Protein AF-0000000068851118 (afdb_homodimer)

Radius of gyration: 26.21 Å; Cα contacts (8 Å, |Δi|>4): 1175; chains: 2; bounding box: 64×77×48 Å

Nearest PDB structures (foldseek):
  7z6n-assembly1_A  TM=1.350E-01  e=6.878E+00  Bordetella bronchiseptica
  7wix-assembly1_B  TM=1.550E-01  e=9.146E+00  Mycobacterium tuberculosis H37Rv
  7z6n-assembly1_A  TM=1.357E-01  e=7.997E+00  Bordetella bronchiseptica

Structure (mmCIF, N/CA/C/O backbone):
data_AF-0000000068851118-model_v1
#
loop_
_entity.id
_entity.type
_entity.pdbx_description
1 polymer 'Uncharacterized protein'
#
loop_
_atom_site.group_PDB
_atom_site.id
_atom_site.type_symbol
_atom_site.label_atom_id
_atom_site.label_alt_id
_atom_site.label_comp_id
_atom_site.label_asym_id
_atom_site.label_entity_id
_atom_site.label_seq_id
_atom_site.pdbx_PDB_ins_code
_atom_site.Cartn_x
_atom_site.Cartn_y
_atom_site.Cartn_z
_atom_site.occupancy
_atom_site.B_iso_or_equiv
_atom_site.auth_seq_id
_atom_site.auth_comp_id
_atom_site.auth_asym_id
_atom_site.auth_atom_id
_atom_site.pdbx_PDB_model_num
ATOM 1 N N . MET A 1 1 ? -28 -28.594 -12.688 1 22.78 1 MET A N 1
ATOM 2 C CA . MET A 1 1 ? -26.953 -27.938 -13.445 1 22.78 1 MET A CA 1
ATOM 3 C C . MET A 1 1 ? -25.578 -28.484 -13.062 1 22.78 1 MET A C 1
ATOM 5 O O . MET A 1 1 ? -25.234 -28.516 -11.883 1 22.78 1 MET A O 1
ATOM 9 N N . THR A 1 2 ? -24.875 -29.359 -13.766 1 29.36 2 THR A N 1
ATOM 10 C CA . THR A 1 2 ? -23.688 -30.156 -13.5 1 29.36 2 THR A CA 1
ATOM 11 C C . THR A 1 2 ? -22.547 -29.266 -13.023 1 29.36 2 THR A C 1
ATOM 13 O O . THR A 1 2 ? -22.5 -28.062 -13.336 1 29.36 2 THR A O 1
ATOM 16 N N . VAL A 1 3 ? -21.891 -29.625 -12.016 1 35.22 3 VAL A N 1
ATOM 17 C CA . VAL A 1 3 ? -20.688 -29.031 -11.43 1 35.22 3 VAL A CA 1
ATOM 18 C C . VAL A 1 3 ? -19.844 -28.391 -12.523 1 35.22 3 VAL A C 1
ATOM 20 O O . VAL A 1 3 ? -18.844 -27.719 -12.234 1 35.22 3 VAL A O 1
ATOM 23 N N . ASP A 1 4 ? -19.781 -28.906 -13.766 1 39.5 4 ASP A N 1
ATOM 24 C CA . ASP A 1 4 ? -18.797 -28.781 -14.844 1 39.5 4 ASP A CA 1
ATOM 25 C C . ASP A 1 4 ? -18.734 -27.344 -15.367 1 39.5 4 ASP A C 1
ATOM 27 O O . ASP A 1 4 ? -17.859 -27.016 -16.172 1 39.5 4 ASP A O 1
ATOM 31 N N . GLU A 1 5 ? -19.797 -26.609 -15.562 1 45.12 5 GLU A N 1
ATOM 32 C CA . GLU A 1 5 ? -19.625 -25.594 -16.594 1 45.12 5 GLU A CA 1
ATOM 33 C C . GLU A 1 5 ? -18.75 -24.438 -16.094 1 45.12 5 GLU A C 1
ATOM 35 O O . GLU A 1 5 ? -19.219 -23.578 -15.352 1 45.12 5 GLU A O 1
ATOM 40 N N . PHE A 1 6 ? -17.562 -24.703 -15.625 1 50.25 6 PHE A N 1
ATOM 41 C CA . PHE A 1 6 ? -16.672 -23.547 -15.648 1 50.25 6 PHE A CA 1
ATOM 42 C C . PHE A 1 6 ? -16.875 -22.734 -16.922 1 50.25 6 PHE A C 1
ATOM 44 O O . PHE A 1 6 ? -16.719 -23.266 -18.031 1 50.25 6 PHE A O 1
ATOM 51 N N . PRO A 1 7 ? -17.797 -21.906 -16.875 1 49.78 7 PRO A N 1
ATOM 52 C CA . PRO A 1 7 ? -18.031 -21.297 -18.188 1 49.78 7 PRO A CA 1
ATOM 53 C C . PRO A 1 7 ? -16.75 -21.156 -19 1 49.78 7 PRO A C 1
ATOM 55 O O . PRO A 1 7 ? -16.734 -21.5 -20.188 1 49.78 7 PRO A O 1
ATOM 58 N N . GLY A 1 8 ? -15.836 -20.141 -18.781 1 49 8 GLY A N 1
ATOM 59 C CA . GLY A 1 8 ? -14.906 -19.453 -19.672 1 49 8 GLY A CA 1
ATOM 60 C C . GLY A 1 8 ? -13.594 -20.188 -19.844 1 49 8 GLY A C 1
ATOM 61 O O . GLY A 1 8 ? -13.367 -21.219 -19.203 1 49 8 GLY A O 1
ATOM 62 N N . SER A 1 9 ? -12.664 -19.938 -21 1 57.66 9 SER A N 1
ATOM 63 C CA . SER A 1 9 ? -11.539 -20.453 -21.781 1 57.66 9 SER A CA 1
ATOM 64 C C . SER A 1 9 ? -10.32 -20.688 -20.891 1 57.66 9 SER A C 1
ATOM 66 O O . SER A 1 9 ? -9.578 -19.75 -20.578 1 57.66 9 SER A O 1
ATOM 68 N N . VAL A 1 10 ? -10.211 -21.781 -20.078 1 77.81 10 VAL A N 1
ATOM 69 C CA . VAL A 1 10 ? -9.008 -22.266 -19.422 1 77.81 10 VAL A CA 1
ATOM 70 C C . VAL A 1 10 ? -7.926 -22.562 -20.453 1 77.81 10 VAL A C 1
ATOM 72 O O . VAL A 1 10 ? -6.738 -22.609 -20.125 1 77.81 10 VAL A O 1
ATOM 75 N N . HIS A 1 11 ? -8.367 -22.609 -21.672 1 81.88 11 HIS A N 1
ATOM 76 C CA . HIS A 1 11 ? -7.395 -22.969 -22.703 1 81.88 11 HIS A CA 1
ATOM 77 C C . HIS A 1 11 ? -6.41 -21.844 -22.953 1 81.88 11 HIS A C 1
ATOM 79 O O . HIS A 1 11 ? -5.227 -22.078 -23.188 1 81.88 11 HIS A O 1
ATOM 85 N N . SER A 1 12 ? -7.008 -20.688 -22.859 1 83.69 12 SER A N 1
ATOM 86 C CA . SER A 1 12 ? -6.105 -19.547 -23 1 83.69 12 SER A CA 1
ATOM 87 C C . SER A 1 12 ? -5.086 -19.516 -21.859 1 83.69 12 SER A C 1
ATOM 89 O O . SER A 1 12 ? -3.936 -19.125 -22.062 1 83.69 12 SER A O 1
ATOM 91 N N . LEU A 1 13 ? -5.516 -20 -20.719 1 90.19 13 LEU A N 1
ATOM 92 C CA . LEU A 1 13 ? -4.605 -20.078 -19.594 1 90.19 13 LEU A CA 1
ATOM 93 C C . LEU A 1 13 ? -3.539 -21.141 -19.812 1 90.19 13 LEU A C 1
ATOM 95 O O . LEU A 1 13 ? -2.375 -20.938 -19.453 1 90.19 13 LEU A O 1
ATOM 99 N N . ASP A 1 14 ? -3.938 -22.234 -20.438 1 93.38 14 ASP A N 1
ATOM 100 C CA . ASP A 1 14 ? -2.982 -23.297 -20.766 1 93.38 14 ASP A CA 1
ATOM 101 C C . ASP A 1 14 ? -1.894 -22.766 -21.703 1 93.38 14 ASP A C 1
ATOM 103 O O . ASP A 1 14 ? -0.704 -22.969 -21.453 1 93.38 14 ASP A O 1
ATOM 107 N N . VAL A 1 15 ? -2.338 -22.062 -22.688 1 92.94 15 VAL A N 1
ATOM 108 C CA . VAL A 1 15 ? -1.4 -21.547 -23.672 1 92.94 15 VAL A CA 1
ATOM 109 C C . VAL A 1 15 ? -0.455 -20.547 -23.016 1 92.94 15 VAL A C 1
ATOM 111 O O . VAL A 1 15 ? 0.753 -20.562 -23.25 1 92.94 15 VAL A O 1
ATOM 114 N N . LEU A 1 16 ? -1.002 -19.703 -22.172 1 94.19 16 LEU A N 1
ATOM 115 C CA . LEU A 1 16 ? -0.179 -18.719 -21.484 1 94.19 16 LEU A CA 1
ATOM 116 C C . LEU A 1 16 ? 0.871 -19.391 -20.609 1 94.19 16 LEU A C 1
ATOM 118 O O . LEU A 1 16 ? 2.061 -19.094 -20.719 1 94.19 16 LEU A O 1
ATOM 122 N N . VAL A 1 17 ? 0.435 -20.312 -19.812 1 96.12 17 VAL A N 1
ATOM 123 C CA . VAL A 1 17 ? 1.327 -20.953 -18.844 1 96.12 17 VAL A CA 1
ATOM 124 C C . VAL A 1 17 ? 2.416 -21.719 -19.578 1 96.12 17 VAL A C 1
ATOM 126 O O . VAL A 1 17 ? 3.596 -21.625 -19.234 1 96.12 17 VAL A O 1
ATOM 129 N N . PHE A 1 18 ? 2.057 -22.422 -20.625 1 96.75 18 PHE A N 1
ATOM 130 C CA . PHE A 1 18 ? 3.045 -23.188 -21.359 1 96.75 18 PHE A CA 1
ATOM 131 C C . PHE A 1 18 ? 4.027 -22.266 -22.078 1 96.75 18 PHE A C 1
ATOM 133 O O . PHE A 1 18 ? 5.223 -22.562 -22.141 1 96.75 18 PHE A O 1
ATOM 140 N N . THR A 1 19 ? 3.525 -21.156 -22.594 1 97.75 19 THR A N 1
ATOM 141 C CA . THR A 1 19 ? 4.41 -20.172 -23.203 1 97.75 19 THR A CA 1
ATOM 142 C C . THR A 1 19 ? 5.398 -19.625 -22.188 1 97.75 19 THR A C 1
ATOM 144 O O . THR A 1 19 ? 6.59 -19.484 -22.469 1 97.75 19 THR A O 1
ATOM 147 N N . LEU A 1 20 ? 4.941 -19.328 -20.984 1 98 20 LEU A N 1
ATOM 148 C CA . LEU A 1 20 ? 5.801 -18.812 -19.922 1 98 20 LEU A CA 1
ATOM 149 C C . LEU A 1 20 ? 6.84 -19.844 -19.516 1 98 20 LEU A C 1
ATOM 151 O O . LEU A 1 20 ? 7.992 -19.5 -19.234 1 98 20 LEU A O 1
ATOM 155 N N . VAL A 1 21 ? 6.422 -21.094 -19.469 1 98.25 21 VAL A N 1
ATOM 156 C CA . VAL A 1 21 ? 7.352 -22.172 -19.125 1 98.25 21 VAL A CA 1
ATOM 157 C C . VAL A 1 21 ? 8.461 -22.234 -20.188 1 98.25 21 VAL A C 1
ATOM 159 O O . VAL A 1 21 ? 9.633 -22.406 -19.844 1 98.25 21 VAL A O 1
ATOM 162 N N . LEU A 1 22 ? 8.102 -22.078 -21.406 1 98.31 22 LEU A N 1
ATOM 163 C CA . LEU A 1 22 ? 9.086 -22.094 -22.469 1 98.31 22 LEU A CA 1
ATOM 164 C C . LEU A 1 22 ? 10.062 -20.922 -22.328 1 98.31 22 LEU A C 1
ATOM 166 O O . LEU A 1 22 ? 11.258 -21.062 -22.578 1 98.31 22 LEU A O 1
ATOM 170 N N . LEU A 1 23 ? 9.562 -19.766 -21.938 1 98.31 23 LEU A N 1
ATOM 171 C CA . LEU A 1 23 ? 10.422 -18.609 -21.719 1 98.31 23 LEU A CA 1
ATOM 172 C C . LEU A 1 23 ? 11.391 -18.859 -20.578 1 98.31 23 LEU A C 1
ATOM 174 O O . LEU A 1 23 ? 12.562 -18.484 -20.656 1 98.31 23 LEU A O 1
ATOM 178 N N . VAL A 1 24 ? 10.898 -19.469 -19.531 1 98.19 24 VAL A N 1
ATOM 179 C CA . VAL A 1 24 ? 11.758 -19.812 -18.406 1 98.19 24 VAL A CA 1
ATOM 180 C C . VAL A 1 24 ? 12.859 -20.766 -18.875 1 98.19 24 VAL A C 1
ATOM 182 O O . VAL A 1 24 ? 14.039 -20.547 -18.609 1 98.19 24 VAL A O 1
ATOM 185 N N . LEU A 1 25 ? 12.531 -21.812 -19.625 1 97.88 25 LEU A N 1
ATOM 186 C CA . LEU A 1 25 ? 13.508 -22.781 -20.094 1 97.88 25 LEU A CA 1
ATOM 187 C C . LEU A 1 25 ? 14.547 -22.125 -20.984 1 97.88 25 LEU A C 1
ATOM 189 O O . LEU A 1 25 ? 15.734 -22.438 -20.906 1 97.88 25 LEU A O 1
ATOM 193 N N . ALA A 1 26 ? 14.086 -21.203 -21.75 1 97.88 26 ALA A N 1
ATOM 194 C CA . ALA A 1 26 ? 15.023 -20.469 -22.594 1 97.88 26 ALA A CA 1
ATOM 195 C C . ALA A 1 26 ? 16 -19.672 -21.734 1 97.88 26 ALA A C 1
ATOM 197 O O . ALA A 1 26 ? 17.188 -19.547 -22.062 1 97.88 26 ALA A O 1
ATOM 198 N N . HIS A 1 27 ? 15.531 -19.125 -20.625 1 96.38 27 HIS A N 1
ATOM 199 C CA . HIS A 1 27 ? 16.359 -18.281 -19.766 1 96.38 27 HIS A CA 1
ATOM 200 C C . HIS A 1 27 ? 17.312 -19.109 -18.938 1 96.38 27 HIS A C 1
ATOM 202 O O . HIS A 1 27 ? 18.312 -18.594 -18.438 1 96.38 27 HIS A O 1
ATOM 208 N N . THR A 1 28 ? 17.031 -20.359 -18.766 1 95.31 28 THR A N 1
ATOM 209 C CA . THR A 1 28 ? 17.875 -21.219 -17.953 1 95.31 28 THR A CA 1
ATOM 210 C C . THR A 1 28 ? 19.078 -21.703 -18.734 1 95.31 28 THR A C 1
ATOM 212 O O . THR A 1 28 ? 20.016 -22.281 -18.172 1 95.31 28 THR A O 1
ATOM 215 N N . ARG A 1 29 ? 19.109 -21.484 -20.016 1 93.94 29 ARG A N 1
ATOM 216 C CA . ARG A 1 29 ? 20.141 -22.047 -20.859 1 93.94 29 ARG A CA 1
ATOM 217 C C . ARG A 1 29 ? 21.531 -21.641 -20.391 1 93.94 29 ARG A C 1
ATOM 219 O O . ARG A 1 29 ? 21.781 -20.453 -20.156 1 93.94 29 ARG A O 1
ATOM 226 N N . GLY A 1 30 ? 22.359 -22.641 -20.234 1 91.12 30 GLY A N 1
ATOM 227 C CA . GLY A 1 30 ? 23.734 -22.406 -19.875 1 91.12 30 GLY A CA 1
ATOM 228 C C . GLY A 1 30 ? 23.938 -22.188 -18.375 1 91.12 30 GLY A C 1
ATOM 229 O O . GLY A 1 30 ? 25.047 -21.875 -17.938 1 91.12 30 GLY A O 1
ATOM 230 N N . SER A 1 31 ? 22.859 -22.312 -17.594 1 90.06 31 SER A N 1
ATOM 231 C CA . SER A 1 31 ? 22.969 -22.078 -16.156 1 90.06 31 SER A CA 1
ATOM 232 C C . SER A 1 31 ? 22.375 -23.234 -15.359 1 90.06 31 SER A C 1
ATOM 234 O O . SER A 1 31 ? 21.156 -23.266 -15.125 1 90.06 31 SER A O 1
ATOM 236 N N . PRO A 1 32 ? 23.203 -24.031 -14.789 1 88.19 32 PRO A N 1
ATOM 237 C CA . PRO A 1 32 ? 22.719 -25.188 -14.039 1 88.19 32 PRO A CA 1
ATOM 238 C C . PRO A 1 32 ? 21.859 -24.797 -12.836 1 88.19 32 PRO A C 1
ATOM 240 O O . PRO A 1 32 ? 20.906 -25.484 -12.5 1 88.19 32 PRO A O 1
ATOM 243 N N . TRP A 1 33 ? 22.156 -23.781 -12.203 1 86 33 TRP A N 1
ATOM 244 C CA . TRP A 1 33 ? 21.391 -23.422 -11.016 1 86 33 TRP A CA 1
ATOM 245 C C . TRP A 1 33 ? 20 -22.938 -11.414 1 86 33 TRP A C 1
ATOM 247 O O . TRP A 1 33 ? 19.016 -23.188 -10.703 1 86 33 TRP A O 1
ATOM 257 N N . LYS A 1 34 ? 19.938 -22.266 -12.547 1 90.12 34 LYS A N 1
ATOM 258 C CA . LYS A 1 34 ? 18.641 -21.812 -13.008 1 90.12 34 LYS A CA 1
ATOM 259 C C . LYS A 1 34 ? 17.766 -23 -13.406 1 90.12 34 LYS A C 1
ATOM 261 O O . LYS A 1 34 ? 16.547 -23 -13.156 1 90.12 34 LYS A O 1
ATOM 266 N N . LEU A 1 35 ? 18.438 -23.922 -14.008 1 92.62 35 LEU A N 1
ATOM 267 C CA . LEU A 1 35 ? 17.703 -25.125 -14.367 1 92.62 35 LEU A CA 1
ATOM 268 C C . LEU A 1 35 ? 17.234 -25.859 -13.117 1 92.62 35 LEU A C 1
ATOM 270 O O . LEU A 1 35 ? 16.109 -26.359 -13.078 1 92.62 35 LEU A O 1
ATOM 274 N N . ALA A 1 36 ? 18.062 -25.938 -12.156 1 90.44 36 ALA A N 1
ATOM 275 C CA . ALA A 1 36 ? 17.703 -26.562 -10.891 1 90.44 36 ALA A CA 1
ATOM 276 C C . ALA A 1 36 ? 16.547 -25.828 -10.219 1 90.44 36 ALA A C 1
ATOM 278 O O . ALA A 1 36 ? 15.664 -26.438 -9.617 1 90.44 36 ALA A O 1
ATOM 279 N N . LEU A 1 37 ? 16.562 -24.547 -10.32 1 91.88 37 LEU A N 1
ATOM 280 C CA . LEU A 1 37 ? 15.477 -23.734 -9.758 1 91.88 37 LEU A CA 1
ATOM 281 C C . LEU A 1 37 ? 14.156 -24.031 -10.461 1 91.88 37 LEU A C 1
ATOM 283 O O . LEU A 1 37 ? 13.125 -24.172 -9.812 1 91.88 37 LEU A O 1
ATOM 287 N N . ALA A 1 38 ? 14.219 -24.109 -11.742 1 95 38 ALA A N 1
ATOM 288 C CA . ALA A 1 38 ? 13.016 -24.438 -12.508 1 95 38 ALA A CA 1
ATOM 289 C C . ALA A 1 38 ? 12.477 -25.812 -12.133 1 95 38 ALA A C 1
ATOM 291 O O . ALA A 1 38 ? 11.273 -25.984 -11.953 1 95 38 ALA A O 1
ATOM 292 N N . ALA A 1 39 ? 13.391 -26.734 -11.953 1 94.81 39 ALA A N 1
ATOM 293 C CA . ALA A 1 39 ? 13 -28.094 -11.578 1 94.81 39 ALA A CA 1
ATOM 294 C C . ALA A 1 39 ? 12.406 -28.125 -10.172 1 94.81 39 ALA A C 1
ATOM 296 O O . ALA A 1 39 ? 11.406 -28.797 -9.93 1 94.81 39 ALA A O 1
ATOM 297 N N . ALA A 1 40 ? 13.016 -27.438 -9.328 1 93.19 40 ALA A N 1
ATOM 298 C CA . ALA A 1 40 ? 12.508 -27.359 -7.961 1 93.19 40 ALA A CA 1
ATOM 299 C C . ALA A 1 40 ? 11.125 -26.703 -7.93 1 93.19 40 ALA A C 1
ATOM 301 O O . ALA A 1 40 ? 10.273 -27.078 -7.117 1 93.19 40 ALA A O 1
ATOM 302 N N . SER A 1 41 ? 10.906 -25.719 -8.773 1 94.81 41 SER A N 1
ATOM 303 C CA . SER A 1 41 ? 9.609 -25.047 -8.859 1 94.81 41 SER A CA 1
ATOM 304 C C . SER A 1 41 ? 8.523 -26.016 -9.328 1 94.81 41 SER A C 1
ATOM 306 O O . SER A 1 41 ? 7.391 -25.969 -8.844 1 94.81 41 SER A O 1
ATOM 308 N N . LEU A 1 42 ? 8.898 -26.859 -10.258 1 96.19 42 LEU A N 1
ATOM 309 C CA . LEU A 1 42 ? 7.957 -27.875 -10.711 1 96.19 42 LEU A CA 1
ATOM 310 C C . LEU A 1 42 ? 7.613 -28.844 -9.586 1 96.19 42 LEU A C 1
ATOM 312 O O . LEU A 1 42 ? 6.441 -29.172 -9.375 1 96.19 42 LEU A O 1
ATOM 316 N N . ALA A 1 43 ? 8.609 -29.281 -8.898 1 94.94 43 ALA A N 1
ATOM 317 C CA . ALA A 1 43 ? 8.391 -30.188 -7.777 1 94.94 43 ALA A CA 1
ATOM 318 C C . ALA A 1 43 ? 7.5 -29.531 -6.715 1 94.94 43 ALA A C 1
ATOM 320 O O . ALA A 1 43 ? 6.605 -30.188 -6.172 1 94.94 43 ALA A O 1
ATOM 321 N N . LEU A 1 44 ? 7.754 -28.312 -6.496 1 93.75 44 LEU A N 1
ATOM 322 C CA . LEU A 1 44 ? 6.938 -27.578 -5.543 1 93.75 44 LEU A CA 1
ATOM 323 C C . LEU A 1 44 ? 5.484 -27.516 -6 1 93.75 44 LEU A C 1
ATOM 325 O O . LEU A 1 44 ? 4.57 -27.703 -5.195 1 93.75 44 LEU A O 1
ATOM 329 N N . GLY A 1 45 ? 5.27 -27.188 -7.254 1 94.12 45 GLY A N 1
ATOM 330 C CA . GLY A 1 45 ? 3.92 -27.141 -7.797 1 94.12 45 GLY A CA 1
ATOM 331 C C . GLY A 1 45 ? 3.18 -28.469 -7.656 1 94.12 45 GLY A C 1
ATOM 332 O O . GLY A 1 45 ? 2.02 -28.484 -7.234 1 94.12 45 GLY A O 1
ATOM 333 N N . LEU A 1 46 ? 3.887 -29.531 -7.945 1 93.88 46 LEU A N 1
ATOM 334 C CA . LEU A 1 46 ? 3.293 -30.859 -7.828 1 93.88 46 LEU A CA 1
ATOM 335 C C . LEU A 1 46 ? 2.938 -31.172 -6.379 1 93.88 46 LEU A C 1
ATOM 337 O O . LEU A 1 46 ? 1.825 -31.625 -6.09 1 93.88 46 LEU A O 1
ATOM 341 N N . LEU A 1 47 ? 3.803 -30.844 -5.539 1 90.06 47 LEU A N 1
ATOM 342 C CA . LEU A 1 47 ? 3.602 -31.141 -4.125 1 90.06 47 LEU A CA 1
ATOM 343 C C . LEU A 1 47 ? 2.49 -30.281 -3.539 1 90.06 47 LEU A C 1
ATOM 345 O O . LEU A 1 47 ? 1.58 -30.781 -2.881 1 90.06 47 LEU A O 1
ATOM 349 N N . THR A 1 48 ? 2.527 -29 -3.797 1 89.56 48 THR A N 1
ATOM 350 C CA . THR A 1 48 ? 1.567 -28.062 -3.223 1 89.56 48 THR A CA 1
ATOM 351 C C . THR A 1 48 ? 0.159 -28.359 -3.736 1 89.56 48 THR A C 1
ATOM 353 O O . THR A 1 48 ? -0.796 -28.391 -2.959 1 89.56 48 THR A O 1
ATOM 356 N N . GLU A 1 49 ? 0.021 -28.547 -4.965 1 89.44 49 GLU A N 1
ATOM 357 C CA . GLU A 1 49 ? -1.291 -28.781 -5.559 1 89.44 49 GLU A CA 1
ATOM 358 C C . GLU A 1 49 ? -1.886 -30.094 -5.074 1 89.44 49 GLU A C 1
ATOM 360 O O . GLU A 1 49 ? -3.057 -30.156 -4.688 1 89.44 49 GLU A O 1
ATOM 365 N N . GLN A 1 50 ? -1.079 -31.094 -5.02 1 87.94 50 GLN A N 1
ATOM 366 C CA . GLN A 1 50 ? -1.592 -32.406 -4.625 1 87.94 50 GLN A CA 1
ATOM 367 C C . GLN A 1 50 ? -1.865 -32.469 -3.125 1 87.94 50 GLN A C 1
ATOM 369 O O . GLN A 1 50 ? -2.875 -33.031 -2.691 1 87.94 50 GLN A O 1
ATOM 374 N N . LEU A 1 51 ? -1.071 -31.859 -2.383 1 83.69 51 LEU A N 1
ATOM 375 C CA . LEU A 1 51 ? -1.283 -31.859 -0.939 1 83.69 51 LEU A CA 1
ATOM 376 C C . LEU A 1 51 ? -2.488 -31 -0.566 1 83.69 51 LEU A C 1
ATOM 378 O O . LEU A 1 51 ? -3.242 -31.344 0.346 1 83.69 51 LEU A O 1
ATOM 382 N N . SER A 1 52 ? -2.666 -29.891 -1.242 1 85.69 52 SER A N 1
ATOM 383 C CA . SER A 1 52 ? -3.795 -29.016 -0.958 1 85.69 52 SER A CA 1
ATOM 384 C C . SER A 1 52 ? -5.121 -29.703 -1.259 1 85.69 52 SER A C 1
ATOM 386 O O . SER A 1 52 ? -6.117 -29.469 -0.571 1 85.69 52 SER A O 1
ATOM 388 N N . LEU A 1 53 ? -5.125 -30.453 -2.254 1 83 53 LEU A N 1
ATOM 389 C CA . LEU A 1 53 ? -6.328 -31.188 -2.635 1 83 53 LEU A CA 1
ATOM 390 C C . LEU A 1 53 ? -6.586 -32.344 -1.684 1 83 53 LEU A C 1
ATOM 392 O O . LEU A 1 53 ? -7.707 -32.531 -1.207 1 83 53 LEU A O 1
ATOM 396 N N . ARG A 1 54 ? -5.547 -32.969 -1.285 1 81 54 ARG A N 1
ATOM 397 C CA . ARG A 1 54 ? -5.691 -34.25 -0.559 1 81 54 ARG A CA 1
ATOM 398 C C . ARG A 1 54 ? -5.824 -34 0.94 1 81 54 ARG A C 1
ATOM 400 O O . ARG A 1 54 ? -6.457 -34.781 1.65 1 81 54 ARG A O 1
ATOM 407 N N . LEU A 1 55 ? -5.191 -32.906 1.388 1 76.94 55 LEU A N 1
ATOM 408 C CA . LEU A 1 55 ? -5.184 -32.719 2.83 1 76.94 55 LEU A CA 1
ATOM 409 C C . LEU A 1 55 ? -6.211 -31.656 3.23 1 76.94 55 LEU A C 1
ATOM 411 O O . LEU A 1 55 ? -6.684 -31.641 4.367 1 76.94 55 LEU A O 1
ATOM 415 N N . GLY A 1 56 ? -6.641 -30.812 2.344 1 78.88 56 GLY A N 1
ATOM 416 C CA . GLY A 1 56 ? -7.48 -29.719 2.809 1 78.88 56 GLY A CA 1
ATOM 417 C C . GLY A 1 56 ? -8.688 -29.484 1.925 1 78.88 56 GLY A C 1
ATOM 418 O O . GLY A 1 56 ? -9.695 -28.953 2.381 1 78.88 56 GLY A O 1
ATOM 419 N N . GLY A 1 57 ? -8.578 -29.875 0.692 1 80.25 57 GLY A N 1
ATOM 420 C CA . GLY A 1 57 ? -9.633 -29.5 -0.234 1 80.25 57 GLY A CA 1
ATOM 421 C C . GLY A 1 57 ? -9.797 -28 -0.379 1 80.25 57 GLY A C 1
ATOM 422 O O . GLY A 1 57 ? -10.898 -27.469 -0.207 1 80.25 57 GLY A O 1
ATOM 423 N N . THR A 1 58 ? -8.742 -27.391 -0.805 1 85.38 58 THR A N 1
ATOM 424 C CA . THR A 1 58 ? -8.711 -25.922 -0.761 1 85.38 58 THR A CA 1
ATOM 425 C C . THR A 1 58 ? -9.367 -25.328 -2.004 1 85.38 58 THR A C 1
ATOM 427 O O . THR A 1 58 ? -9.953 -24.25 -1.946 1 85.38 58 THR A O 1
ATOM 430 N N . HIS A 1 59 ? -9.273 -26.047 -3.086 1 88.94 59 HIS A N 1
ATOM 431 C CA . HIS A 1 59 ? -9.781 -25.531 -4.352 1 88.94 59 HIS A CA 1
ATOM 432 C C . HIS A 1 59 ? -9.891 -26.641 -5.395 1 88.94 59 HIS A C 1
ATOM 434 O O . HIS A 1 59 ? -9.398 -27.75 -5.18 1 88.94 59 HIS A O 1
ATOM 440 N N . CYS A 1 60 ? -10.57 -26.344 -6.395 1 88.88 60 CYS A N 1
ATOM 441 C CA . CYS A 1 60 ? -10.688 -27.25 -7.539 1 88.88 60 CYS A CA 1
ATOM 442 C C . CYS A 1 60 ? -10.484 -26.484 -8.844 1 88.88 60 CYS A C 1
ATOM 444 O O . CYS A 1 60 ? -11.289 -25.625 -9.203 1 88.88 60 CYS A O 1
ATOM 446 N N . HIS A 1 61 ? -9.422 -26.812 -9.516 1 90.56 61 HIS A N 1
ATOM 447 C CA . HIS A 1 61 ? -9.156 -26.188 -10.805 1 90.56 61 HIS A CA 1
ATOM 448 C C . HIS A 1 61 ? -10.031 -26.781 -11.906 1 90.56 61 HIS A C 1
ATOM 450 O O . HIS A 1 61 ? -10.328 -27.984 -11.875 1 90.56 61 HIS A O 1
ATOM 456 N N . ALA A 1 62 ? -10.32 -25.938 -12.844 1 88.25 62 ALA A N 1
ATOM 457 C CA . ALA A 1 62 ? -11.016 -26.406 -14.039 1 88.25 62 ALA A CA 1
ATOM 458 C C . ALA A 1 62 ? -10.109 -27.312 -14.875 1 88.25 62 ALA A C 1
ATOM 460 O O . ALA A 1 62 ? -8.883 -27.219 -14.789 1 88.25 62 ALA A O 1
ATOM 461 N N . SER A 1 63 ? -10.75 -28.109 -15.641 1 86.81 63 SER A N 1
ATOM 462 C CA . SER A 1 63 ? -10 -29.016 -16.5 1 86.81 63 SER A CA 1
ATOM 463 C C . SER A 1 63 ? -9.32 -28.266 -17.641 1 86.81 63 SER A C 1
ATOM 465 O O . SER A 1 63 ? -9.938 -27.406 -18.281 1 86.81 63 SER A O 1
ATOM 467 N N . GLY A 1 64 ? -8.039 -28.578 -17.781 1 88.38 64 GLY A N 1
ATOM 468 C CA . GLY A 1 64 ? -7.301 -28.031 -18.922 1 88.38 64 GLY A CA 1
ATOM 469 C C . GLY A 1 64 ? -7.137 -29.016 -20.062 1 88.38 64 GLY A C 1
ATOM 470 O O . GLY A 1 64 ? -7.871 -30 -20.141 1 88.38 64 GLY A O 1
ATOM 471 N N . ILE A 1 65 ? -6.277 -28.625 -21 1 88.44 65 ILE A N 1
ATOM 472 C CA . ILE A 1 65 ? -5.945 -29.516 -22.109 1 88.44 65 ILE A CA 1
ATOM 473 C C . ILE A 1 65 ? -5.371 -30.812 -21.578 1 88.44 65 ILE A C 1
ATOM 475 O O . ILE A 1 65 ? -5.672 -31.891 -22.094 1 88.44 65 ILE A O 1
ATOM 479 N N . VAL A 1 66 ? -4.516 -30.656 -20.562 1 90.06 66 VAL A N 1
ATOM 480 C CA . VAL A 1 66 ? -3.939 -31.797 -19.859 1 90.06 66 VAL A CA 1
ATOM 481 C C . VAL A 1 66 ? -4.227 -31.688 -18.375 1 90.06 66 VAL A C 1
ATOM 483 O O . VAL A 1 66 ? -4.129 -30.594 -17.797 1 90.06 66 VAL A O 1
ATOM 486 N N . ASN A 1 67 ? -4.645 -32.781 -17.75 1 90.12 67 ASN A N 1
ATOM 487 C CA . ASN A 1 67 ? -4.902 -32.812 -16.312 1 90.12 67 ASN A CA 1
ATOM 488 C C . ASN A 1 67 ? -3.926 -33.719 -15.578 1 90.12 67 ASN A C 1
ATOM 490 O O . ASN A 1 67 ? -3.58 -34.812 -16.078 1 90.12 67 ASN A O 1
ATOM 494 N N . VAL A 1 68 ? -3.496 -33.281 -14.461 1 90.81 68 VAL A N 1
ATOM 495 C CA . VAL A 1 68 ? -2.633 -34.062 -13.594 1 90.81 68 VAL A CA 1
ATOM 496 C C . VAL A 1 68 ? -3.482 -35 -12.742 1 90.81 68 VAL A C 1
ATOM 498 O O . VAL A 1 68 ? -3.145 -36.188 -12.578 1 90.81 68 VAL A O 1
ATOM 501 N N . SER A 1 69 ? -4.52 -34.5 -12.211 1 86.06 69 SER A N 1
ATOM 502 C CA . SER A 1 69 ? -5.527 -35.25 -11.453 1 86.06 69 SER A CA 1
ATOM 503 C C . SER A 1 69 ? -6.867 -34.531 -11.461 1 86.06 69 SER A C 1
ATOM 505 O O . SER A 1 69 ? -6.996 -33.469 -12.07 1 86.06 69 SER A O 1
ATOM 507 N N . THR A 1 70 ? -7.801 -35.188 -10.82 1 84.38 70 THR A N 1
ATOM 508 C CA . THR A 1 70 ? -9.07 -34.5 -10.633 1 84.38 70 THR A CA 1
ATOM 509 C C . THR A 1 70 ? -8.867 -33.219 -9.836 1 84.38 70 THR A C 1
ATOM 511 O O . THR A 1 70 ? -8.219 -33.219 -8.789 1 84.38 70 THR A O 1
ATOM 514 N N . CYS A 1 71 ? -9.266 -32.125 -10.375 1 87.12 71 CYS A N 1
ATOM 515 C CA . CYS A 1 71 ? -9.188 -30.812 -9.742 1 87.12 71 CYS A CA 1
ATOM 516 C C . CYS A 1 71 ? -7.781 -30.234 -9.828 1 87.12 71 CYS A C 1
ATOM 518 O O . CYS A 1 71 ? -7.434 -29.312 -9.086 1 87.12 71 CYS A O 1
ATOM 520 N N . SER A 1 72 ? -7.043 -30.828 -10.711 1 89.81 72 SER A N 1
ATOM 521 C CA . SER A 1 72 ? -5.691 -30.328 -10.922 1 89.81 72 SER A CA 1
ATOM 522 C C . SER A 1 72 ? -5.305 -30.391 -12.398 1 89.81 72 SER A C 1
ATOM 524 O O . SER A 1 72 ? -4.965 -31.469 -12.914 1 89.81 72 SER A O 1
ATOM 526 N N . SER A 1 73 ? -5.289 -29.266 -12.992 1 90.94 73 SER A N 1
ATOM 527 C CA . SER A 1 73 ? -4.879 -29.188 -14.391 1 90.94 73 SER A CA 1
ATOM 528 C C . SER A 1 73 ? -3.373 -28.984 -14.508 1 90.94 73 SER A C 1
ATOM 530 O O . SER A 1 73 ? -2.719 -28.562 -13.547 1 90.94 73 SER A O 1
ATOM 532 N N . ALA A 1 74 ? -2.82 -29.266 -15.664 1 94.06 74 ALA A N 1
ATOM 533 C CA . ALA A 1 74 ? -1.389 -29.078 -15.883 1 94.06 74 ALA A CA 1
ATOM 534 C C . ALA A 1 74 ? -0.987 -27.625 -15.711 1 94.06 74 ALA A C 1
ATOM 536 O O . ALA A 1 74 ? 0.106 -27.328 -15.219 1 94.06 74 ALA A O 1
ATOM 537 N N . ASN A 1 75 ? -1.867 -26.688 -16.141 1 93.56 75 ASN A N 1
ATOM 538 C CA . ASN A 1 75 ? -1.521 -25.281 -16.016 1 93.56 75 ASN A CA 1
ATOM 539 C C . ASN A 1 75 ? -1.402 -24.859 -14.547 1 93.56 75 ASN A C 1
ATOM 541 O O . ASN A 1 75 ? -0.603 -23.984 -14.211 1 93.56 75 ASN A O 1
ATOM 545 N N . SER A 1 76 ? -2.193 -25.453 -13.648 1 93.44 76 SER A N 1
ATOM 546 C CA . SER A 1 76 ? -2.113 -25.109 -12.234 1 93.44 76 SER A CA 1
ATOM 547 C C . SER A 1 76 ? -0.771 -25.531 -11.641 1 93.44 76 SER A C 1
ATOM 549 O O . SER A 1 76 ? -0.202 -24.812 -10.812 1 93.44 76 SER A O 1
ATOM 551 N N . VAL A 1 77 ? -0.249 -26.625 -12.086 1 95.81 77 VAL A N 1
ATOM 552 C CA . VAL A 1 77 ? 1.021 -27.141 -11.586 1 95.81 77 VAL A CA 1
ATOM 553 C C . VAL A 1 77 ? 2.178 -26.391 -12.242 1 95.81 77 VAL A C 1
ATOM 555 O O . VAL A 1 77 ? 3.104 -25.938 -11.555 1 95.81 77 VAL A O 1
ATOM 558 N N . PHE A 1 78 ? 2.076 -26.203 -13.508 1 97.5 78 PHE A N 1
ATOM 559 C CA . PHE A 1 78 ? 3.184 -25.625 -14.258 1 97.5 78 PHE A CA 1
ATOM 560 C C . PHE A 1 78 ? 3.291 -24.141 -14 1 97.5 78 PHE A C 1
ATOM 562 O O . PHE A 1 78 ? 4.344 -23.531 -14.219 1 97.5 78 PHE A O 1
ATOM 569 N N . TRP A 1 79 ? 2.264 -23.5 -13.5 1 96.38 79 TRP A N 1
ATOM 570 C CA . TRP A 1 79 ? 2.295 -22.078 -13.148 1 96.38 79 TRP A CA 1
ATOM 571 C C . TRP A 1 79 ? 3.396 -21.781 -12.141 1 96.38 79 TRP A C 1
ATOM 573 O O . TRP A 1 79 ? 4.004 -20.719 -12.156 1 96.38 79 TRP A O 1
ATOM 583 N N . TYR A 1 80 ? 3.74 -22.734 -11.336 1 96.06 80 TYR A N 1
ATOM 584 C CA . TYR A 1 80 ? 4.738 -22.547 -10.289 1 96.06 80 TYR A CA 1
ATOM 585 C C . TYR A 1 80 ? 6.113 -22.281 -10.883 1 96.06 80 TYR A C 1
ATOM 587 O O . TYR A 1 80 ? 6.961 -21.641 -10.25 1 96.06 80 TYR A O 1
ATOM 595 N N . ILE A 1 81 ? 6.316 -22.734 -12.055 1 97.19 81 ILE A N 1
ATOM 596 C CA . ILE A 1 81 ? 7.625 -22.594 -12.68 1 97.19 81 ILE A CA 1
ATOM 597 C C . ILE A 1 81 ? 7.891 -21.125 -12.984 1 97.19 81 ILE A C 1
ATOM 599 O O . ILE A 1 81 ? 8.789 -20.516 -12.398 1 97.19 81 ILE A O 1
ATOM 603 N N . PRO A 1 82 ? 7.051 -20.5 -13.836 1 97.5 82 PRO A N 1
ATOM 604 C CA . PRO A 1 82 ? 7.34 -19.078 -14.078 1 97.5 82 PRO A CA 1
ATOM 605 C C . PRO A 1 82 ? 7.148 -18.219 -12.836 1 97.5 82 PRO A C 1
ATOM 607 O O . PRO A 1 82 ? 7.832 -17.203 -12.672 1 97.5 82 PRO A O 1
ATOM 610 N N . TRP A 1 83 ? 6.277 -18.594 -11.938 1 96 83 TRP A N 1
ATOM 611 C CA . TRP A 1 83 ? 5.992 -17.828 -10.727 1 96 83 TRP A CA 1
ATOM 612 C C . TRP A 1 83 ? 7.199 -17.812 -9.797 1 96 83 TRP A C 1
ATOM 614 O O . TRP A 1 83 ? 7.762 -16.75 -9.523 1 96 83 TRP A O 1
ATOM 624 N N . VAL A 1 84 ? 7.68 -18.938 -9.469 1 94.62 84 VAL A N 1
ATOM 625 C CA . VAL A 1 84 ? 8.758 -19.062 -8.492 1 94.62 84 VAL A CA 1
ATOM 626 C C . VAL A 1 84 ? 10.094 -18.688 -9.148 1 94.62 84 VAL A C 1
ATOM 628 O O . VAL A 1 84 ? 10.898 -17.969 -8.562 1 94.62 84 VAL A O 1
ATOM 631 N N . TYR A 1 85 ? 10.297 -19.141 -10.312 1 94.5 85 TYR A N 1
ATOM 632 C CA . TYR A 1 85 ? 11.539 -18.859 -11.031 1 94.5 85 TYR A CA 1
ATOM 633 C C . TYR A 1 85 ? 11.758 -17.359 -11.172 1 94.5 85 TYR A C 1
ATOM 635 O O . TYR A 1 85 ? 12.828 -16.844 -10.836 1 94.5 85 TYR A O 1
ATOM 643 N N . THR A 1 86 ? 10.734 -16.672 -11.664 1 95.12 86 THR A N 1
ATOM 644 C CA . THR A 1 86 ? 10.844 -15.242 -11.898 1 95.12 86 THR A CA 1
ATOM 645 C C . THR A 1 86 ? 10.945 -14.484 -10.578 1 95.12 86 THR A C 1
ATOM 647 O O . THR A 1 86 ? 11.734 -13.555 -10.445 1 95.12 86 THR A O 1
ATOM 650 N N . GLY A 1 87 ? 10.133 -14.883 -9.641 1 92.88 87 GLY A N 1
ATOM 651 C CA . GLY A 1 87 ? 10.188 -14.25 -8.336 1 92.88 87 GLY A CA 1
ATOM 652 C C . GLY A 1 87 ? 11.57 -14.297 -7.703 1 92.88 87 GLY A C 1
ATOM 653 O O . GLY A 1 87 ? 12.102 -13.266 -7.285 1 92.88 87 GLY A O 1
ATOM 654 N N . VAL A 1 88 ? 12.18 -15.422 -7.738 1 89 88 VAL A N 1
ATOM 655 C CA . VAL A 1 88 ? 13.469 -15.633 -7.086 1 89 88 VAL A CA 1
ATOM 656 C C . VAL A 1 88 ? 14.562 -14.922 -7.875 1 89 88 VAL A C 1
ATOM 658 O O . VAL A 1 88 ? 15.398 -14.219 -7.297 1 89 88 VAL A O 1
ATOM 661 N N . THR A 1 89 ? 14.594 -15.078 -9.156 1 89.88 89 THR A N 1
ATOM 662 C CA . THR A 1 89 ? 15.648 -14.508 -9.984 1 89.88 89 THR A CA 1
ATOM 663 C C . THR A 1 89 ? 15.609 -12.984 -9.945 1 89.88 89 THR A C 1
ATOM 665 O O . THR A 1 89 ? 16.656 -12.336 -9.891 1 89.88 89 THR A O 1
ATOM 668 N N . CYS A 1 90 ? 14.445 -12.461 -9.914 1 90 90 CYS A N 1
ATOM 669 C CA . CYS A 1 90 ? 14.32 -11.008 -9.891 1 90 90 CYS A CA 1
ATOM 670 C C . CYS A 1 90 ? 14.602 -10.453 -8.5 1 90 90 CYS A C 1
ATOM 672 O O . CYS A 1 90 ? 15.18 -9.375 -8.359 1 90 90 CYS A O 1
ATOM 674 N N . ALA A 1 91 ? 14.172 -11.18 -7.531 1 85.5 91 ALA A N 1
ATOM 675 C CA . ALA A 1 91 ? 14.461 -10.742 -6.168 1 85.5 91 ALA A CA 1
ATOM 676 C C . ALA A 1 91 ? 15.969 -10.672 -5.922 1 85.5 91 ALA A C 1
ATOM 678 O O . ALA A 1 91 ? 16.453 -9.742 -5.27 1 85.5 91 ALA A O 1
ATOM 679 N N . ARG A 1 92 ? 16.625 -11.539 -6.406 1 81.12 92 ARG A N 1
ATOM 680 C CA . ARG A 1 92 ? 18.078 -11.602 -6.242 1 81.12 92 ARG A CA 1
ATOM 681 C C . ARG A 1 92 ? 18.75 -10.391 -6.871 1 81.12 92 ARG A C 1
ATOM 683 O O . ARG A 1 92 ? 19.812 -9.953 -6.414 1 81.12 92 ARG A O 1
ATOM 690 N N . ARG A 1 93 ? 18.109 -9.875 -7.852 1 81.44 93 ARG A N 1
ATOM 691 C CA . ARG A 1 93 ? 18.688 -8.789 -8.617 1 81.44 93 ARG A CA 1
ATOM 692 C C . ARG A 1 93 ? 18.266 -7.434 -8.055 1 81.44 93 ARG A C 1
ATOM 694 O O . ARG A 1 93 ? 18.828 -6.398 -8.43 1 81.44 93 ARG A O 1
ATOM 701 N N . LEU A 1 94 ? 17.281 -7.449 -7.254 1 76.88 94 LEU A N 1
ATOM 702 C CA . LEU A 1 94 ? 16.625 -6.203 -6.875 1 76.88 94 LEU A CA 1
ATOM 703 C C . LEU A 1 94 ? 17.375 -5.512 -5.746 1 76.88 94 LEU A C 1
ATOM 705 O O . LEU A 1 94 ? 17.469 -4.281 -5.711 1 76.88 94 LEU A O 1
ATOM 709 N N . THR A 1 95 ? 17.797 -6.246 -4.73 1 74.25 95 THR A N 1
ATOM 710 C CA . THR A 1 95 ? 18.422 -5.625 -3.574 1 74.25 95 THR A CA 1
ATOM 711 C C . THR A 1 95 ? 19.516 -6.527 -3.008 1 74.25 95 THR A C 1
ATOM 713 O O . THR A 1 95 ? 19.75 -7.625 -3.523 1 74.25 95 THR A O 1
ATOM 716 N N . ASP A 1 96 ? 20.219 -5.965 -2.168 1 76.44 96 ASP A N 1
ATOM 717 C CA . ASP A 1 96 ? 21.234 -6.734 -1.466 1 76.44 96 ASP A CA 1
ATOM 718 C C . ASP A 1 96 ? 20.625 -7.867 -0.656 1 76.44 96 ASP A C 1
ATOM 720 O O . ASP A 1 96 ? 19.719 -7.641 0.149 1 76.44 96 ASP A O 1
ATOM 724 N N . GLU A 1 97 ? 21.078 -9.047 -0.882 1 78.06 97 GLU A N 1
ATOM 725 C CA . GLU A 1 97 ? 20.5 -10.234 -0.269 1 78.06 97 GLU A CA 1
ATOM 726 C C . GLU A 1 97 ? 20.703 -10.234 1.242 1 78.06 97 GLU A C 1
ATOM 728 O O . GLU A 1 97 ? 20.047 -10.984 1.967 1 78.06 97 GLU A O 1
ATOM 733 N N . ARG A 1 98 ? 21.578 -9.414 1.693 1 81.25 98 ARG A N 1
ATOM 734 C CA . ARG A 1 98 ? 21.844 -9.359 3.127 1 81.25 98 ARG A CA 1
ATOM 735 C C . ARG A 1 98 ? 20.844 -8.43 3.828 1 81.25 98 ARG A C 1
ATOM 737 O O . ARG A 1 98 ? 20.703 -8.484 5.051 1 81.25 98 ARG A O 1
ATOM 744 N N . SER A 1 99 ? 20.172 -7.605 3.027 1 80.25 99 SER A N 1
ATOM 745 C CA . SER A 1 99 ? 19.203 -6.672 3.578 1 80.25 99 SER A CA 1
ATOM 746 C C . SER A 1 99 ? 17.875 -7.359 3.871 1 80.25 99 SER A C 1
ATOM 748 O O . SER A 1 99 ? 17.422 -8.211 3.1 1 80.25 99 SER A O 1
ATOM 750 N N . TRP A 1 100 ? 17.219 -6.875 4.891 1 84.62 100 TRP A N 1
ATOM 751 C CA . TRP A 1 100 ? 15.906 -7.426 5.199 1 84.62 100 TRP A CA 1
ATOM 752 C C . TRP A 1 100 ? 14.852 -6.906 4.223 1 84.62 100 TRP A C 1
ATOM 754 O O . TRP A 1 100 ? 13.719 -7.398 4.199 1 84.62 100 TRP A O 1
ATOM 764 N N . ALA A 1 101 ? 15.266 -5.996 3.412 1 84.69 101 ALA A N 1
ATOM 765 C CA . ALA A 1 101 ? 14.383 -5.598 2.314 1 84.69 101 ALA A CA 1
ATOM 766 C C . ALA A 1 101 ? 14.219 -6.73 1.306 1 84.69 101 ALA A C 1
ATOM 768 O O . ALA A 1 101 ? 13.203 -6.809 0.613 1 84.69 101 ALA A O 1
ATOM 769 N N . PHE A 1 102 ? 15.172 -7.625 1.344 1 87.31 102 PHE A N 1
ATOM 770 C CA . PHE A 1 102 ? 15.219 -8.672 0.333 1 87.31 102 PHE A CA 1
ATOM 771 C C . PHE A 1 102 ? 14.016 -9.602 0.465 1 87.31 102 PHE A C 1
ATOM 773 O O . PHE A 1 102 ? 13.25 -9.773 -0.488 1 87.31 102 PHE A O 1
ATOM 780 N N . PRO A 1 103 ? 13.789 -10.148 1.577 1 92.19 103 PRO A N 1
ATOM 781 C CA . PRO A 1 103 ? 12.609 -11.008 1.673 1 92.19 103 PRO A CA 1
ATOM 782 C C . PRO A 1 103 ? 11.297 -10.25 1.477 1 92.19 103 PRO A C 1
ATOM 784 O O . PRO A 1 103 ? 10.336 -10.797 0.929 1 92.19 103 PRO A O 1
ATOM 787 N N . LEU A 1 104 ? 11.219 -9.047 1.914 1 91.88 104 LEU A N 1
ATOM 788 C CA . LEU A 1 104 ? 10 -8.25 1.762 1 91.88 104 LEU A CA 1
ATOM 789 C C . LEU A 1 104 ? 9.727 -7.961 0.291 1 91.88 104 LEU A C 1
ATOM 791 O O . LEU A 1 104 ? 8.594 -8.133 -0.178 1 91.88 104 LEU A O 1
ATOM 795 N N . LEU A 1 105 ? 10.742 -7.574 -0.41 1 89.06 105 LEU A N 1
ATOM 796 C CA . LEU A 1 105 ? 10.594 -7.285 -1.832 1 89.06 105 LEU A CA 1
ATOM 797 C C . LEU A 1 105 ? 10.297 -8.555 -2.617 1 89.06 105 LEU A C 1
ATOM 799 O O . LEU A 1 105 ? 9.531 -8.531 -3.59 1 89.06 105 LEU A O 1
ATOM 803 N N . SER A 1 106 ? 10.938 -9.625 -2.158 1 92.25 106 SER A N 1
ATOM 804 C CA . SER A 1 106 ? 10.617 -10.906 -2.77 1 92.25 106 SER A CA 1
ATOM 805 C C . SER A 1 106 ? 9.133 -11.234 -2.625 1 92.25 106 SER A C 1
ATOM 807 O O . SER A 1 106 ? 8.484 -11.633 -3.596 1 92.25 106 SER A O 1
ATOM 809 N N . GLY A 1 107 ? 8.625 -11.078 -1.481 1 94.19 107 GLY A N 1
ATOM 810 C CA . GLY A 1 107 ? 7.203 -11.273 -1.269 1 94.19 107 GLY A CA 1
ATOM 811 C C . GLY A 1 107 ? 6.336 -10.422 -2.174 1 94.19 107 GLY A C 1
ATOM 812 O O . GLY A 1 107 ? 5.332 -10.891 -2.705 1 94.19 107 GLY A O 1
ATOM 813 N N . MET A 1 108 ? 6.719 -9.219 -2.381 1 91.88 108 MET A N 1
ATOM 814 C CA . MET A 1 108 ? 5.957 -8.305 -3.232 1 91.88 108 MET A CA 1
ATOM 815 C C . MET A 1 108 ? 5.996 -8.766 -4.688 1 91.88 108 MET A C 1
ATOM 817 O O . MET A 1 108 ? 5 -8.648 -5.406 1 91.88 108 MET A O 1
ATOM 821 N N . LEU A 1 109 ? 7.145 -9.234 -5.09 1 92.94 109 LEU A N 1
ATOM 822 C CA . LEU A 1 109 ? 7.262 -9.75 -6.449 1 92.94 109 LEU A CA 1
ATOM 823 C C . LEU A 1 109 ? 6.352 -10.953 -6.656 1 92.94 109 LEU A C 1
ATOM 825 O O . LEU A 1 109 ? 5.641 -11.031 -7.664 1 92.94 109 LEU A O 1
ATOM 829 N N . PHE A 1 110 ? 6.371 -11.797 -5.656 1 95.31 110 PHE A N 1
ATOM 830 C CA . PHE A 1 110 ? 5.539 -12.984 -5.742 1 95.31 110 PHE A CA 1
ATOM 831 C C . PHE A 1 110 ? 4.059 -12.609 -5.75 1 95.31 110 PHE A C 1
ATOM 833 O O . PHE A 1 110 ? 3.285 -13.141 -6.551 1 95.31 110 PHE A O 1
ATOM 840 N N . PHE A 1 111 ? 3.717 -11.719 -4.922 1 93.44 111 PHE A N 1
ATOM 841 C CA . PHE A 1 111 ? 2.34 -11.242 -4.875 1 93.44 111 PHE A CA 1
ATOM 842 C C . PHE A 1 111 ? 1.965 -10.555 -6.18 1 93.44 111 PHE A C 1
ATOM 844 O O . PHE A 1 111 ? 0.878 -10.781 -6.719 1 93.44 111 PHE A O 1
ATOM 851 N N . GLY A 1 112 ? 2.828 -9.734 -6.668 1 91.25 112 GLY A N 1
ATOM 852 C CA . GLY A 1 112 ? 2.559 -9.008 -7.898 1 91.25 112 GLY A CA 1
ATOM 853 C C . GLY A 1 112 ? 2.352 -9.914 -9.094 1 91.25 112 GLY A C 1
ATOM 854 O O . GLY A 1 112 ? 1.502 -9.648 -9.945 1 91.25 112 GLY A O 1
ATOM 855 N N . LEU A 1 113 ? 3.066 -10.953 -9.148 1 91.81 113 LEU A N 1
ATOM 856 C CA . LEU A 1 113 ? 3.018 -11.852 -10.297 1 91.81 113 LEU A CA 1
ATOM 857 C C . LEU A 1 113 ? 1.779 -12.734 -10.242 1 91.81 113 LEU A C 1
ATOM 859 O O . LEU A 1 113 ? 1.152 -13.008 -11.266 1 91.81 113 LEU A O 1
ATOM 863 N N . CYS A 1 114 ? 1.43 -13.109 -9.07 1 91.75 114 CYS A N 1
ATOM 864 C CA . CYS A 1 114 ? 0.38 -14.117 -8.961 1 91.75 114 CYS A CA 1
ATOM 865 C C . CYS A 1 114 ? -0.929 -13.492 -8.492 1 91.75 114 CYS A C 1
ATOM 867 O O . CYS A 1 114 ? -1.998 -14.078 -8.664 1 91.75 114 CYS A O 1
ATOM 869 N N . GLY A 1 115 ? -0.862 -12.344 -7.957 1 90.06 115 GLY A N 1
ATOM 870 C CA . GLY A 1 115 ? -2.057 -11.719 -7.414 1 90.06 115 GLY A CA 1
ATOM 871 C C . GLY A 1 115 ? -3.107 -11.422 -8.469 1 90.06 115 GLY A C 1
ATOM 872 O O . GLY A 1 115 ? -4.305 -11.547 -8.211 1 90.06 115 GLY A O 1
ATOM 873 N N . VAL A 1 116 ? -2.678 -11.062 -9.594 1 89.25 116 VAL A N 1
ATOM 874 C CA . VAL A 1 116 ? -3.586 -10.734 -10.688 1 89.25 116 VAL A CA 1
ATOM 875 C C . VAL A 1 116 ? -4.316 -11.992 -11.148 1 89.25 116 VAL A C 1
ATOM 877 O O . VAL A 1 116 ? -5.52 -11.953 -11.422 1 89.25 116 VAL A O 1
ATOM 880 N N . TYR A 1 117 ? -3.57 -13.047 -11.227 1 89.75 117 TYR A N 1
ATOM 881 C CA . TYR A 1 117 ? -4.105 -14.359 -11.57 1 89.75 117 TYR A CA 1
ATOM 882 C C . TYR A 1 117 ? -5.09 -14.844 -10.508 1 89.75 117 TYR A C 1
ATOM 884 O O . TYR A 1 117 ? -6.195 -15.273 -10.836 1 89.75 117 TYR A O 1
ATOM 892 N N . GLU A 1 118 ? -4.738 -14.641 -9.352 1 88.62 118 GLU A N 1
ATOM 893 C CA . GLU A 1 118 ? -5.527 -15.109 -8.211 1 88.62 118 GLU A CA 1
ATOM 894 C C . GLU A 1 118 ? -6.832 -14.328 -8.094 1 88.62 118 GLU A C 1
ATOM 896 O O . GLU A 1 118 ? -7.859 -14.883 -7.703 1 88.62 118 GLU A O 1
ATOM 901 N N . ALA A 1 119 ? -6.812 -13.141 -8.344 1 89.69 119 ALA A N 1
ATOM 902 C CA . ALA A 1 119 ? -7.973 -12.266 -8.172 1 89.69 119 ALA A CA 1
ATOM 903 C C . ALA A 1 119 ? -9.023 -12.539 -9.242 1 89.69 119 ALA A C 1
ATOM 905 O O . ALA A 1 119 ? -10.219 -12.352 -9 1 89.69 119 ALA A O 1
ATOM 906 N N . GLN A 1 120 ? -8.648 -13.07 -10.328 1 88.94 120 GLN A N 1
ATOM 907 C CA . GLN A 1 120 ? -9.562 -13.219 -11.453 1 88.94 120 GLN A CA 1
ATOM 908 C C . GLN A 1 120 ? -10.117 -14.641 -11.531 1 88.94 120 GLN A C 1
ATOM 910 O O . GLN A 1 120 ? -11.234 -14.844 -11.984 1 88.94 120 GLN A O 1
ATOM 915 N N . GLY A 1 121 ? -9.438 -15.602 -11.102 1 88.19 121 GLY A N 1
ATOM 916 C CA . GLY A 1 121 ? -9.656 -17.016 -11.367 1 88.19 121 GLY A CA 1
ATOM 917 C C . GLY A 1 121 ? -11.055 -17.484 -11 1 88.19 121 GLY A C 1
ATOM 918 O O . GLY A 1 121 ? -11.766 -18.047 -11.836 1 88.19 121 GLY A O 1
ATOM 919 N N . PRO A 1 122 ? -11.461 -17.172 -9.82 1 84.62 122 PRO A N 1
ATOM 920 C CA . PRO A 1 122 ? -12.781 -17.656 -9.414 1 84.62 122 PRO A CA 1
ATOM 921 C C . PRO A 1 122 ? -13.914 -17.016 -10.219 1 84.62 122 PRO A C 1
ATOM 923 O O . PRO A 1 122 ? -14.914 -17.688 -10.508 1 84.62 122 PRO A O 1
ATOM 926 N N . LEU A 1 123 ? -13.812 -15.859 -10.648 1 84.94 123 LEU A N 1
ATOM 927 C CA . LEU A 1 123 ? -14.883 -15.148 -11.336 1 84.94 123 LEU A CA 1
ATOM 928 C C . LEU A 1 123 ? -14.969 -15.578 -12.797 1 84.94 123 LEU A C 1
ATOM 930 O O . LEU A 1 123 ? -16.047 -15.492 -13.414 1 84.94 123 LEU A O 1
ATOM 934 N N . VAL A 1 124 ? -13.852 -16.047 -13.281 1 85.88 124 VAL A N 1
ATOM 935 C CA . VAL A 1 124 ? -13.859 -16.422 -14.688 1 85.88 124 VAL A CA 1
ATOM 936 C C . VAL A 1 124 ? -13.859 -17.953 -14.805 1 85.88 124 VAL A C 1
ATOM 938 O O . VAL A 1 124 ? -13.719 -18.5 -15.906 1 85.88 124 VAL A O 1
ATOM 941 N N . GLY A 1 125 ? -13.812 -18.656 -13.695 1 83.56 125 GLY A N 1
ATOM 942 C CA . GLY A 1 125 ? -14.008 -20.094 -13.695 1 83.56 125 GLY A CA 1
ATOM 943 C C . GLY A 1 125 ? -12.719 -20.875 -13.852 1 83.56 125 GLY A C 1
ATOM 944 O O . GLY A 1 125 ? -12.727 -22.016 -14.312 1 83.56 125 GLY A O 1
ATOM 945 N N . TRP A 1 126 ? -11.594 -20.297 -13.578 1 89.06 126 TRP A N 1
ATOM 946 C CA . TRP A 1 126 ? -10.336 -21.031 -13.648 1 89.06 126 TRP A CA 1
ATOM 947 C C . TRP A 1 126 ? -10.227 -22.031 -12.5 1 89.06 126 TRP A C 1
ATOM 949 O O . TRP A 1 126 ? -9.609 -23.094 -12.648 1 89.06 126 TRP A O 1
ATOM 959 N N . TRP A 1 127 ? -10.789 -21.734 -11.398 1 89.19 127 TRP A N 1
ATOM 960 C CA . TRP A 1 127 ? -10.93 -22.641 -10.273 1 89.19 127 TRP A CA 1
ATOM 961 C C . TRP A 1 127 ? -12.062 -22.203 -9.352 1 89.19 127 TRP A C 1
ATOM 963 O O . TRP A 1 127 ? -12.641 -21.141 -9.539 1 89.19 127 TRP A O 1
ATOM 973 N N . ARG A 1 128 ? -12.312 -23.109 -8.375 1 88.38 128 ARG A N 1
ATOM 974 C CA . ARG A 1 128 ? -13.359 -22.844 -7.391 1 88.38 128 ARG A CA 1
ATOM 975 C C . ARG A 1 128 ? -12.828 -23 -5.969 1 88.38 128 ARG A C 1
ATOM 977 O O . ARG A 1 128 ? -12.039 -23.906 -5.699 1 88.38 128 ARG A O 1
ATOM 984 N N . TRP A 1 129 ? -13.312 -22.031 -5.27 1 89.94 129 TRP A N 1
ATOM 985 C CA . TRP A 1 129 ? -13.117 -22.156 -3.828 1 89.94 129 TRP A CA 1
ATOM 986 C C . TRP A 1 129 ? -14.281 -22.891 -3.18 1 89.94 129 TRP A C 1
ATOM 988 O O . TRP A 1 129 ? -15.344 -23.047 -3.793 1 89.94 129 TRP A O 1
ATOM 998 N N . PRO A 1 130 ? -14.047 -23.359 -1.945 1 87.88 130 PRO A N 1
ATOM 999 C CA . PRO A 1 130 ? -15.156 -24.031 -1.271 1 87.88 130 PRO A CA 1
ATOM 1000 C C . PRO A 1 130 ? -16.391 -23.141 -1.135 1 87.88 130 PRO A C 1
ATOM 1002 O O . PRO A 1 130 ? -16.281 -21.953 -0.857 1 87.88 130 PRO A O 1
ATOM 1005 N N . ALA A 1 131 ? -17.5 -23.75 -1.265 1 87.94 131 ALA A N 1
ATOM 1006 C CA . ALA A 1 131 ? -18.766 -23.078 -0.975 1 87.94 131 ALA A CA 1
ATOM 1007 C C . ALA A 1 131 ? -18.969 -22.906 0.528 1 87.94 131 ALA A C 1
ATOM 1009 O O . ALA A 1 131 ? -18.094 -23.281 1.321 1 87.94 131 ALA A O 1
ATOM 1010 N N . ALA A 1 132 ? -20.047 -22.281 0.823 1 84.69 132 ALA A N 1
ATOM 1011 C CA . ALA A 1 132 ? -20.344 -22 2.225 1 84.69 132 ALA A CA 1
ATOM 1012 C C . ALA A 1 132 ? -20.422 -23.297 3.037 1 84.69 132 ALA A C 1
ATOM 1014 O O . ALA A 1 132 ? -20.094 -23.312 4.223 1 84.69 132 ALA A O 1
ATOM 1015 N N . ASP A 1 133 ? -20.797 -24.359 2.396 1 84.81 133 ASP A N 1
ATOM 1016 C CA . ASP A 1 133 ? -20.969 -25.625 3.098 1 84.81 133 ASP A CA 1
ATOM 1017 C C . ASP A 1 133 ? -19.688 -26.469 3.041 1 84.81 133 ASP A C 1
ATOM 1019 O O . ASP A 1 133 ? -19.672 -27.594 3.52 1 84.81 133 ASP A O 1
ATOM 1023 N N . GLY A 1 134 ? -18.734 -25.969 2.414 1 86.56 134 GLY A N 1
ATOM 1024 C CA . GLY A 1 134 ? -17.453 -26.641 2.373 1 86.56 134 GLY A CA 1
ATOM 1025 C C . GLY A 1 134 ? -17.234 -27.453 1.103 1 86.56 134 GLY A C 1
ATOM 1026 O O . GLY A 1 134 ? -16.141 -27.938 0.849 1 86.56 134 GLY A O 1
ATOM 1027 N N . LEU A 1 135 ? -18.297 -27.625 0.34 1 85.75 135 LEU A N 1
ATOM 1028 C CA . LEU A 1 135 ? -18.156 -28.375 -0.904 1 85.75 135 LEU A CA 1
ATOM 1029 C C . LEU A 1 135 ? -17.328 -27.609 -1.923 1 85.75 135 LEU A C 1
ATOM 1031 O O . LEU A 1 135 ? -17.594 -26.422 -2.186 1 85.75 135 LEU A O 1
ATOM 1035 N N . VAL A 1 136 ? -16.328 -28.297 -2.406 1 84.88 136 VAL A N 1
ATOM 1036 C CA . VAL A 1 136 ? -15.453 -27.688 -3.396 1 84.88 136 VAL A CA 1
ATOM 1037 C C . VAL A 1 136 ? -15.836 -28.172 -4.793 1 84.88 136 VAL A C 1
ATOM 1039 O O . VAL A 1 136 ? -15.945 -27.359 -5.727 1 84.88 136 VAL A O 1
ATOM 1042 N N . ALA A 1 137 ? -16.031 -29.516 -4.91 1 81.56 137 ALA A N 1
ATOM 1043 C CA . ALA A 1 137 ? -16.359 -30.141 -6.191 1 81.56 137 ALA A CA 1
ATOM 1044 C C . ALA A 1 137 ? -17.172 -31.422 -5.988 1 81.56 137 ALA A C 1
ATOM 1046 O O . ALA A 1 137 ? -16.812 -32.25 -5.145 1 81.56 137 ALA A O 1
ATOM 1047 N N . SER A 1 138 ? -18.172 -31.422 -6.723 1 75.44 138 SER A N 1
ATOM 1048 C CA . SER A 1 138 ? -19 -32.625 -6.656 1 75.44 138 SER A CA 1
ATOM 1049 C C . SER A 1 138 ? -18.453 -33.719 -7.555 1 75.44 138 SER A C 1
ATOM 1051 O O . SER A 1 138 ? -17.875 -33.469 -8.602 1 75.44 138 SER A O 1
ATOM 1053 N N . GLY A 1 139 ? -18.703 -34.969 -7.133 1 69.81 139 GLY A N 1
ATOM 1054 C CA . GLY A 1 139 ? -18.375 -36.125 -7.945 1 69.81 139 GLY A CA 1
ATOM 1055 C C . GLY A 1 139 ? -16.875 -36.312 -8.156 1 69.81 139 GLY A C 1
ATOM 1056 O O . GLY A 1 139 ? -16.453 -36.969 -9.102 1 69.81 139 GLY A O 1
ATOM 1057 N N . CYS A 1 140 ? -16.125 -35.688 -7.328 1 66.5 140 CYS A N 1
ATOM 1058 C CA . CYS A 1 140 ? -14.68 -35.781 -7.477 1 66.5 140 CYS A CA 1
ATOM 1059 C C . CYS A 1 140 ? -14.148 -37.031 -6.84 1 66.5 140 CYS A C 1
ATOM 1061 O O . CYS A 1 140 ? -14.641 -37.469 -5.789 1 66.5 140 CYS A O 1
ATOM 1063 N N . THR A 1 141 ? -13.312 -37.781 -7.703 1 62.47 141 THR A N 1
ATOM 1064 C CA . THR A 1 141 ? -12.664 -39 -7.176 1 62.47 141 THR A CA 1
ATOM 1065 C C . THR A 1 141 ? -11.203 -38.719 -6.848 1 62.47 141 THR A C 1
ATOM 1067 O O . THR A 1 141 ? -10.359 -38.625 -7.746 1 62.47 141 THR A O 1
ATOM 1070 N N . ILE A 1 142 ? -11 -37.969 -5.855 1 60.84 142 ILE A N 1
ATOM 1071 C CA . ILE A 1 142 ? -9.625 -37.719 -5.445 1 60.84 142 ILE A CA 1
ATOM 1072 C C . ILE A 1 142 ? -9.227 -38.688 -4.34 1 60.84 142 ILE A C 1
ATOM 1074 O O . ILE A 1 142 ? -10.039 -39 -3.463 1 60.84 142 ILE A O 1
ATOM 1078 N N . TRP A 1 143 ? -8.078 -39.375 -4.609 1 58 143 TRP A N 1
ATOM 1079 C CA . TRP A 1 143 ? -7.531 -40.188 -3.518 1 58 143 TRP A CA 1
ATOM 1080 C C . TRP A 1 143 ? -7.094 -39.281 -2.357 1 58 143 TRP A C 1
ATOM 1082 O O . TRP A 1 143 ? -6.578 -38.188 -2.57 1 58 143 TRP A O 1
ATOM 1092 N N . GLN A 1 144 ? -7.605 -39.344 -1.316 1 54.03 144 GLN A N 1
ATOM 1093 C CA . GLN A 1 144 ? -7.219 -38.5 -0.201 1 54.03 144 GLN A CA 1
ATOM 1094 C C . GLN A 1 144 ? -6.477 -39.281 0.871 1 54.03 144 GLN A C 1
ATOM 1096 O O . GLN A 1 144 ? -6.871 -40.406 1.205 1 54.03 144 GLN A O 1
ATOM 1101 N N . ALA A 1 145 ? -5.332 -38.812 1.043 1 49.94 145 ALA A N 1
ATOM 1102 C CA . ALA A 1 145 ? -4.645 -39.344 2.223 1 49.94 145 ALA A CA 1
ATOM 1103 C C . ALA A 1 145 ? -5.277 -38.812 3.506 1 49.94 145 ALA A C 1
ATOM 1105 O O . ALA A 1 145 ? -5.441 -37.594 3.664 1 49.94 145 ALA A O 1
ATOM 1106 N N . GLY A 1 146 ? -5.652 -39.531 4.316 1 50.56 146 GLY A N 1
ATOM 1107 C CA . GLY A 1 146 ? -6.219 -39.219 5.621 1 50.56 146 GLY A CA 1
ATOM 1108 C C . GLY A 1 146 ? -7.703 -38.906 5.566 1 50.56 146 GLY A C 1
ATOM 1109 O O . GLY A 1 146 ? -8.312 -38.938 4.496 1 50.56 146 GLY A O 1
ATOM 1110 N N . PRO A 1 147 ? -8.195 -38.75 6.637 1 48.53 147 PRO A N 1
ATOM 1111 C CA . PRO A 1 147 ? -9.641 -38.531 6.652 1 48.53 147 PRO A CA 1
ATOM 1112 C C . PRO A 1 147 ? -10.039 -37.25 5.922 1 48.53 147 PRO A C 1
ATOM 1114 O O . PRO A 1 147 ? -11.086 -36.656 6.215 1 48.53 147 PRO A O 1
ATOM 1117 N N . LEU A 1 148 ? -9.242 -36.75 5.18 1 51.25 148 LEU A N 1
ATOM 1118 C CA . LEU A 1 148 ? -9.609 -35.469 4.527 1 51.25 148 LEU A CA 1
ATOM 1119 C C . LEU A 1 148 ? -10.945 -35.625 3.809 1 51.25 148 LEU A C 1
ATOM 1121 O O . LEU A 1 148 ? -11.406 -36.719 3.541 1 51.25 148 LEU A O 1
ATOM 1125 N N . GLY A 1 149 ? -11.914 -34.469 3.684 1 54.31 149 GLY A N 1
ATOM 1126 C CA . GLY A 1 149 ? -13.359 -34.406 3.738 1 54.31 149 GLY A CA 1
ATOM 1127 C C . GLY A 1 149 ? -14.031 -34.75 2.424 1 54.31 149 GLY A C 1
ATOM 1128 O O . GLY A 1 149 ? -14.188 -33.906 1.547 1 54.31 149 GLY A O 1
ATOM 1129 N N . LEU A 1 150 ? -13.516 -35.875 1.83 1 61.03 150 LEU A N 1
ATOM 1130 C CA . LEU A 1 150 ? -14.523 -36.375 0.902 1 61.03 150 LEU A CA 1
ATOM 1131 C C . LEU A 1 150 ? -15.781 -36.812 1.649 1 61.03 150 LEU A C 1
ATOM 1133 O O . LEU A 1 150 ? -15.688 -37.406 2.717 1 61.03 150 LEU A O 1
ATOM 1137 N N . ASP A 1 151 ? -16.609 -35.969 1.353 1 67.69 151 ASP A N 1
ATOM 1138 C CA . ASP A 1 151 ? -17.875 -36.531 1.834 1 67.69 151 ASP A CA 1
ATOM 1139 C C . ASP A 1 151 ? -18.703 -37.062 0.68 1 67.69 151 ASP A C 1
ATOM 1141 O O . ASP A 1 151 ? -18.219 -37.188 -0.447 1 67.69 151 ASP A O 1
ATOM 1145 N N . ALA A 1 152 ? -19.75 -37.656 1.019 1 68.38 152 ALA A N 1
ATOM 1146 C CA . ALA A 1 152 ? -20.641 -38.281 0.029 1 68.38 152 ALA A CA 1
ATOM 1147 C C . ALA A 1 152 ? -20.906 -37.312 -1.124 1 68.38 152 ALA A C 1
ATOM 1149 O O . ALA A 1 152 ? -21.25 -37.75 -2.229 1 68.38 152 ALA A O 1
ATOM 1150 N N . ARG A 1 153 ? -20.609 -36.281 -0.794 1 74.75 153 ARG A N 1
ATOM 1151 C CA . ARG A 1 153 ? -21 -35.281 -1.775 1 74.75 153 ARG A CA 1
ATOM 1152 C C . ARG A 1 153 ? -19.859 -34.969 -2.748 1 74.75 153 ARG A C 1
ATOM 1154 O O . ARG A 1 153 ? -20.094 -34.469 -3.842 1 74.75 153 ARG A O 1
ATOM 1161 N N . GLY A 1 154 ? -18.641 -35.219 -2.234 1 78.88 154 GLY A N 1
ATOM 1162 C CA . GLY A 1 154 ? -17.469 -34.906 -3.039 1 78.88 154 GLY A CA 1
ATOM 1163 C C . GLY A 1 154 ? -16.328 -34.344 -2.227 1 78.88 154 GLY A C 1
ATOM 1164 O O . GLY A 1 154 ? -16.109 -34.719 -1.078 1 78.88 154 GLY A O 1
ATOM 1165 N N . LEU A 1 155 ? -15.508 -33.531 -3.041 1 80.5 155 LEU A N 1
ATOM 1166 C CA . LEU A 1 155 ? -14.406 -32.875 -2.35 1 80.5 155 LEU A CA 1
ATOM 1167 C C . LEU A 1 155 ? -14.914 -31.797 -1.415 1 80.5 155 LEU A C 1
ATOM 1169 O O . LEU A 1 155 ? -15.617 -30.875 -1.85 1 80.5 155 LEU A O 1
ATOM 1173 N N . VAL A 1 156 ? -14.516 -31.984 -0.134 1 83.06 156 VAL A N 1
ATOM 1174 C CA . VAL A 1 156 ? -14.977 -31.031 0.872 1 83.06 156 VAL A CA 1
ATOM 1175 C C . VAL A 1 156 ? -13.781 -30.453 1.618 1 83.06 156 VAL A C 1
ATOM 1177 O O . VAL A 1 156 ? -12.828 -31.172 1.935 1 83.06 156 VAL A O 1
ATOM 1180 N N . ALA A 1 157 ? -13.961 -29.219 1.888 1 86.75 157 ALA A N 1
ATOM 1181 C CA . ALA A 1 157 ? -12.875 -28.516 2.568 1 86.75 157 ALA A CA 1
ATOM 1182 C C . ALA A 1 157 ? -12.836 -28.875 4.051 1 86.75 157 ALA A C 1
ATOM 1184 O O . ALA A 1 157 ? -13.875 -29.047 4.684 1 86.75 157 ALA A O 1
ATOM 1185 N N . SER A 1 158 ? -11.633 -28.922 4.586 1 83.69 158 SER A N 1
ATOM 1186 C CA . SER A 1 158 ? -11.477 -29.078 6.027 1 83.69 158 SER A CA 1
ATOM 1187 C C . SER A 1 158 ? -11.945 -27.844 6.777 1 83.69 158 SER A C 1
ATOM 1189 O O . SER A 1 158 ? -12.008 -26.75 6.203 1 83.69 158 SER A O 1
ATOM 1191 N N . PRO A 1 159 ? -12.18 -28 8.078 1 83.31 159 PRO A N 1
ATOM 1192 C CA . PRO A 1 159 ? -12.578 -26.828 8.875 1 83.31 159 PRO A CA 1
ATOM 1193 C C . PRO A 1 159 ? -11.516 -25.734 8.883 1 83.31 159 PRO A C 1
ATOM 1195 O O . PRO A 1 159 ? -11.852 -24.547 8.859 1 83.31 159 PRO A O 1
ATOM 1198 N N . HIS A 1 160 ? -10.352 -26.156 8.906 1 82.88 160 HIS A N 1
ATOM 1199 C CA . HIS A 1 160 ? -9.258 -25.188 8.898 1 82.88 160 HIS A CA 1
ATOM 1200 C C . HIS A 1 160 ? -9.25 -24.375 7.605 1 82.88 160 HIS A C 1
ATOM 1202 O O . HIS A 1 160 ? -9.031 -23.156 7.629 1 82.88 160 HIS A O 1
ATOM 1208 N N . VAL A 1 161 ? -9.516 -25.031 6.598 1 85.44 161 VAL A N 1
ATOM 1209 C CA . VAL A 1 161 ? -9.555 -24.375 5.289 1 85.44 161 VAL A CA 1
ATOM 1210 C C . VAL A 1 161 ? -10.75 -23.422 5.219 1 85.44 161 VAL A C 1
ATOM 1212 O O . VAL A 1 161 ? -10.641 -22.312 4.695 1 85.44 161 VAL A O 1
ATOM 1215 N N . MET A 1 162 ? -11.805 -23.859 5.77 1 87.44 162 MET A N 1
ATOM 1216 C CA . MET A 1 162 ? -13 -23.031 5.77 1 87.44 162 MET A CA 1
ATOM 1217 C C . MET A 1 162 ? -12.773 -21.75 6.562 1 87.44 162 MET A C 1
ATOM 1219 O O . MET A 1 162 ? -13.242 -20.672 6.172 1 87.44 162 MET A O 1
ATOM 1223 N N . GLU A 1 163 ? -12.07 -21.906 7.531 1 84.94 163 GLU A N 1
ATOM 1224 C CA . GLU A 1 163 ? -11.75 -20.734 8.344 1 84.94 163 GLU A CA 1
ATOM 1225 C C . GLU A 1 163 ? -10.797 -19.797 7.609 1 84.94 163 GLU A C 1
ATOM 1227 O O . GLU A 1 163 ? -11 -18.578 7.605 1 84.94 163 GLU A O 1
ATOM 1232 N N . ALA A 1 164 ? -9.859 -20.312 7.012 1 84.19 164 ALA A N 1
ATOM 1233 C CA . ALA A 1 164 ? -8.828 -19.531 6.336 1 84.19 164 ALA A CA 1
ATOM 1234 C C . ALA A 1 164 ? -9.391 -18.812 5.105 1 84.19 164 ALA A C 1
ATOM 1236 O O . ALA A 1 164 ? -9 -17.688 4.805 1 84.19 164 ALA A O 1
ATOM 1237 N N . LEU A 1 165 ? -10.352 -19.469 4.523 1 87.88 165 LEU A N 1
ATOM 1238 C CA . LEU A 1 165 ? -10.828 -18.953 3.246 1 87.88 165 LEU A CA 1
ATOM 1239 C C . LEU A 1 165 ? -12.195 -18.312 3.398 1 87.88 165 LEU A C 1
ATOM 1241 O O . LEU A 1 165 ? -12.82 -17.922 2.406 1 87.88 165 LEU A O 1
ATOM 1245 N N . GLY A 1 166 ? -12.648 -18.125 4.566 1 88.62 166 GLY A N 1
ATOM 1246 C CA . GLY A 1 166 ? -14.016 -17.719 4.812 1 88.62 166 GLY A CA 1
ATOM 1247 C C . GLY A 1 166 ? -14.273 -16.266 4.457 1 88.62 166 GLY A C 1
ATOM 1248 O O . GLY A 1 166 ? -15.328 -15.93 3.908 1 88.62 166 GLY A O 1
ATOM 1249 N N . GLU A 1 167 ? -13.391 -15.391 4.812 1 92 167 GLU A N 1
ATOM 1250 C CA . GLU A 1 167 ? -13.57 -13.992 4.457 1 92 167 GLU A CA 1
ATOM 1251 C C . GLU A 1 167 ? -13.094 -13.711 3.035 1 92 167 GLU A C 1
ATOM 1253 O O . GLU A 1 167 ? -11.938 -13.992 2.695 1 92 167 GLU A O 1
ATOM 1258 N N .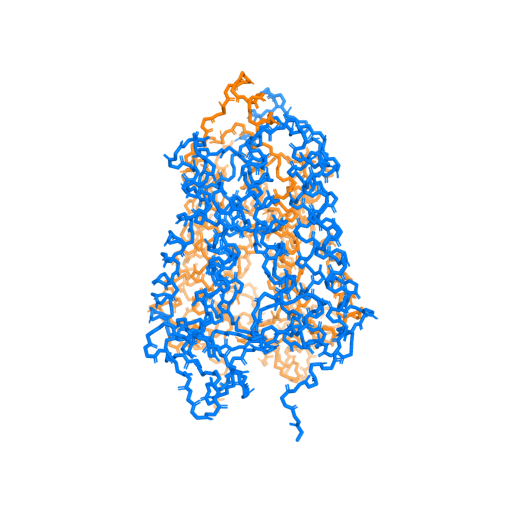 ARG A 1 168 ? -14.062 -13.188 2.23 1 91.38 168 ARG A N 1
ATOM 1259 C CA . ARG A 1 168 ? -13.766 -13.016 0.811 1 91.38 168 ARG A CA 1
ATOM 1260 C C . ARG A 1 168 ? -14.109 -11.609 0.344 1 91.38 168 ARG A C 1
ATOM 1262 O O . ARG A 1 168 ? -15.016 -10.969 0.887 1 91.38 168 ARG A O 1
ATOM 1269 N N . LEU A 1 169 ? -13.305 -11.094 -0.52 1 87.31 169 LEU A N 1
ATOM 1270 C CA . LEU A 1 169 ? -13.578 -9.883 -1.276 1 87.31 169 LEU A CA 1
ATOM 1271 C C . LEU A 1 169 ? -13.719 -10.188 -2.764 1 87.31 169 LEU A C 1
ATOM 1273 O O . LEU A 1 169 ? -12.82 -10.773 -3.369 1 87.31 169 LEU A O 1
ATOM 1277 N N . PHE A 1 170 ? -14.742 -9.906 -3.348 1 83.69 170 PHE A N 1
ATOM 1278 C CA . PHE A 1 170 ? -15.086 -10.203 -4.734 1 83.69 170 PHE A CA 1
ATOM 1279 C C . PHE A 1 170 ? -14.984 -11.703 -5 1 83.69 170 PHE A C 1
ATOM 1281 O O . PHE A 1 170 ? -14.484 -12.117 -6.047 1 83.69 170 PHE A O 1
ATOM 1288 N N . GLY A 1 171 ? -15.258 -12.484 -4.008 1 82.38 171 GLY A N 1
ATOM 1289 C CA . GLY A 1 171 ? -15.258 -13.93 -4.16 1 82.38 171 GLY A CA 1
ATOM 1290 C C . GLY A 1 171 ? -13.891 -14.555 -3.918 1 82.38 171 GLY A C 1
ATOM 1291 O O . GLY A 1 171 ? -13.75 -15.773 -3.928 1 82.38 171 GLY A O 1
ATOM 1292 N N . VAL A 1 172 ? -12.953 -13.742 -3.652 1 86.44 172 VAL A N 1
ATOM 1293 C CA . VAL A 1 172 ? -11.594 -14.234 -3.418 1 86.44 172 VAL A CA 1
ATOM 1294 C C . VAL A 1 172 ? -11.281 -14.18 -1.926 1 86.44 172 VAL A C 1
ATOM 1296 O O . VAL A 1 172 ? -11.453 -13.141 -1.285 1 86.44 172 VAL A O 1
ATOM 1299 N N . PRO A 1 173 ? -10.82 -15.328 -1.478 1 90 173 PRO A N 1
ATOM 1300 C CA . PRO A 1 173 ? -10.398 -15.258 -0.077 1 90 173 PRO A CA 1
ATOM 1301 C C . PRO A 1 173 ? -9.328 -14.195 0.162 1 90 173 PRO A C 1
ATOM 1303 O O . PRO A 1 173 ? -8.336 -14.133 -0.575 1 90 173 PRO A O 1
ATOM 1306 N N . VAL A 1 174 ? -9.445 -13.414 1.224 1 89.5 174 VAL A N 1
ATOM 1307 C CA . VAL A 1 174 ? -8.555 -12.281 1.475 1 89.5 174 VAL A CA 1
ATOM 1308 C C . VAL A 1 174 ? -7.18 -12.789 1.885 1 89.5 174 VAL A C 1
ATOM 1310 O O . VAL A 1 174 ? -6.18 -12.086 1.738 1 89.5 174 VAL A O 1
ATOM 1313 N N . MET A 1 175 ? -7.098 -13.992 2.27 1 87.62 175 MET A N 1
ATOM 1314 C CA . MET A 1 175 ? -5.828 -14.555 2.711 1 87.62 175 MET A CA 1
ATOM 1315 C C . MET A 1 175 ? -4.992 -15.016 1.519 1 87.62 175 MET A C 1
ATOM 1317 O O . MET A 1 175 ? -3.789 -15.234 1.647 1 87.62 175 MET A O 1
ATOM 1321 N N . ALA A 1 176 ? -5.625 -15.125 0.431 1 83 176 ALA A N 1
ATOM 1322 C CA . ALA A 1 176 ? -4.918 -15.656 -0.732 1 83 176 ALA A CA 1
ATOM 1323 C C . ALA A 1 176 ? -3.748 -14.758 -1.117 1 83 176 ALA A C 1
ATOM 1325 O O . ALA A 1 176 ? -2.609 -15.219 -1.223 1 83 176 ALA A O 1
ATOM 1326 N N . PRO A 1 177 ? -4.012 -13.383 -1.312 1 77.12 177 PRO A N 1
ATOM 1327 C CA . PRO A 1 177 ? -2.863 -12.516 -1.596 1 77.12 177 PRO A CA 1
ATOM 1328 C C . PRO A 1 177 ? -1.8 -12.562 -0.502 1 77.12 177 PRO A C 1
ATOM 1330 O O . PRO A 1 177 ? -0.603 -12.5 -0.796 1 77.12 177 PRO A O 1
ATOM 1333 N N . TYR A 1 178 ? -2.199 -12.664 0.658 1 83.5 178 TYR A N 1
ATOM 1334 C CA . TYR A 1 178 ? -1.327 -12.711 1.825 1 83.5 178 TYR A CA 1
ATOM 1335 C C . TYR A 1 178 ? -0.438 -13.953 1.793 1 83.5 178 TYR A C 1
ATOM 1337 O O . TYR A 1 178 ? 0.747 -13.883 2.127 1 83.5 178 TYR A O 1
ATOM 1345 N N . PHE A 1 179 ? -0.986 -14.984 1.272 1 86.06 179 PHE A N 1
ATOM 1346 C CA . PHE A 1 179 ? -0.214 -16.219 1.189 1 86.06 179 PHE A CA 1
ATOM 1347 C C . PHE A 1 179 ? 0.83 -16.125 0.083 1 86.06 179 PHE A C 1
ATOM 1349 O O . PHE A 1 179 ? 1.936 -16.656 0.222 1 86.06 179 PHE A O 1
ATOM 1356 N N . HIS A 1 180 ? 0.533 -15.539 -1.001 1 91.31 180 HIS A N 1
ATOM 1357 C CA . HIS A 1 180 ? 1.497 -15.391 -2.084 1 91.31 180 HIS A CA 1
ATOM 1358 C C . HIS A 1 180 ? 2.674 -14.516 -1.659 1 91.31 180 HIS A C 1
ATOM 1360 O O . HIS A 1 180 ? 3.824 -14.82 -1.984 1 91.31 180 HIS A O 1
ATOM 1366 N N . PHE A 1 181 ? 2.369 -13.453 -0.947 1 94.38 181 PHE A N 1
ATOM 1367 C CA . PHE A 1 181 ? 3.434 -12.648 -0.364 1 94.38 181 PHE A CA 1
ATOM 1368 C C . PHE A 1 181 ? 4.281 -13.477 0.591 1 94.38 181 PHE A C 1
ATOM 1370 O O . PHE A 1 181 ? 5.512 -13.461 0.506 1 94.38 181 PHE A O 1
ATOM 1377 N N . ALA A 1 182 ? 3.6 -14.234 1.452 1 93.81 182 ALA A N 1
ATOM 1378 C CA . ALA A 1 182 ? 4.289 -15.031 2.461 1 93.81 182 ALA A CA 1
ATOM 1379 C C . ALA A 1 182 ? 5.168 -16.094 1.812 1 93.81 182 ALA A C 1
ATOM 1381 O O . ALA A 1 182 ? 6.273 -16.375 2.279 1 93.81 182 ALA A O 1
ATOM 1382 N N . PHE A 1 183 ? 4.66 -16.594 0.763 1 93 183 PHE A N 1
ATOM 1383 C CA . PHE A 1 183 ? 5.375 -17.625 0.02 1 93 183 PHE A CA 1
ATOM 1384 C C . PHE A 1 183 ? 6.707 -17.094 -0.496 1 93 183 PHE A C 1
ATOM 1386 O O . PHE A 1 183 ? 7.754 -17.703 -0.273 1 93 183 PHE A O 1
ATOM 1393 N N . GLY A 1 184 ? 6.668 -15.984 -1.146 1 94.5 184 GLY A N 1
ATOM 1394 C CA . GLY A 1 184 ? 7.883 -15.359 -1.644 1 94.5 184 GLY A CA 1
ATOM 1395 C C . GLY A 1 184 ? 8.828 -14.922 -0.538 1 94.5 184 GLY A C 1
ATOM 1396 O O . GLY A 1 184 ? 10.039 -15.094 -0.65 1 94.5 184 GLY A O 1
ATOM 1397 N N . TRP A 1 185 ? 8.273 -14.383 0.488 1 95.44 185 TRP A N 1
ATOM 1398 C CA . TRP A 1 185 ? 9.047 -13.969 1.649 1 95.44 185 TRP A CA 1
ATOM 1399 C C . TRP A 1 185 ? 9.773 -15.156 2.273 1 95.44 185 TRP A C 1
ATOM 1401 O O . TRP A 1 185 ? 10.969 -15.078 2.572 1 95.44 185 TRP A O 1
ATOM 1411 N N . GLY A 1 186 ? 9.078 -16.281 2.424 1 95.12 186 GLY A N 1
ATOM 1412 C CA . GLY A 1 186 ? 9.656 -17.469 3.02 1 95.12 186 GLY A CA 1
ATOM 1413 C C . GLY A 1 186 ? 10.805 -18.047 2.205 1 95.12 186 GLY A C 1
ATOM 1414 O O . GLY A 1 186 ? 11.844 -18.406 2.758 1 95.12 186 GLY A O 1
ATOM 1415 N N . ILE A 1 187 ? 10.625 -18.109 0.944 1 93.94 187 ILE A N 1
ATOM 1416 C CA . ILE A 1 187 ? 11.672 -18.594 0.054 1 93.94 187 ILE A CA 1
ATOM 1417 C C . ILE A 1 187 ? 12.914 -17.719 0.175 1 93.94 187 ILE A C 1
ATOM 1419 O O . ILE A 1 187 ? 14.031 -18.219 0.315 1 93.94 187 ILE A O 1
ATOM 1423 N N . ALA A 1 188 ? 12.695 -16.438 0.206 1 92.94 188 ALA A N 1
ATOM 1424 C CA . ALA A 1 188 ? 13.797 -15.492 0.276 1 92.94 188 ALA A CA 1
ATOM 1425 C C . ALA A 1 188 ? 14.523 -15.586 1.616 1 92.94 188 ALA A C 1
ATOM 1427 O O . ALA A 1 188 ? 15.75 -15.461 1.68 1 92.94 188 ALA A O 1
ATOM 1428 N N . VAL A 1 189 ? 13.773 -15.828 2.629 1 93.81 189 VAL A N 1
ATOM 1429 C CA . VAL A 1 189 ? 14.383 -15.961 3.949 1 93.81 189 VAL A CA 1
ATOM 1430 C C . VAL A 1 189 ? 15.328 -17.156 3.971 1 93.81 189 VAL A C 1
ATOM 1432 O O . VAL A 1 189 ? 16.438 -17.078 4.504 1 93.81 189 VAL A O 1
ATOM 1435 N N . VAL A 1 190 ? 14.922 -18.219 3.365 1 92.69 190 VAL A N 1
ATOM 1436 C CA . VAL A 1 190 ? 15.773 -19.406 3.34 1 92.69 190 VAL A CA 1
ATOM 1437 C C . VAL A 1 190 ? 17 -19.141 2.467 1 92.69 190 VAL A C 1
ATOM 1439 O O . VAL A 1 190 ? 18.109 -19.562 2.805 1 92.69 190 VAL A O 1
ATOM 1442 N N . TYR A 1 191 ? 16.844 -18.484 1.431 1 90.19 191 TYR A N 1
ATOM 1443 C CA . TYR A 1 191 ? 17.984 -18.094 0.612 1 90.19 191 TYR A CA 1
ATOM 1444 C C . TYR A 1 191 ? 18.969 -17.234 1.41 1 90.19 191 TYR A C 1
ATOM 1446 O O . TYR A 1 191 ? 20.188 -17.406 1.308 1 90.19 191 TYR A O 1
ATOM 1454 N N . GLN A 1 192 ? 18.422 -16.281 2.08 1 87.31 192 GLN A N 1
ATOM 1455 C CA . GLN A 1 192 ? 19.266 -15.406 2.891 1 87.31 192 GLN A CA 1
ATOM 1456 C C . GLN A 1 192 ? 20.031 -16.203 3.943 1 87.31 192 GLN A C 1
ATOM 1458 O O . GLN A 1 192 ? 21.219 -15.992 4.133 1 87.31 192 GLN A O 1
ATOM 1463 N N . LEU A 1 193 ? 19.328 -17.094 4.594 1 87.56 193 LEU A N 1
ATOM 1464 C CA . LEU A 1 193 ? 19.922 -17.875 5.668 1 87.56 193 LEU A CA 1
ATOM 1465 C C . LEU A 1 193 ? 20.969 -18.844 5.117 1 87.56 193 LEU A C 1
ATOM 1467 O O . LEU A 1 193 ? 21.938 -19.172 5.805 1 87.56 193 LEU A O 1
ATOM 1471 N N . THR A 1 194 ? 20.875 -19.25 3.887 1 87.12 194 THR A N 1
ATOM 1472 C CA . THR A 1 194 ? 21.812 -20.203 3.281 1 87.12 194 THR A CA 1
ATOM 1473 C C . THR A 1 194 ? 22.844 -19.469 2.42 1 87.12 194 THR A C 1
ATOM 1475 O O . THR A 1 194 ? 23.656 -20.109 1.747 1 87.12 194 THR A O 1
ATOM 1478 N N . ALA A 1 195 ? 22.781 -18.219 2.369 1 82.38 195 ALA A N 1
ATOM 1479 C CA . ALA A 1 195 ? 23.688 -17.375 1.585 1 82.38 195 ALA A CA 1
ATOM 1480 C C . ALA A 1 195 ? 23.719 -17.812 0.124 1 82.38 195 ALA A C 1
ATOM 1482 O O . ALA A 1 195 ? 24.781 -17.859 -0.498 1 82.38 195 ALA A O 1
ATOM 1483 N N . PHE A 1 196 ? 22.562 -18.344 -0.346 1 80.25 196 PHE A N 1
ATOM 1484 C CA . PHE A 1 196 ? 22.359 -18.719 -1.74 1 80.25 196 PHE A CA 1
ATOM 1485 C C . PHE A 1 196 ? 23.25 -19.891 -2.119 1 80.25 196 PHE A C 1
ATOM 1487 O O . PHE A 1 196 ? 23.578 -20.078 -3.293 1 80.25 196 PHE A O 1
ATOM 1494 N N . LYS A 1 197 ? 23.625 -20.672 -1.19 1 80.31 197 LYS A N 1
ATOM 1495 C CA . LYS A 1 197 ? 24.453 -21.844 -1.443 1 80.31 197 LYS A CA 1
ATOM 1496 C C . LYS A 1 197 ? 23.609 -23 -1.97 1 80.31 197 LYS A C 1
ATOM 1498 O O . LYS A 1 197 ? 24.156 -23.938 -2.553 1 80.31 197 LYS A O 1
ATOM 1503 N N . SER A 1 198 ? 22.328 -22.906 -1.677 1 79.81 198 SER A N 1
ATOM 1504 C CA . SER A 1 198 ? 21.406 -23.922 -2.191 1 79.81 198 SER A CA 1
ATOM 1505 C C . SER A 1 198 ? 20.234 -23.297 -2.93 1 79.81 198 SER A C 1
ATOM 1507 O O . SER A 1 198 ? 19.828 -22.172 -2.613 1 79.81 198 SER A O 1
ATOM 1509 N N . HIS A 1 199 ? 19.734 -24.047 -3.932 1 78.25 199 HIS A N 1
ATOM 1510 C CA . HIS A 1 199 ? 18.594 -23.516 -4.68 1 78.25 199 HIS A CA 1
ATOM 1511 C C . HIS A 1 199 ? 17.359 -24.391 -4.488 1 78.25 199 HIS A C 1
ATOM 1513 O O . HIS A 1 199 ? 16.234 -23.891 -4.582 1 78.25 199 HIS A O 1
ATOM 1519 N N . ALA A 1 200 ? 17.578 -25.609 -4.164 1 80.56 200 ALA A N 1
ATOM 1520 C CA . ALA A 1 200 ? 16.438 -26.484 -3.969 1 80.56 200 ALA A CA 1
ATOM 1521 C C . ALA A 1 200 ? 15.836 -26.312 -2.574 1 80.56 200 ALA A C 1
ATOM 1523 O O . ALA A 1 200 ? 14.617 -26.297 -2.408 1 80.56 200 ALA A O 1
ATOM 1524 N N . LEU A 1 201 ? 16.625 -26.109 -1.615 1 85.75 201 LEU A N 1
ATOM 1525 C CA . LEU A 1 201 ? 16.188 -26.047 -0.224 1 85.75 201 LEU A CA 1
ATOM 1526 C C . LEU A 1 201 ? 15.273 -24.828 0.005 1 85.75 201 LEU A C 1
ATOM 1528 O O . LEU A 1 201 ? 14.211 -24.953 0.615 1 85.75 201 LEU A O 1
ATOM 1532 N N . PRO A 1 202 ? 15.617 -23.703 -0.511 1 88.44 202 PRO A N 1
ATOM 1533 C CA . PRO A 1 202 ? 14.742 -22.547 -0.283 1 88.44 202 PRO A CA 1
ATOM 1534 C C . PRO A 1 202 ? 13.367 -22.719 -0.921 1 88.44 202 PRO A C 1
ATOM 1536 O O . PRO A 1 202 ? 12.359 -22.344 -0.32 1 88.44 202 PRO A O 1
ATOM 1539 N N . VAL A 1 203 ? 13.336 -23.359 -1.994 1 86.75 203 VAL A N 1
ATOM 1540 C CA . VAL A 1 203 ? 12.078 -23.5 -2.717 1 86.75 203 VAL A CA 1
ATOM 1541 C C . VAL A 1 203 ? 11.188 -24.516 -2.006 1 86.75 203 VAL A C 1
ATOM 1543 O O . VAL A 1 203 ? 9.977 -24.312 -1.876 1 86.75 203 VAL A O 1
ATOM 1546 N N . LEU A 1 204 ? 11.828 -25.5 -1.381 1 85.94 204 LEU A N 1
ATOM 1547 C CA . LEU A 1 204 ? 11.031 -26.578 -0.803 1 85.94 204 LEU A CA 1
ATOM 1548 C C . LEU A 1 204 ? 10.727 -26.297 0.664 1 85.94 204 LEU A C 1
ATOM 1550 O O . LEU A 1 204 ? 9.672 -26.703 1.167 1 85.94 204 LEU A O 1
ATOM 1554 N N . LEU A 1 205 ? 11.578 -25.469 1.294 1 88.38 205 LEU A N 1
ATOM 1555 C CA . LEU A 1 205 ? 11.367 -25.172 2.707 1 88.38 205 LEU A CA 1
ATOM 1556 C C . LEU A 1 205 ? 10.703 -23.812 2.889 1 88.38 205 LEU A C 1
ATOM 1558 O O . LEU A 1 205 ? 10.133 -23.531 3.945 1 88.38 205 LEU A O 1
ATOM 1562 N N . GLY A 1 206 ? 10.766 -23.016 1.859 1 90.19 206 GLY A N 1
ATOM 1563 C CA . GLY A 1 206 ? 10.242 -21.656 1.909 1 90.19 206 GLY A CA 1
ATOM 1564 C C . GLY A 1 206 ? 8.781 -21.594 2.328 1 90.19 206 GLY A C 1
ATOM 1565 O O . GLY A 1 206 ? 8.414 -20.828 3.213 1 90.19 206 GLY A O 1
ATOM 1566 N N . PRO A 1 207 ? 7.969 -22.484 1.801 1 86.06 207 PRO A N 1
ATOM 1567 C CA . PRO A 1 207 ? 6.551 -22.469 2.156 1 86.06 207 PRO A CA 1
ATOM 1568 C C . PRO A 1 207 ? 6.309 -22.734 3.641 1 86.06 207 PRO A C 1
ATOM 1570 O O . PRO A 1 207 ? 5.363 -22.203 4.223 1 86.06 207 PRO A O 1
ATOM 1573 N N . THR A 1 208 ? 7.156 -23.516 4.246 1 87.75 208 THR A N 1
ATOM 1574 C CA . THR A 1 208 ? 7.023 -23.766 5.676 1 87.75 208 THR A CA 1
ATOM 1575 C C . THR A 1 208 ? 7.363 -22.531 6.488 1 87.75 208 THR A C 1
ATOM 1577 O O . THR A 1 208 ? 6.68 -22.203 7.465 1 87.75 208 THR A O 1
ATOM 1580 N N . ILE A 1 209 ? 8.336 -21.812 6.031 1 90.31 209 ILE A N 1
ATOM 1581 C CA . ILE A 1 209 ? 8.734 -20.578 6.715 1 90.31 209 ILE A CA 1
ATOM 1582 C C . ILE A 1 209 ? 7.668 -19.516 6.516 1 90.31 209 ILE A C 1
ATOM 1584 O O . ILE A 1 209 ? 7.426 -18.703 7.406 1 90.31 209 ILE A O 1
ATOM 1588 N N . ALA A 1 210 ? 7 -19.625 5.422 1 90.56 210 ALA A N 1
ATOM 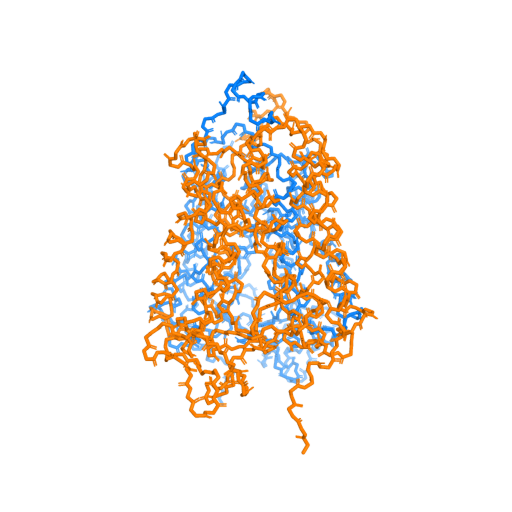1589 C CA . ALA A 1 210 ? 5.93 -18.688 5.094 1 90.56 210 ALA A CA 1
ATOM 1590 C C . ALA A 1 210 ? 4.812 -18.75 6.133 1 90.56 210 ALA A C 1
ATOM 1592 O O . ALA A 1 210 ? 4.07 -17.781 6.309 1 90.56 210 ALA A O 1
ATOM 1593 N N . LEU A 1 211 ? 4.703 -19.766 6.906 1 86.75 211 LEU A N 1
ATOM 1594 C CA . LEU A 1 211 ? 3.605 -20 7.844 1 86.75 211 LEU A CA 1
ATOM 1595 C C . LEU A 1 211 ? 3.725 -19.078 9.055 1 86.75 211 LEU A C 1
ATOM 1597 O O . LEU A 1 211 ? 2.768 -18.922 9.812 1 86.75 211 LEU A O 1
ATOM 1601 N N . VAL A 1 212 ? 4.797 -18.391 9.234 1 87.56 212 VAL A N 1
ATOM 1602 C CA . VAL A 1 212 ? 4.957 -17.469 10.344 1 87.56 212 VAL A CA 1
ATOM 1603 C C . VAL A 1 212 ? 4.008 -16.281 10.164 1 87.56 212 VAL A C 1
ATOM 1605 O O . VAL A 1 212 ? 3.668 -15.602 11.133 1 87.56 212 VAL A O 1
ATOM 1608 N N . TRP A 1 213 ? 3.58 -16.047 8.977 1 89.75 213 TRP A N 1
ATOM 1609 C CA . TRP A 1 213 ? 2.697 -14.922 8.68 1 89.75 213 TRP A CA 1
ATOM 1610 C C . TRP A 1 213 ? 1.278 -15.203 9.164 1 89.75 213 TRP A C 1
ATOM 1612 O O . TRP A 1 213 ? 0.475 -14.281 9.32 1 89.75 213 TRP A O 1
ATOM 1622 N N . ASP A 1 214 ? 0.968 -16.453 9.438 1 86.69 214 ASP A N 1
ATOM 1623 C CA . ASP A 1 214 ? -0.37 -16.797 9.906 1 86.69 214 ASP A CA 1
ATOM 1624 C C . ASP A 1 214 ? -0.592 -16.312 11.336 1 86.69 214 ASP A C 1
ATOM 1626 O O . ASP A 1 214 ? -1.554 -15.586 11.609 1 86.69 214 ASP A O 1
ATOM 1630 N N . PRO A 1 215 ? 0.279 -16.672 12.266 1 87.31 215 PRO A N 1
ATOM 1631 C CA . PRO A 1 215 ? 0.088 -16.125 13.617 1 87.31 215 PRO A CA 1
ATOM 1632 C C . PRO A 1 215 ? 0.169 -14.609 13.656 1 87.31 215 PRO A C 1
ATOM 1634 O O . PRO A 1 215 ? -0.503 -13.969 14.477 1 87.31 215 PRO A O 1
ATOM 1637 N N . ALA A 1 216 ? 0.934 -14.016 12.836 1 88.75 216 ALA A N 1
ATOM 1638 C CA . ALA A 1 216 ? 1.009 -12.555 12.797 1 88.75 216 ALA A CA 1
ATOM 1639 C C . ALA A 1 216 ? -0.346 -11.945 12.453 1 88.75 216 ALA A C 1
ATOM 1641 O O . ALA A 1 216 ? -0.776 -10.977 13.078 1 88.75 216 ALA A O 1
ATOM 1642 N N . MET A 1 217 ? -0.951 -12.508 11.5 1 89.94 217 MET A N 1
ATOM 1643 C CA . MET A 1 217 ? -2.273 -12.039 11.102 1 89.94 217 MET A CA 1
ATOM 1644 C C . MET A 1 217 ? -3.283 -12.227 12.227 1 89.94 217 MET A C 1
ATOM 1646 O O . MET A 1 217 ? -4.09 -11.336 12.5 1 89.94 217 MET A O 1
ATOM 1650 N N . ARG A 1 218 ? -3.184 -13.289 12.914 1 90.69 218 ARG A N 1
ATOM 1651 C CA . ARG A 1 218 ? -4.102 -13.578 14.008 1 90.69 218 ARG A CA 1
ATOM 1652 C C . ARG A 1 218 ? -3.902 -12.602 15.164 1 90.69 218 ARG A C 1
ATOM 1654 O O . ARG A 1 218 ? -4.871 -12.156 15.781 1 90.69 218 ARG A O 1
ATOM 1661 N N . VAL A 1 219 ? -2.752 -12.305 15.391 1 93.31 219 VAL A N 1
ATOM 1662 C CA . VAL A 1 219 ? -2.438 -11.367 16.469 1 93.31 219 VAL A CA 1
ATOM 1663 C C . VAL A 1 219 ? -3.027 -9.992 16.141 1 93.31 219 VAL A C 1
ATOM 1665 O O . VAL A 1 219 ? -3.619 -9.352 17.016 1 93.31 219 VAL A O 1
ATOM 1668 N N . VAL A 1 220 ? -2.92 -9.594 14.922 1 93.75 220 VAL A N 1
ATOM 1669 C CA . VAL A 1 220 ? -3.441 -8.289 14.516 1 93.75 220 VAL A CA 1
ATOM 1670 C C . VAL A 1 220 ? -4.965 -8.297 14.609 1 93.75 220 VAL A C 1
ATOM 1672 O O . VAL A 1 220 ? -5.562 -7.355 15.141 1 93.75 220 VAL A O 1
ATOM 1675 N N . CYS A 1 221 ? -5.539 -9.344 14.141 1 94 221 CYS A N 1
ATOM 1676 C CA . CYS A 1 221 ? -6.992 -9.445 14.195 1 94 221 CYS A CA 1
ATOM 1677 C C . CYS A 1 221 ? -7.484 -9.43 15.641 1 94 221 CYS A C 1
ATOM 1679 O O . CYS A 1 221 ? -8.438 -8.727 15.969 1 94 221 CYS A O 1
ATOM 1681 N N . THR A 1 222 ? -6.781 -10.141 16.469 1 94.19 222 THR A N 1
ATOM 1682 C CA . THR A 1 222 ? -7.207 -10.281 17.859 1 94.19 222 THR A CA 1
ATOM 1683 C C . THR A 1 222 ? -6.934 -8.992 18.641 1 94.19 222 THR A C 1
ATOM 1685 O O . THR A 1 222 ? -7.777 -8.539 19.406 1 94.19 222 THR A O 1
ATOM 1688 N N . ALA A 1 223 ? -5.844 -8.422 18.438 1 93.19 223 ALA A N 1
ATOM 1689 C CA . ALA A 1 223 ? -5.441 -7.238 19.203 1 93.19 223 ALA A CA 1
ATOM 1690 C C . ALA A 1 223 ? -6.344 -6.047 18.875 1 93.19 223 ALA A C 1
ATOM 1692 O O . ALA A 1 223 ? -6.645 -5.234 19.75 1 93.19 223 ALA A O 1
ATOM 1693 N N . PHE A 1 224 ? -6.867 -5.992 17.672 1 94.5 224 PHE A N 1
ATOM 1694 C CA . PHE A 1 224 ? -7.625 -4.812 17.281 1 94.5 224 PHE A CA 1
ATOM 1695 C C . PHE A 1 224 ? -9.102 -5.152 17.094 1 94.5 224 PHE A C 1
ATOM 1697 O O . PHE A 1 224 ? -9.938 -4.258 16.953 1 94.5 224 PHE A O 1
ATOM 1704 N N . GLY A 1 225 ? -9.352 -6.441 17.109 1 93.06 225 GLY A N 1
ATOM 1705 C CA . GLY A 1 225 ? -10.711 -6.828 16.766 1 93.06 225 GLY A CA 1
ATOM 1706 C C . GLY A 1 225 ? -11.07 -6.508 15.32 1 93.06 225 GLY A C 1
ATOM 1707 O O . GLY A 1 225 ? -12.211 -6.145 15.023 1 93.06 225 GLY A O 1
ATOM 1708 N N . ALA A 1 226 ? -10.125 -6.562 14.469 1 94.25 226 ALA A N 1
ATOM 1709 C CA . ALA A 1 226 ? -10.305 -6.172 13.078 1 94.25 226 ALA A CA 1
ATOM 1710 C C . ALA A 1 226 ? -10.586 -7.387 12.195 1 94.25 226 ALA A C 1
ATOM 1712 O O . ALA A 1 226 ? -10.289 -8.523 12.578 1 94.25 226 ALA A O 1
ATOM 1713 N N . SER A 1 227 ? -11.164 -7.152 11.102 1 93.81 227 SER A N 1
ATOM 1714 C CA . SER A 1 227 ? -11.398 -8.195 10.109 1 93.81 227 SER A CA 1
ATOM 1715 C C . SER A 1 227 ? -10.094 -8.695 9.508 1 93.81 227 SER A C 1
ATOM 1717 O O . SER A 1 227 ? -9.055 -8.031 9.625 1 93.81 227 SER A O 1
ATOM 1719 N N . LYS A 1 228 ? -10.141 -9.836 8.836 1 93 228 LYS A N 1
ATOM 1720 C CA . LYS A 1 228 ? -8.969 -10.367 8.141 1 93 228 LYS A CA 1
ATOM 1721 C C . LYS A 1 228 ? -8.547 -9.453 6.996 1 93 228 LYS A C 1
ATOM 1723 O O . LYS A 1 228 ? -7.355 -9.289 6.73 1 93 228 LYS A O 1
ATOM 1728 N N . LEU A 1 229 ? -9.531 -8.914 6.406 1 92.94 229 LEU A N 1
ATOM 1729 C CA . LEU A 1 229 ? -9.227 -8 5.309 1 92.94 229 LEU A CA 1
ATOM 1730 C C . LEU A 1 229 ? -8.398 -6.816 5.797 1 92.94 229 LEU A C 1
ATOM 1732 O O . LEU A 1 229 ? -7.379 -6.48 5.191 1 92.94 229 LEU A O 1
ATOM 1736 N N . ALA A 1 230 ? -8.844 -6.262 6.863 1 93.56 230 ALA A N 1
ATOM 1737 C CA . ALA A 1 230 ? -8.125 -5.117 7.418 1 93.56 230 ALA A CA 1
ATOM 1738 C C . ALA A 1 230 ? -6.723 -5.52 7.871 1 93.56 230 ALA A C 1
ATOM 1740 O O . ALA A 1 230 ? -5.758 -4.781 7.664 1 93.56 230 ALA A O 1
ATOM 1741 N N . ALA A 1 231 ? -6.625 -6.664 8.438 1 94.25 231 ALA A N 1
ATOM 1742 C CA . ALA A 1 231 ? -5.332 -7.145 8.922 1 94.25 231 ALA A CA 1
ATOM 1743 C C . ALA A 1 231 ? -4.371 -7.402 7.77 1 94.25 231 ALA A C 1
ATOM 1745 O O . ALA A 1 231 ? -3.193 -7.039 7.84 1 94.25 231 ALA A O 1
ATOM 1746 N N . VAL A 1 232 ? -4.859 -8.008 6.727 1 93.06 232 VAL A N 1
ATOM 1747 C CA . VAL A 1 232 ? -4.035 -8.273 5.547 1 93.06 232 VAL A CA 1
ATOM 1748 C C . VAL A 1 232 ? -3.57 -6.949 4.938 1 93.06 232 VAL A C 1
ATOM 1750 O O . VAL A 1 232 ? -2.398 -6.801 4.586 1 93.06 232 VAL A O 1
ATOM 1753 N N . CYS A 1 233 ? -4.453 -5.988 4.828 1 92.25 233 CYS A N 1
ATOM 1754 C CA . CYS A 1 233 ? -4.086 -4.684 4.293 1 92.25 233 CYS A CA 1
ATOM 1755 C C . CYS A 1 233 ? -3.012 -4.023 5.148 1 92.25 233 CYS A C 1
ATOM 1757 O O . CYS A 1 233 ? -2.045 -3.473 4.621 1 92.25 233 CYS A O 1
ATOM 1759 N N . ALA A 1 234 ? -3.188 -4.129 6.453 1 94.38 234 ALA A N 1
ATOM 1760 C CA . ALA A 1 234 ? -2.227 -3.529 7.371 1 94.38 234 ALA A CA 1
ATOM 1761 C C . ALA A 1 234 ? -0.853 -4.18 7.238 1 94.38 234 ALA A C 1
ATOM 1763 O O . ALA A 1 234 ? 0.166 -3.49 7.176 1 94.38 234 ALA A O 1
ATOM 1764 N N . LEU A 1 235 ? -0.816 -5.438 7.152 1 93.44 235 LEU A N 1
ATOM 1765 C CA . LEU A 1 235 ? 0.446 -6.164 7.078 1 93.44 235 LEU A CA 1
ATOM 1766 C C . LEU A 1 235 ? 1.122 -5.945 5.73 1 93.44 235 LEU A C 1
ATOM 1768 O O . LEU A 1 235 ? 2.346 -5.816 5.656 1 93.44 235 LEU A O 1
ATOM 1772 N N . MET A 1 236 ? 0.302 -5.898 4.691 1 91.5 236 MET A N 1
ATOM 1773 C CA . MET A 1 236 ? 0.865 -5.641 3.369 1 91.5 236 MET A CA 1
ATOM 1774 C C . MET A 1 236 ? 1.415 -4.219 3.281 1 91.5 236 MET A C 1
ATOM 1776 O O . MET A 1 236 ? 2.498 -4 2.734 1 91.5 236 MET A O 1
ATOM 1780 N N . LEU A 1 237 ? 0.667 -3.291 3.803 1 90.62 237 LEU A N 1
ATOM 1781 C CA . LEU A 1 237 ? 1.137 -1.91 3.834 1 90.62 237 LEU A CA 1
ATOM 1782 C C . LEU A 1 237 ? 2.412 -1.788 4.66 1 90.62 237 LEU A C 1
ATOM 1784 O O . LEU A 1 237 ? 3.385 -1.17 4.223 1 90.62 237 LEU A O 1
ATOM 1788 N N . GLY A 1 238 ? 2.391 -2.391 5.832 1 91.06 238 GLY A N 1
ATOM 1789 C CA . GLY A 1 238 ? 3.57 -2.385 6.68 1 91.06 238 GLY A CA 1
ATOM 1790 C C . GLY A 1 238 ? 4.789 -2.99 6.012 1 91.06 238 GLY A C 1
ATOM 1791 O O . GLY A 1 238 ? 5.895 -2.457 6.121 1 91.06 238 GLY A O 1
ATOM 1792 N N . SER A 1 239 ? 4.57 -4.016 5.297 1 90.56 239 SER A N 1
ATOM 1793 C CA . SER A 1 239 ? 5.676 -4.68 4.613 1 90.56 239 SER A CA 1
ATOM 1794 C C . SER A 1 239 ? 6.227 -3.812 3.484 1 90.56 239 SER A C 1
ATOM 1796 O O . SER A 1 239 ? 7.441 -3.775 3.26 1 90.56 239 SER A O 1
ATOM 1798 N N . THR A 1 240 ? 5.375 -3.16 2.803 1 87.19 240 THR A N 1
ATOM 1799 C CA . THR A 1 240 ? 5.801 -2.293 1.709 1 87.19 240 THR A CA 1
ATOM 1800 C C . THR A 1 240 ? 6.625 -1.121 2.238 1 87.19 240 THR A C 1
ATOM 1802 O O . THR A 1 240 ? 7.68 -0.8 1.689 1 87.19 240 THR A O 1
ATOM 1805 N N . PHE A 1 241 ? 6.18 -0.537 3.316 1 88 241 PHE A N 1
ATOM 1806 C CA . PHE A 1 241 ? 6.906 0.583 3.898 1 88 241 PHE A CA 1
ATOM 1807 C C . PHE A 1 241 ? 8.227 0.116 4.508 1 88 241 PHE A C 1
ATOM 1809 O O . PHE A 1 241 ? 9.227 0.829 4.453 1 88 241 PHE A O 1
ATOM 1816 N N . ALA A 1 242 ? 8.18 -1.036 5.047 1 87.88 242 ALA A N 1
ATOM 1817 C CA . ALA A 1 242 ? 9.422 -1.593 5.578 1 87.88 242 ALA A CA 1
ATOM 1818 C C . ALA A 1 242 ? 10.438 -1.838 4.465 1 87.88 242 ALA A C 1
ATOM 1820 O O . ALA A 1 242 ? 11.633 -1.565 4.633 1 87.88 242 ALA A O 1
ATOM 1821 N N . ALA A 1 243 ? 9.945 -2.328 3.395 1 85.62 243 ALA A N 1
ATOM 1822 C CA . ALA A 1 243 ? 10.836 -2.533 2.252 1 85.62 243 ALA A CA 1
ATOM 1823 C C . ALA A 1 243 ? 11.422 -1.208 1.768 1 85.62 243 ALA A C 1
ATOM 1825 O O . ALA A 1 243 ? 12.617 -1.119 1.474 1 85.62 243 ALA A O 1
ATOM 1826 N N . LEU A 1 244 ? 10.625 -0.218 1.728 1 79.5 244 LEU A N 1
ATOM 1827 C CA . LEU A 1 244 ? 11.062 1.11 1.314 1 79.5 244 LEU A CA 1
ATOM 1828 C C . LEU A 1 244 ? 12.102 1.666 2.283 1 79.5 244 LEU A C 1
ATOM 1830 O O . LEU A 1 244 ? 13.102 2.248 1.858 1 79.5 244 LEU A O 1
ATOM 1834 N N . ALA A 1 245 ? 11.852 1.402 3.545 1 80.69 245 ALA A N 1
ATOM 1835 C CA . ALA A 1 245 ? 12.719 1.962 4.578 1 80.69 245 ALA A CA 1
ATOM 1836 C C . ALA A 1 245 ? 14.055 1.225 4.633 1 80.69 245 ALA A C 1
ATOM 1838 O O . ALA A 1 245 ? 15.094 1.829 4.91 1 80.69 245 ALA A O 1
ATOM 1839 N N . LEU A 1 246 ? 13.992 -0.027 4.297 1 78.44 246 LEU A N 1
ATOM 1840 C CA . LEU A 1 246 ? 15.18 -0.85 4.508 1 78.44 246 LEU A CA 1
ATOM 1841 C C . LEU A 1 246 ? 15.961 -1.022 3.207 1 78.44 246 LEU A C 1
ATOM 1843 O O . LEU A 1 246 ? 17.047 -1.596 3.203 1 78.44 246 LEU A O 1
ATOM 1847 N N . SER A 1 247 ? 15.359 -0.669 2.146 1 71.44 247 SER A N 1
ATOM 1848 C CA . SER A 1 247 ? 16.031 -0.861 0.872 1 71.44 247 SER A CA 1
ATOM 1849 C C . SER A 1 247 ? 17.359 -0.101 0.831 1 71.44 247 SER A C 1
ATOM 1851 O O . SER A 1 247 ? 17.422 1.058 1.245 1 71.44 247 SER A O 1
ATOM 1853 N N . ALA A 1 248 ? 18.375 -0.99 0.762 1 59.19 248 ALA A N 1
ATOM 1854 C CA . ALA A 1 248 ? 19.719 -0.429 0.642 1 59.19 248 ALA A CA 1
ATOM 1855 C C . ALA A 1 248 ? 19.969 0.107 -0.765 1 59.19 248 ALA A C 1
ATOM 1857 O O . ALA A 1 248 ? 19.219 -0.204 -1.694 1 59.19 248 ALA A O 1
ATOM 1858 N N . PRO A 1 249 ? 21 0.943 -0.743 1 52.44 249 PRO A N 1
ATOM 1859 C CA . PRO A 1 249 ? 21.375 1.446 -2.064 1 52.44 249 PRO A CA 1
ATOM 1860 C C . PRO A 1 249 ? 21.469 0.341 -3.115 1 52.44 249 PRO A C 1
ATOM 1862 O O . PRO A 1 249 ? 21.859 -0.782 -2.803 1 52.44 249 PRO A O 1
ATOM 1865 N N . PRO A 1 250 ? 20.656 0.728 -4.105 1 49.72 250 PRO A N 1
ATOM 1866 C CA . PRO A 1 250 ? 20.797 -0.295 -5.145 1 49.72 250 PRO A CA 1
ATOM 1867 C C . PRO A 1 250 ? 22.266 -0.61 -5.457 1 49.72 250 PRO A C 1
ATOM 1869 O O . PRO A 1 250 ? 23.109 0.276 -5.391 1 49.72 250 PRO A O 1
ATOM 1872 N N . GLN A 1 251 ? 22.531 -1.834 -5.48 1 54.53 251 GLN A N 1
ATOM 1873 C CA . GLN A 1 251 ? 23.734 -2.346 -6.121 1 54.53 251 GLN A CA 1
ATOM 1874 C C . GLN A 1 251 ? 23.859 -1.828 -7.551 1 54.53 251 GLN A C 1
ATOM 1876 O O . GLN A 1 251 ? 22.906 -1.303 -8.109 1 54.53 251 GLN A O 1
ATOM 1881 N N . PRO A 1 252 ? 25 -1.732 -8.008 1 58.78 252 PRO A N 1
ATOM 1882 C CA . PRO A 1 252 ? 25.062 -1.438 -9.438 1 58.78 252 PRO A CA 1
ATOM 1883 C C . PRO A 1 252 ? 23.891 -2.049 -10.219 1 58.78 252 PRO A C 1
ATOM 1885 O O . PRO A 1 252 ? 23.391 -3.115 -9.859 1 58.78 252 PRO A O 1
ATOM 1888 N N . SER A 1 253 ? 23.266 -1.212 -11.008 1 63.84 253 SER A N 1
ATOM 1889 C CA . SER A 1 253 ? 22.172 -1.687 -11.836 1 63.84 253 SER A CA 1
ATOM 1890 C C . SER A 1 253 ? 22.5 -3.033 -12.469 1 63.84 253 SER A C 1
ATOM 1892 O O . SER A 1 253 ? 23.594 -3.227 -13 1 63.84 253 SER A O 1
ATOM 1894 N N . PRO A 1 254 ? 21.578 -3.908 -12.305 1 72.81 254 PRO A N 1
ATOM 1895 C CA . PRO A 1 254 ? 21.781 -5.188 -12.992 1 72.81 254 PRO A CA 1
ATOM 1896 C C . PRO A 1 254 ? 21.828 -5.039 -14.508 1 72.81 254 PRO A C 1
ATOM 1898 O O . PRO A 1 254 ? 21.312 -4.055 -15.055 1 72.81 254 PRO A O 1
ATOM 1901 N N . PRO A 1 255 ? 22.562 -5.895 -15.141 1 81.06 255 PRO A N 1
ATOM 1902 C CA . PRO A 1 255 ? 22.547 -5.871 -16.609 1 81.06 255 PRO A CA 1
ATOM 1903 C C . PRO A 1 255 ? 21.141 -6.07 -17.172 1 81.06 255 PRO A C 1
ATOM 1905 O O . PRO A 1 255 ? 20.312 -6.77 -16.578 1 81.06 255 PRO A O 1
ATOM 1908 N N . ARG A 1 256 ? 21 -5.449 -18.266 1 89.12 256 ARG A N 1
ATOM 1909 C CA . ARG A 1 256 ? 19.703 -5.566 -18.953 1 89.12 256 ARG A CA 1
ATOM 1910 C C . ARG A 1 256 ? 19.406 -7.02 -19.297 1 89.12 256 ARG A C 1
ATOM 1912 O O . ARG A 1 256 ? 20.25 -7.723 -19.859 1 89.12 256 ARG A O 1
ATOM 1919 N N . ASP A 1 257 ? 18.219 -7.484 -18.891 1 93.44 257 ASP A N 1
ATOM 1920 C CA . ASP A 1 257 ? 17.766 -8.852 -19.125 1 93.44 257 ASP A CA 1
ATOM 1921 C C . ASP A 1 257 ? 16.328 -8.852 -19.672 1 93.44 257 ASP A C 1
ATOM 1923 O O . ASP A 1 257 ? 15.383 -9.102 -18.922 1 93.44 257 ASP A O 1
ATOM 1927 N N . LEU A 1 258 ? 16.188 -8.727 -20.953 1 94.81 258 LEU A N 1
ATOM 1928 C CA . LEU A 1 258 ? 14.891 -8.609 -21.594 1 94.81 258 LEU A CA 1
ATOM 1929 C C . LEU A 1 258 ? 14.141 -9.938 -21.562 1 94.81 258 LEU A C 1
ATOM 1931 O O . LEU A 1 258 ? 12.914 -9.961 -21.484 1 94.81 258 LEU A O 1
ATOM 1935 N N . LEU A 1 259 ? 14.938 -10.961 -21.641 1 95.56 259 LEU A N 1
ATOM 1936 C CA . LEU A 1 259 ? 14.297 -12.273 -21.641 1 95.56 259 LEU A CA 1
ATOM 1937 C C . LEU A 1 259 ? 13.633 -12.555 -20.297 1 95.56 259 LEU A C 1
ATOM 1939 O O . LEU A 1 259 ? 12.492 -13.008 -20.25 1 95.56 259 LEU A O 1
ATOM 1943 N N . LEU A 1 260 ? 14.266 -12.281 -19.281 1 95.31 260 LEU A N 1
ATOM 1944 C CA . LEU A 1 260 ? 13.688 -12.445 -17.953 1 95.31 260 LEU A CA 1
ATOM 1945 C C . LEU A 1 260 ? 12.477 -11.523 -17.766 1 95.31 260 LEU A C 1
ATOM 1947 O O . LEU A 1 260 ? 11.453 -11.938 -17.234 1 95.31 260 LEU A O 1
ATOM 1951 N N . PHE A 1 261 ? 12.602 -10.344 -18.297 1 96.62 261 PHE A N 1
ATOM 1952 C CA . PHE A 1 261 ? 11.531 -9.359 -18.141 1 96.62 261 PHE A CA 1
ATOM 1953 C C . PHE A 1 261 ? 10.305 -9.766 -18.953 1 96.62 261 PHE A C 1
ATOM 1955 O O . PHE A 1 261 ? 9.18 -9.422 -18.578 1 96.62 261 PHE A O 1
ATOM 1962 N N . SER A 1 262 ? 10.477 -10.453 -19.969 1 97.31 262 SER A N 1
ATOM 1963 C CA . SER A 1 262 ? 9.367 -10.812 -20.844 1 97.31 262 SER A CA 1
ATOM 1964 C C . SER A 1 262 ? 8.359 -11.703 -20.125 1 97.31 262 SER A C 1
ATOM 1966 O O . SER A 1 262 ? 7.184 -11.734 -20.484 1 97.31 262 SER A O 1
ATOM 1968 N N . ILE A 1 263 ? 8.734 -12.391 -19.094 1 96.06 263 ILE A N 1
ATOM 1969 C CA . ILE A 1 263 ? 7.863 -13.32 -18.375 1 96.06 263 ILE A CA 1
ATOM 1970 C C . ILE A 1 263 ? 6.801 -12.547 -17.609 1 96.06 263 ILE A C 1
ATOM 1972 O O . ILE A 1 263 ? 5.605 -12.68 -17.875 1 96.06 263 ILE A O 1
ATOM 1976 N N . PRO A 1 264 ? 7.215 -11.656 -16.703 1 95.44 264 PRO A N 1
ATOM 1977 C CA . PRO A 1 264 ? 6.184 -10.898 -16 1 95.44 264 PRO A CA 1
ATOM 1978 C C . PRO A 1 264 ? 5.449 -9.914 -16.906 1 95.44 264 PRO A C 1
ATOM 1980 O O . PRO A 1 264 ? 4.273 -9.609 -16.672 1 95.44 264 PRO A O 1
ATOM 1983 N N . LEU A 1 265 ? 6.098 -9.453 -17.953 1 96.31 265 LEU A N 1
ATOM 1984 C CA . LEU A 1 265 ? 5.422 -8.555 -18.875 1 96.31 265 LEU A CA 1
ATOM 1985 C C . LEU A 1 265 ? 4.277 -9.273 -19.594 1 96.31 265 LEU A C 1
ATOM 1987 O O . LEU A 1 265 ? 3.166 -8.742 -19.672 1 96.31 265 LEU A O 1
ATOM 1991 N N . LEU A 1 266 ? 4.602 -10.445 -20.047 1 96.25 266 LEU A N 1
ATOM 1992 C CA . LEU A 1 266 ? 3.594 -11.211 -20.781 1 96.25 266 LEU A CA 1
ATOM 1993 C C . LEU A 1 266 ? 2.461 -11.633 -19.844 1 96.25 266 LEU A C 1
ATOM 1995 O O . LEU A 1 266 ? 1.284 -11.492 -20.203 1 96.25 266 LEU A O 1
ATOM 1999 N N . SER A 1 267 ? 2.754 -12.156 -18.734 1 94.75 267 SER A N 1
ATOM 2000 C CA . SER A 1 267 ? 1.722 -12.594 -17.797 1 94.75 267 SER A CA 1
ATOM 2001 C C . SER A 1 267 ? 0.879 -11.422 -17.312 1 94.75 267 SER A C 1
ATOM 2003 O O . SER A 1 267 ? -0.351 -11.461 -17.375 1 94.75 267 SER A O 1
ATOM 2005 N N . GLY A 1 268 ? 1.547 -10.344 -16.875 1 93.81 268 GLY A N 1
ATOM 2006 C CA . GLY A 1 268 ? 0.841 -9.172 -16.391 1 93.81 268 GLY A CA 1
ATOM 2007 C C . GLY A 1 268 ? -0.064 -8.539 -17.422 1 93.81 268 GLY A C 1
ATOM 2008 O O . GLY A 1 268 ? -1.202 -8.172 -17.125 1 93.81 268 GLY A O 1
ATOM 2009 N N . THR A 1 269 ? 0.426 -8.445 -18.609 1 93.94 269 THR A N 1
ATOM 2010 C CA . THR A 1 269 ? -0.352 -7.848 -19.688 1 93.94 269 THR A CA 1
ATOM 2011 C C . THR A 1 269 ? -1.553 -8.727 -20.031 1 93.94 269 THR A C 1
ATOM 2013 O O . THR A 1 269 ? -2.648 -8.211 -20.281 1 93.94 269 THR A O 1
ATOM 2016 N N . THR A 1 270 ? -1.368 -9.969 -20.078 1 92.62 270 THR A N 1
ATOM 2017 C CA . THR A 1 270 ? -2.451 -10.883 -20.406 1 92.62 270 THR A CA 1
ATOM 2018 C C . THR A 1 270 ? -3.57 -10.805 -19.375 1 92.62 270 THR A C 1
ATOM 2020 O O . THR A 1 270 ? -4.746 -10.711 -19.734 1 92.62 270 THR A O 1
ATOM 2023 N N . PHE A 1 271 ? -3.262 -10.805 -18.172 1 91.88 271 PHE A N 1
ATOM 2024 C CA . PHE A 1 271 ? -4.281 -10.773 -17.125 1 91.88 271 PHE A CA 1
ATOM 2025 C C . PHE A 1 271 ? -4.957 -9.406 -17.078 1 91.88 271 PHE A C 1
ATOM 2027 O O . PHE A 1 271 ? -6.16 -9.312 -16.812 1 91.88 271 PHE A O 1
ATOM 2034 N N . ALA A 1 272 ? -4.176 -8.367 -17.281 1 92.44 272 ALA A N 1
ATOM 2035 C CA . ALA A 1 272 ? -4.777 -7.035 -17.328 1 92.44 272 ALA A CA 1
ATOM 2036 C C . ALA A 1 272 ? -5.77 -6.926 -18.484 1 92.44 272 ALA A C 1
ATOM 2038 O O . ALA A 1 272 ? -6.871 -6.395 -18.312 1 92.44 272 ALA A O 1
ATOM 2039 N N . LEU A 1 273 ? -5.379 -7.449 -19.594 1 91 273 LEU A N 1
ATOM 2040 C CA . LEU A 1 273 ? -6.254 -7.41 -20.766 1 91 273 LEU A CA 1
ATOM 2041 C C . LEU A 1 273 ? -7.477 -8.297 -20.562 1 91 273 LEU A C 1
ATOM 2043 O O . LEU A 1 273 ? -8.57 -7.965 -21.016 1 91 273 LEU A O 1
ATOM 2047 N N . HIS A 1 274 ? -7.254 -9.352 -19.906 1 89.38 274 HIS A N 1
ATOM 2048 C CA . HIS A 1 274 ? -8.375 -10.227 -19.578 1 89.38 274 HIS A CA 1
ATOM 2049 C C . HIS A 1 274 ? -9.414 -9.5 -18.734 1 89.38 274 HIS A C 1
ATOM 2051 O O . HIS A 1 274 ? -10.617 -9.688 -18.938 1 89.38 274 HIS A O 1
ATOM 2057 N N . ALA A 1 275 ? -9 -8.695 -17.844 1 88.81 275 ALA A N 1
ATOM 2058 C CA . ALA A 1 275 ? -9.891 -7.969 -16.938 1 88.81 275 ALA A CA 1
ATOM 2059 C C . ALA A 1 275 ? -10.648 -6.867 -17.672 1 88.81 275 ALA A C 1
ATOM 2061 O O . ALA A 1 275 ? -11.812 -6.602 -17.375 1 88.81 275 ALA A O 1
ATOM 2062 N N . ILE A 1 276 ? -10.008 -6.293 -18.609 1 90.19 276 ILE A N 1
ATOM 2063 C CA . ILE A 1 276 ? -10.57 -5.09 -19.219 1 90.19 276 ILE A CA 1
ATOM 2064 C C . ILE A 1 276 ? -11.359 -5.457 -20.469 1 90.19 276 ILE A C 1
ATOM 2066 O O . ILE A 1 276 ? -12.406 -4.871 -20.75 1 90.19 276 ILE A O 1
ATOM 2070 N N . VAL A 1 277 ? -10.891 -6.457 -21.297 1 86.81 277 VAL A N 1
ATOM 2071 C CA . VAL A 1 277 ? -11.523 -6.703 -22.578 1 86.81 277 VAL A CA 1
ATOM 2072 C C . VAL A 1 277 ? -11.773 -8.203 -22.766 1 86.81 277 VAL A C 1
ATOM 2074 O O . VAL A 1 277 ? -12.469 -8.617 -23.688 1 86.81 277 VAL A O 1
ATOM 2077 N N . GLY A 1 278 ? -11.32 -9 -21.922 1 82.31 278 GLY A N 1
ATOM 2078 C CA . GLY A 1 278 ? -11.484 -10.438 -22.047 1 82.31 278 GLY A CA 1
ATOM 2079 C C . GLY A 1 278 ? -12.664 -10.977 -21.266 1 82.31 278 GLY A C 1
ATOM 2080 O O . GLY A 1 278 ? -13.695 -10.312 -21.141 1 82.31 278 GLY A O 1
ATOM 2081 N N . ALA A 1 279 ? -12.5 -12.195 -20.844 1 78.06 279 ALA A N 1
ATOM 2082 C CA . ALA A 1 279 ? -13.57 -12.898 -20.141 1 78.06 279 ALA A CA 1
ATOM 2083 C C . ALA A 1 279 ? -13.922 -12.203 -18.828 1 78.06 279 ALA A C 1
ATOM 2085 O O . ALA A 1 279 ? -15.062 -12.273 -18.359 1 78.06 279 ALA A O 1
ATOM 2086 N N . GLY A 1 280 ? -12.961 -11.5 -18.312 1 81.56 280 GLY A N 1
ATOM 2087 C CA . GLY A 1 280 ? -13.188 -10.812 -17.047 1 81.56 280 GLY A CA 1
ATOM 2088 C C . GLY A 1 280 ? -13.969 -9.523 -17.203 1 81.56 280 GLY A C 1
ATOM 2089 O O . GLY A 1 280 ? -14.531 -9.008 -16.234 1 81.56 280 GLY A O 1
ATOM 2090 N N . ALA A 1 281 ? -14.008 -9.047 -18.375 1 82.06 281 ALA A N 1
ATOM 2091 C CA . ALA A 1 281 ? -14.594 -7.73 -18.609 1 82.06 281 ALA A CA 1
ATOM 2092 C C . ALA A 1 281 ? -16.047 -7.684 -18.172 1 82.06 281 ALA A C 1
ATOM 2094 O O . ALA A 1 281 ? -16.5 -6.688 -17.609 1 82.06 281 ALA A O 1
ATOM 2095 N N . LEU A 1 282 ? -16.734 -8.773 -18.328 1 83.19 282 LEU A N 1
ATOM 2096 C CA . LEU A 1 282 ? -18.156 -8.766 -18 1 83.19 282 LEU A CA 1
ATOM 2097 C C . LEU A 1 282 ? -18.391 -9.375 -16.625 1 83.19 282 LEU A C 1
ATOM 2099 O O . LEU A 1 282 ? -19.453 -9.18 -16.031 1 83.19 282 LEU A O 1
ATOM 2103 N N . ARG A 1 283 ? -17.391 -9.969 -16.109 1 85.5 283 ARG A N 1
ATOM 2104 C CA . ARG A 1 283 ? -17.609 -10.758 -14.898 1 85.5 283 ARG A CA 1
ATOM 2105 C C . ARG A 1 283 ? -17 -10.07 -13.68 1 85.5 283 ARG A C 1
ATOM 2107 O O . ARG A 1 283 ? -17.469 -10.273 -12.555 1 85.5 283 ARG A O 1
ATOM 2114 N N . GLU A 1 284 ? -16.078 -9.242 -13.914 1 89.62 284 GLU A N 1
ATOM 2115 C CA . GLU A 1 284 ? -15.383 -8.594 -12.812 1 89.62 284 GLU A CA 1
ATOM 2116 C C . GLU A 1 284 ? -15.953 -7.207 -12.531 1 89.62 284 GLU A C 1
ATOM 2118 O O . GLU A 1 284 ? -16.219 -6.438 -13.461 1 89.62 284 GLU A O 1
ATOM 2123 N N . PRO A 1 285 ? -16.203 -6.938 -11.281 1 92.38 285 PRO A N 1
ATOM 2124 C CA . PRO A 1 285 ? -16.641 -5.574 -10.953 1 92.38 285 PRO A CA 1
ATOM 2125 C C . PRO A 1 285 ? -15.547 -4.535 -11.211 1 92.38 285 PRO A C 1
ATOM 2127 O O . PRO A 1 285 ? -14.367 -4.879 -11.281 1 92.38 285 PRO A O 1
ATOM 2130 N N . PRO A 1 286 ? -15.914 -3.318 -11.336 1 93.19 286 PRO A N 1
ATOM 2131 C CA . PRO A 1 286 ? -14.977 -2.246 -11.68 1 93.19 286 PRO A CA 1
ATOM 2132 C C . PRO A 1 286 ? -13.812 -2.154 -10.703 1 93.19 286 PRO A C 1
ATOM 2134 O O . PRO A 1 286 ? -12.672 -1.935 -11.117 1 93.19 286 PRO A O 1
ATOM 2137 N N . GLU A 1 287 ? -14.039 -2.346 -9.422 1 93.56 287 GLU A N 1
ATOM 2138 C CA . GLU A 1 287 ? -12.992 -2.242 -8.406 1 93.56 287 GLU A CA 1
ATOM 2139 C C . GLU A 1 287 ? -11.938 -3.336 -8.578 1 93.56 287 GLU A C 1
ATOM 2141 O O . GLU A 1 287 ? -10.75 -3.102 -8.359 1 93.56 287 GLU A O 1
ATOM 2146 N N . LEU A 1 288 ? -12.406 -4.449 -9.008 1 92.69 288 LEU A N 1
ATOM 2147 C CA . LEU A 1 288 ? -11.477 -5.551 -9.211 1 92.69 288 LEU A CA 1
ATOM 2148 C C . LEU A 1 288 ? -10.648 -5.34 -10.477 1 92.69 288 LEU A C 1
ATOM 2150 O O . LEU A 1 288 ? -9.453 -5.637 -10.5 1 92.69 288 LEU A O 1
ATOM 2154 N N . LYS A 1 289 ? -11.344 -4.871 -11.516 1 94.25 289 LYS A N 1
ATOM 2155 C CA . LYS A 1 289 ? -10.617 -4.543 -12.742 1 94.25 289 LYS A CA 1
ATOM 2156 C C . LYS A 1 289 ? -9.5 -3.537 -12.461 1 94.25 289 LYS A C 1
ATOM 2158 O O . LYS A 1 289 ? -8.367 -3.719 -12.906 1 94.25 289 LYS A O 1
ATOM 2163 N N . LEU A 1 290 ? -9.883 -2.549 -11.703 1 95.44 290 LEU A N 1
ATOM 2164 C CA . LEU A 1 290 ? -8.906 -1.525 -11.352 1 95.44 290 LEU A CA 1
ATOM 2165 C C . LEU A 1 290 ? -7.777 -2.117 -10.516 1 95.44 290 LEU A C 1
ATOM 2167 O O . LEU A 1 290 ? -6.609 -1.782 -10.711 1 95.44 290 LEU A O 1
ATOM 2171 N N . PHE A 1 291 ? -8.094 -2.953 -9.617 1 93.19 291 PHE A N 1
ATOM 2172 C CA . PHE A 1 291 ? -7.09 -3.592 -8.773 1 93.19 291 PHE A CA 1
ATOM 2173 C C . PHE A 1 291 ? -6.121 -4.418 -9.609 1 93.19 291 PHE A C 1
ATOM 2175 O O . PHE A 1 291 ? -4.906 -4.324 -9.438 1 93.19 291 PHE A O 1
ATOM 2182 N N . VAL A 1 292 ? -6.648 -5.184 -10.539 1 93.25 292 VAL A N 1
ATOM 2183 C CA . VAL A 1 292 ? -5.848 -6.078 -11.367 1 93.25 292 VAL A CA 1
ATOM 2184 C C . VAL A 1 292 ? -4.898 -5.258 -12.242 1 93.25 292 VAL A C 1
ATOM 2186 O O . VAL A 1 292 ? -3.703 -5.547 -12.312 1 93.25 292 VAL A O 1
ATOM 2189 N N . VAL A 1 293 ? -5.414 -4.246 -12.812 1 95.19 293 VAL A N 1
ATOM 2190 C CA . VAL A 1 293 ? -4.598 -3.42 -13.695 1 95.19 293 VAL A CA 1
ATOM 2191 C C . VAL A 1 293 ? -3.531 -2.689 -12.883 1 95.19 293 VAL A C 1
ATOM 2193 O O . VAL A 1 293 ? -2.371 -2.617 -13.289 1 95.19 293 VAL A O 1
ATOM 2196 N N . THR A 1 294 ? -3.912 -2.189 -11.727 1 94.94 294 THR A N 1
ATOM 2197 C CA . THR A 1 294 ? -2.965 -1.488 -10.867 1 94.94 294 THR A CA 1
ATOM 2198 C C . THR A 1 294 ? -1.856 -2.428 -10.406 1 94.94 294 THR A C 1
ATOM 2200 O O . THR A 1 294 ? -0.674 -2.086 -10.484 1 94.94 294 THR A O 1
ATOM 2203 N N . LEU A 1 295 ? -2.225 -3.553 -9.977 1 93.25 295 LEU A N 1
ATOM 2204 C CA . LEU A 1 295 ? -1.242 -4.512 -9.477 1 93.25 295 LEU A CA 1
ATOM 2205 C C . LEU A 1 295 ? -0.314 -4.965 -10.602 1 93.25 295 LEU A C 1
ATOM 2207 O O . LEU A 1 295 ? 0.895 -5.094 -10.398 1 93.25 295 LEU A O 1
ATOM 2211 N N . ALA A 1 296 ? -0.894 -5.219 -11.734 1 94.12 296 ALA A N 1
ATOM 2212 C CA . ALA A 1 296 ? -0.081 -5.629 -12.875 1 94.12 296 ALA A CA 1
ATOM 2213 C C . ALA A 1 296 ? 0.948 -4.555 -13.227 1 94.12 296 ALA A C 1
ATOM 2215 O O . ALA A 1 296 ? 2.115 -4.867 -13.477 1 94.12 296 ALA A O 1
ATOM 2216 N N . LEU A 1 297 ? 0.531 -3.342 -13.195 1 93.12 297 LEU A N 1
ATOM 2217 C CA . LEU A 1 297 ? 1.43 -2.236 -13.516 1 93.12 297 LEU A CA 1
ATOM 2218 C C . LEU A 1 297 ? 2.512 -2.094 -12.453 1 93.12 297 LEU A C 1
ATOM 2220 O O . LEU A 1 297 ? 3.688 -1.906 -12.773 1 93.12 297 LEU A O 1
ATOM 2224 N N . CYS A 1 298 ? 2.115 -2.201 -11.211 1 92.31 298 CYS A N 1
ATOM 2225 C CA . CYS A 1 298 ? 3.053 -2.104 -10.102 1 92.31 298 CYS A CA 1
ATOM 2226 C C . CYS A 1 298 ? 4.094 -3.213 -10.164 1 92.31 298 CYS A C 1
ATOM 2228 O O . CYS A 1 298 ? 5.293 -2.953 -10.039 1 92.31 298 CYS A O 1
ATOM 2230 N N . ALA A 1 299 ? 3.627 -4.355 -10.391 1 90.88 299 ALA A N 1
ATOM 2231 C CA . ALA A 1 299 ? 4.535 -5.492 -10.492 1 90.88 299 ALA A CA 1
ATOM 2232 C C . ALA A 1 299 ? 5.492 -5.332 -11.672 1 90.88 299 ALA A C 1
ATOM 2234 O O . ALA A 1 299 ? 6.695 -5.578 -11.539 1 90.88 299 ALA A O 1
ATOM 2235 N N . THR A 1 300 ? 5.008 -4.898 -12.758 1 91.81 300 THR A N 1
ATOM 2236 C CA . THR A 1 300 ? 5.824 -4.715 -13.945 1 91.81 300 THR A CA 1
ATOM 2237 C C . THR A 1 300 ? 6.934 -3.697 -13.688 1 91.81 300 THR A C 1
ATOM 2239 O O . THR A 1 300 ? 8.055 -3.867 -14.164 1 91.81 300 THR A O 1
ATOM 2242 N N . LEU A 1 301 ? 6.633 -2.734 -12.969 1 89.44 301 LEU A N 1
ATOM 2243 C CA . LEU A 1 301 ? 7.633 -1.724 -12.648 1 89.44 301 LEU A CA 1
ATOM 2244 C C . LEU A 1 301 ? 8.75 -2.314 -11.797 1 89.44 301 LEU A C 1
ATOM 2246 O O . LEU A 1 301 ? 9.93 -2.045 -12.031 1 89.44 301 LEU A O 1
ATOM 2250 N N . LEU A 1 302 ? 8.391 -3.041 -10.875 1 89.06 302 LEU A N 1
ATOM 2251 C CA . LEU A 1 302 ? 9.391 -3.645 -9.992 1 89.06 302 LEU A CA 1
ATOM 2252 C C . LEU A 1 302 ? 10.234 -4.668 -10.75 1 89.06 302 LEU A C 1
ATOM 2254 O O . LEU A 1 302 ? 11.445 -4.754 -10.547 1 89.06 302 LEU A O 1
ATOM 2258 N N . PHE A 1 303 ? 9.562 -5.395 -11.633 1 93.12 303 PHE A N 1
ATOM 2259 C CA . PHE A 1 303 ? 10.297 -6.355 -12.445 1 93.12 303 PHE A CA 1
ATOM 2260 C C . PHE A 1 303 ? 11.219 -5.641 -13.43 1 93.12 303 PHE A C 1
ATOM 2262 O O . PHE A 1 303 ? 12.328 -6.105 -13.703 1 93.12 303 PHE A O 1
ATOM 2269 N N . ALA A 1 304 ? 10.75 -4.555 -13.961 1 91.44 304 ALA A N 1
ATOM 2270 C CA . ALA A 1 304 ? 11.594 -3.77 -14.867 1 91.44 304 ALA A CA 1
ATOM 2271 C C . ALA A 1 304 ? 12.852 -3.287 -14.156 1 91.44 304 ALA A C 1
ATOM 2273 O O . ALA A 1 304 ? 13.945 -3.309 -14.734 1 91.44 304 ALA A O 1
ATOM 2274 N N . ARG A 1 305 ? 12.695 -2.918 -12.977 1 87.06 305 ARG A N 1
ATOM 2275 C CA . ARG A 1 305 ? 13.852 -2.506 -12.188 1 87.06 305 ARG A CA 1
ATOM 2276 C C . ARG A 1 305 ? 14.82 -3.664 -11.992 1 87.06 305 ARG A C 1
ATOM 2278 O O . ARG A 1 305 ? 16.031 -3.506 -12.164 1 87.06 305 ARG A O 1
ATOM 2285 N N . SER A 1 306 ? 14.273 -4.734 -11.641 1 87 306 SER A N 1
ATOM 2286 C CA . SER A 1 306 ? 15.094 -5.914 -11.391 1 87 306 SER A CA 1
ATOM 2287 C C . SER A 1 306 ? 15.836 -6.352 -12.648 1 87 306 SER A C 1
ATOM 2289 O O . SER A 1 306 ? 16.922 -6.93 -12.562 1 87 306 SER A O 1
ATOM 2291 N N . CYS A 1 307 ? 15.266 -6.051 -13.758 1 90.81 307 CYS A N 1
ATOM 2292 C CA . CYS A 1 307 ? 15.844 -6.504 -15.016 1 90.81 307 CYS A CA 1
ATOM 2293 C C . CYS A 1 307 ? 16.688 -5.406 -15.656 1 90.81 307 CYS A C 1
ATOM 2295 O O . CYS A 1 307 ? 17.094 -5.52 -16.812 1 90.81 307 CYS A O 1
ATOM 2297 N N . GLY A 1 308 ? 16.938 -4.305 -14.938 1 86.38 308 GLY A N 1
ATOM 2298 C CA . GLY A 1 308 ? 17.828 -3.252 -15.383 1 86.38 308 GLY A CA 1
ATOM 2299 C C . GLY A 1 308 ? 17.234 -2.381 -16.469 1 86.38 308 GLY A C 1
ATOM 2300 O O . GLY A 1 308 ? 17.953 -1.85 -17.312 1 86.38 308 GLY A O 1
ATOM 2301 N N . LEU A 1 309 ? 15.977 -2.262 -16.453 1 88.75 309 LEU A N 1
ATOM 2302 C CA . LEU A 1 309 ? 15.344 -1.556 -17.562 1 88.75 309 LEU A CA 1
ATOM 2303 C C . LEU A 1 309 ? 14.938 -0.146 -17.141 1 88.75 309 LEU A C 1
ATOM 2305 O O . LEU A 1 309 ? 14.453 0.633 -17.969 1 88.75 309 LEU A O 1
ATOM 2309 N N . LEU A 1 310 ? 15.094 0.245 -15.867 1 83.44 310 LEU A N 1
ATOM 2310 C CA . LEU A 1 310 ? 14.781 1.598 -15.422 1 83.44 310 LEU A CA 1
ATOM 2311 C C . LEU A 1 310 ? 16.031 2.471 -15.414 1 83.44 310 LEU A C 1
ATOM 2313 O O . LEU A 1 310 ? 17.141 1.962 -15.297 1 83.44 310 LEU A O 1
ATOM 2317 N N . PRO A 1 311 ? 15.734 3.787 -15.641 1 72.38 311 PRO A N 1
ATOM 2318 C CA . PRO A 1 311 ? 16.891 4.676 -15.711 1 72.38 311 PRO A CA 1
ATOM 2319 C C . PRO A 1 311 ? 17.734 4.656 -14.43 1 72.38 311 PRO A C 1
ATOM 2321 O O . PRO A 1 311 ? 17.188 4.508 -13.336 1 72.38 311 PRO A O 1
ATOM 2324 N N . ARG A 1 312 ? 19.078 4.863 -14.742 1 61.81 312 ARG A N 1
ATOM 2325 C CA . ARG A 1 312 ? 20.062 4.941 -13.664 1 61.81 312 ARG A CA 1
ATOM 2326 C C . ARG A 1 312 ? 20.109 6.344 -13.062 1 61.81 312 ARG A C 1
ATOM 2328 O O . ARG A 1 312 ? 20.031 7.34 -13.789 1 61.81 312 ARG A O 1
ATOM 2335 N N . VAL A 1 313 ? 19.719 6.434 -11.852 1 58.25 313 VAL A N 1
ATOM 2336 C CA . VAL A 1 313 ? 19.984 7.75 -11.281 1 58.25 313 VAL A CA 1
ATOM 2337 C C . VAL A 1 313 ? 21.469 7.891 -10.969 1 58.25 313 VAL A C 1
ATOM 2339 O O . VAL A 1 313 ? 22.062 7.012 -10.336 1 58.25 313 VAL A O 1
ATOM 2342 N N . PRO A 1 314 ? 22.031 8.906 -11.633 1 55.06 314 PRO A N 1
ATOM 2343 C CA . PRO A 1 314 ? 23.469 9.086 -11.352 1 55.06 314 PRO A CA 1
ATOM 2344 C C . PRO A 1 314 ? 23.75 9.273 -9.859 1 55.06 314 PRO A C 1
ATOM 2346 O O . PRO A 1 314 ? 22.953 9.891 -9.148 1 55.06 314 PRO A O 1
ATOM 2349 N N . ILE A 1 315 ? 24.672 8.43 -9.32 1 52.88 315 ILE A N 1
ATOM 2350 C CA . ILE A 1 315 ? 25.141 8.594 -7.945 1 52.88 315 ILE A CA 1
ATOM 2351 C C . ILE A 1 315 ? 25.781 9.969 -7.777 1 52.88 315 ILE A C 1
ATOM 2353 O O . ILE A 1 315 ? 26.656 10.352 -8.555 1 52.88 315 ILE A O 1
ATOM 2357 N N . ALA A 1 316 ? 25.109 10.844 -7.047 1 51.31 316 ALA A N 1
ATOM 2358 C CA . ALA A 1 316 ? 25.703 12.148 -6.797 1 51.31 316 ALA A CA 1
ATOM 2359 C C . ALA A 1 316 ? 27.094 12.008 -6.172 1 51.31 316 ALA A C 1
ATOM 2361 O O . ALA A 1 316 ? 27.344 11.07 -5.406 1 51.31 316 ALA A O 1
ATOM 2362 N N . SER A 1 317 ? 28.062 12.828 -6.637 1 50.81 317 SER A N 1
ATOM 2363 C CA . SER A 1 317 ? 29.406 12.891 -6.074 1 50.81 317 SER A CA 1
ATOM 2364 C C . SER A 1 317 ? 29.375 13.297 -4.605 1 50.81 317 SER A C 1
ATOM 2366 O O . SER A 1 317 ? 28.422 13.945 -4.152 1 50.81 317 SER A O 1
ATOM 2368 N N . THR A 1 318 ? 30.266 12.672 -3.732 1 49.91 318 THR A N 1
ATOM 2369 C CA . THR A 1 318 ? 30.438 12.883 -2.301 1 49.91 318 THR A CA 1
ATOM 2370 C C . THR A 1 318 ? 30.359 14.367 -1.961 1 49.91 318 THR A C 1
ATOM 2372 O O . THR A 1 318 ? 29.828 14.742 -0.908 1 49.91 318 THR A O 1
ATOM 2375 N N . ALA A 1 319 ? 31 15.227 -2.752 1 45.72 319 ALA A N 1
ATOM 2376 C CA . ALA A 1 319 ? 31.094 16.656 -2.473 1 45.72 319 ALA A CA 1
ATOM 2377 C C . ALA A 1 319 ? 29.703 17.312 -2.469 1 45.72 319 ALA A C 1
ATOM 2379 O O . ALA A 1 319 ? 29.406 18.141 -1.61 1 45.72 319 ALA A O 1
ATOM 2380 N N . THR A 1 320 ? 28.891 17 -3.283 1 49.72 320 THR A N 1
ATOM 2381 C CA . THR A 1 320 ? 27.547 17.562 -3.428 1 49.72 320 THR A CA 1
ATOM 2382 C C . THR A 1 320 ? 26.625 17.047 -2.332 1 49.72 320 THR A C 1
ATOM 2384 O O . THR A 1 320 ? 25.688 17.734 -1.931 1 49.72 320 THR A O 1
ATOM 2387 N N . GLU A 1 321 ? 26.984 16.016 -1.723 1 54.84 321 GLU A N 1
ATOM 2388 C CA . GLU A 1 321 ? 26.188 15.328 -0.704 1 54.84 321 GLU A CA 1
ATOM 2389 C C . GLU A 1 321 ? 26.266 16.047 0.636 1 54.84 321 GLU A C 1
ATOM 2391 O O . GLU A 1 321 ? 25.266 16.172 1.346 1 54.84 321 GLU A O 1
ATOM 2396 N N . ALA A 1 322 ? 27.453 16.484 0.993 1 50.06 322 ALA A N 1
ATOM 2397 C CA . ALA A 1 322 ? 27.625 17.188 2.268 1 50.06 322 ALA A CA 1
ATOM 2398 C C . ALA A 1 322 ? 26.734 18.422 2.344 1 50.06 322 ALA A C 1
ATOM 2400 O O . ALA A 1 322 ? 26.219 18.766 3.412 1 50.06 322 ALA A O 1
ATOM 2401 N N . LYS A 1 323 ? 26.516 19.078 1.237 1 51.72 323 LYS A N 1
ATOM 2402 C CA . LYS A 1 323 ? 25.734 20.312 1.231 1 51.72 323 LYS A CA 1
ATOM 2403 C C . LYS A 1 323 ? 24.25 20.016 1.418 1 51.72 323 LYS A C 1
ATOM 2405 O O . LYS A 1 323 ? 23.484 20.859 1.892 1 51.72 323 LYS A O 1
ATOM 2410 N N . LYS A 1 324 ? 23.859 18.828 1.2 1 56.09 324 LYS A N 1
ATOM 2411 C CA . LYS A 1 324 ? 22.453 18.422 1.261 1 56.09 324 LYS A CA 1
ATOM 2412 C C . LYS A 1 324 ? 21.969 18.359 2.705 1 56.09 324 LYS A C 1
ATOM 2414 O O . LYS A 1 324 ? 20.781 18.578 2.973 1 56.09 324 LYS A O 1
ATOM 2419 N N . TRP A 1 325 ? 23 18.062 3.562 1 54.5 325 TRP A N 1
ATOM 2420 C CA . TRP A 1 325 ? 22.578 17.812 4.934 1 54.5 325 TRP A CA 1
ATOM 2421 C C . TRP A 1 325 ? 22.75 19.047 5.805 1 54.5 325 TRP A C 1
ATOM 2423 O O . TRP A 1 325 ? 22.375 19.047 6.98 1 54.5 325 TRP A O 1
ATOM 2433 N N . ALA A 1 326 ? 23.422 20.062 5.215 1 49.69 326 ALA A N 1
ATOM 2434 C CA . ALA A 1 326 ? 23.688 21.266 5.996 1 49.69 326 ALA A CA 1
ATOM 2435 C C . ALA A 1 326 ? 22.453 22.156 6.051 1 49.69 326 ALA A C 1
ATOM 2437 O O . ALA A 1 326 ? 21.703 22.25 5.074 1 49.69 326 ALA A O 1
ATOM 2438 N N . MET B 1 1 ? -31.766 22.062 22.156 1 22.69 1 MET B N 1
ATOM 2439 C CA . MET B 1 1 ? -30.422 21.703 22.594 1 22.69 1 MET B CA 1
ATOM 2440 C C . MET B 1 1 ? -29.375 22.594 21.938 1 22.69 1 MET B C 1
ATOM 2442 O O . MET B 1 1 ? -29.406 22.797 20.734 1 22.69 1 MET B O 1
ATOM 2446 N N . THR B 1 2 ? -28.797 23.578 22.438 1 28.58 2 THR B N 1
ATOM 2447 C CA . THR B 1 2 ? -27.938 24.672 21.984 1 28.58 2 THR B CA 1
ATOM 2448 C C . THR B 1 2 ? -26.844 24.141 21.047 1 28.58 2 THR B C 1
ATOM 2450 O O . THR B 1 2 ? -26.531 22.953 21.078 1 28.58 2 THR B O 1
ATOM 2453 N N . VAL B 1 3 ? -26.188 24.953 20.25 1 32.94 3 VAL B N 1
ATOM 2454 C CA . VAL B 1 3 ? -25.156 24.641 19.266 1 32.94 3 VAL B CA 1
ATOM 2455 C C . VAL B 1 3 ? -24.312 23.469 19.766 1 32.94 3 VAL B C 1
ATOM 2457 O O . VAL B 1 3 ? -24.312 23.156 20.953 1 32.94 3 VAL B O 1
ATOM 2460 N N . ASP B 1 4 ? -23.109 22.859 18.781 1 41.06 4 ASP B N 1
ATOM 2461 C CA . ASP B 1 4 ? -22.359 21.797 18.094 1 41.06 4 ASP B CA 1
ATOM 2462 C C . ASP B 1 4 ? -21.234 21.266 18.984 1 41.06 4 ASP B C 1
ATOM 2464 O O . ASP B 1 4 ? -20.172 21.891 19.062 1 41.06 4 ASP B O 1
ATOM 2468 N N . GLU B 1 5 ? -21.344 20.828 20.094 1 47.53 5 GLU B N 1
ATOM 2469 C CA . GLU B 1 5 ? -20.359 20.375 21.094 1 47.53 5 GLU B CA 1
ATOM 2470 C C . GLU B 1 5 ? -19.375 19.375 20.469 1 47.53 5 GLU B C 1
ATOM 2472 O O . GLU B 1 5 ? -19.781 18.328 19.953 1 47.53 5 GLU B O 1
ATOM 2477 N N . PHE B 1 6 ? -18.359 19.922 19.797 1 52.97 6 PHE B N 1
ATOM 2478 C CA . PHE B 1 6 ? -17.219 19.016 19.594 1 52.97 6 PHE B CA 1
ATOM 2479 C C . PHE B 1 6 ? -16.953 18.203 20.844 1 52.97 6 PHE B C 1
ATOM 2481 O O . PHE B 1 6 ? -16.812 18.75 21.938 1 52.97 6 PHE B O 1
ATOM 2488 N N . PRO B 1 7 ? -17.484 17.047 20.938 1 51.69 7 PRO B N 1
ATOM 2489 C CA . PRO B 1 7 ? -17.344 16.297 22.188 1 51.69 7 PRO B CA 1
ATOM 2490 C C . PRO B 1 7 ? -15.945 16.422 22.781 1 51.69 7 PRO B C 1
ATOM 2492 O O . PRO B 1 7 ? -15.789 16.391 24.016 1 51.69 7 PRO B O 1
ATOM 2495 N N . GLY B 1 8 ? -14.797 16.078 22.172 1 52.59 8 GLY B N 1
ATOM 2496 C CA . GLY B 1 8 ? -13.523 15.75 22.797 1 52.59 8 GLY B CA 1
ATOM 2497 C C . GLY B 1 8 ? -12.57 16.938 22.859 1 52.59 8 GLY B C 1
ATOM 2498 O O . GLY B 1 8 ? -12.812 17.969 22.25 1 52.59 8 GLY B O 1
ATOM 2499 N N . SER B 1 9 ? -11.773 17.062 23.938 1 59.22 9 SER B N 1
ATOM 2500 C CA . SER B 1 9 ? -10.914 18.188 24.281 1 59.22 9 SER B CA 1
ATOM 2501 C C . SER B 1 9 ? -9.828 18.406 23.234 1 59.22 9 SER B C 1
ATOM 2503 O O . SER B 1 9 ? -9.031 17.5 22.969 1 59.22 9 SER B O 1
ATOM 2505 N N . VAL B 1 10 ? -9.891 19.391 22.344 1 79.44 10 VAL B N 1
ATOM 2506 C CA . VAL B 1 10 ? -8.961 19.984 21.391 1 79.44 10 VAL B CA 1
ATOM 2507 C C . VAL B 1 10 ? -7.73 20.516 22.125 1 79.44 10 VAL B C 1
ATOM 2509 O O . VAL B 1 10 ? -6.695 20.766 21.5 1 79.44 10 VAL B O 1
ATOM 2512 N N . HIS B 1 11 ? -7.801 20.391 23.469 1 82.81 11 HIS B N 1
ATOM 2513 C CA . HIS B 1 11 ? -6.707 21.016 24.203 1 82.81 11 HIS B CA 1
ATOM 2514 C C . HIS B 1 11 ? -5.445 20.172 24.141 1 82.81 11 HIS B C 1
ATOM 2516 O O . HIS B 1 11 ? -4.336 20.703 24.062 1 82.81 11 HIS B O 1
ATOM 2522 N N . SER B 1 12 ? -5.707 18.891 24.188 1 84.12 12 SER B N 1
ATOM 2523 C CA . SER B 1 12 ? -4.547 18.016 24.047 1 84.12 12 SER B CA 1
ATOM 2524 C C . SER B 1 12 ? -3.887 18.188 22.688 1 84.12 12 SER B C 1
ATOM 2526 O O . SER B 1 12 ? -2.664 18.109 22.562 1 84.12 12 SER B O 1
ATOM 2528 N N . LEU B 1 13 ? -4.707 18.5 21.719 1 90.69 13 LEU B N 1
ATOM 2529 C CA . LEU B 1 13 ? -4.18 18.75 20.375 1 90.69 13 LEU B CA 1
ATOM 2530 C C . LEU B 1 13 ? -3.4 20.062 20.344 1 90.69 13 LEU B C 1
ATOM 2532 O O . LEU B 1 13 ? -2.361 20.156 19.688 1 90.69 13 LEU B O 1
ATOM 2536 N N . ASP B 1 14 ? -3.879 21.047 21.078 1 93.62 14 ASP B N 1
ATOM 2537 C CA . ASP B 1 14 ? -3.17 22.312 21.188 1 93.62 14 ASP B CA 1
ATOM 2538 C C . ASP B 1 14 ? -1.775 22.125 21.781 1 93.62 14 ASP B C 1
ATOM 2540 O O . ASP B 1 14 ? -0.788 22.609 21.219 1 93.62 14 ASP B O 1
ATOM 2544 N N . VAL B 1 15 ? -1.741 21.391 22.828 1 93.25 15 VAL B N 1
ATOM 2545 C CA . VAL B 1 15 ? -0.472 21.156 23.516 1 93.25 15 VAL B CA 1
ATOM 2546 C C . VAL B 1 15 ? 0.483 20.406 22.594 1 93.25 15 VAL B C 1
ATOM 2548 O O . VAL B 1 15 ? 1.667 20.734 22.5 1 93.25 15 VAL B O 1
ATOM 2551 N N . LEU B 1 16 ? -0.021 19.422 21.906 1 94.44 16 LEU B N 1
ATOM 2552 C CA . LEU B 1 16 ? 0.809 18.656 20.969 1 94.44 16 LEU B CA 1
ATOM 2553 C C . LEU B 1 16 ? 1.376 19.547 19.875 1 94.44 16 LEU B C 1
ATOM 2555 O O . LEU B 1 16 ? 2.588 19.562 19.641 1 94.44 16 LEU B O 1
ATOM 2559 N N . VAL B 1 17 ? 0.509 20.297 19.25 1 96.25 17 VAL B N 1
ATOM 2560 C CA . VAL B 1 17 ? 0.918 21.094 18.094 1 96.25 17 VAL B CA 1
ATOM 2561 C C . VAL B 1 17 ? 1.927 22.156 18.531 1 96.25 17 VAL B C 1
ATOM 2563 O O . VAL B 1 17 ? 2.949 22.359 17.875 1 96.25 17 VAL B O 1
ATOM 2566 N N . PHE B 1 18 ? 1.691 22.766 19.672 1 96.94 18 PHE B N 1
ATOM 2567 C CA . PHE B 1 18 ? 2.611 23.781 20.156 1 96.94 18 PHE B CA 1
ATOM 2568 C C . PHE B 1 18 ? 3.951 23.172 20.531 1 96.94 18 PHE B C 1
ATOM 2570 O O . PHE B 1 18 ? 5.004 23.766 20.281 1 96.94 18 PHE B O 1
ATOM 2577 N N . THR B 1 19 ? 3.922 21.984 21.141 1 97.81 19 THR B N 1
ATOM 2578 C CA . THR B 1 19 ? 5.16 21.281 21.453 1 97.81 19 THR B CA 1
ATOM 2579 C C . THR B 1 19 ? 5.945 20.969 20.188 1 97.81 19 THR B C 1
ATOM 2581 O O . THR B 1 19 ? 7.164 21.141 20.141 1 97.81 19 THR B O 1
ATOM 2584 N N . LEU B 1 20 ? 5.27 20.516 19.156 1 98.06 20 LEU B N 1
ATOM 2585 C CA . LEU B 1 20 ? 5.914 20.188 17.891 1 98.06 20 LEU B CA 1
ATOM 2586 C C . LEU B 1 20 ? 6.512 21.438 17.234 1 98.06 20 LEU B C 1
ATOM 2588 O O . LEU B 1 20 ? 7.594 21.391 16.656 1 98.06 20 LEU B O 1
ATOM 2592 N N . VAL B 1 21 ? 5.797 22.531 17.344 1 98.25 21 VAL B N 1
ATOM 2593 C CA . VAL B 1 21 ? 6.305 23.797 16.812 1 98.25 21 VAL B CA 1
ATOM 2594 C C . VAL B 1 21 ? 7.594 24.188 17.531 1 98.25 21 VAL B C 1
ATOM 2596 O O . VAL B 1 21 ? 8.555 24.625 16.891 1 98.25 21 VAL B O 1
ATOM 2599 N N . LEU B 1 22 ? 7.633 23.984 18.797 1 98.31 22 LEU B N 1
ATOM 2600 C CA . LEU B 1 22 ? 8.836 24.281 19.562 1 98.31 22 LEU B CA 1
ATOM 2601 C C . LEU B 1 22 ? 10 23.391 19.125 1 98.31 22 LEU B C 1
ATOM 2603 O O . LEU B 1 22 ? 11.141 23.859 19.047 1 98.31 22 LEU B O 1
ATOM 2607 N N . LEU B 1 23 ? 9.727 22.156 18.844 1 98.31 23 LEU B N 1
ATOM 2608 C CA . LEU B 1 23 ? 10.758 21.25 18.375 1 98.31 23 LEU B CA 1
ATOM 2609 C C . LEU B 1 23 ? 11.289 21.688 17.016 1 98.31 23 LEU B C 1
ATOM 2611 O O . LEU B 1 23 ? 12.492 21.609 16.75 1 98.31 23 LEU B O 1
ATOM 2615 N N . VAL B 1 24 ? 10.383 22.109 16.156 1 98.12 24 VAL B N 1
ATOM 2616 C CA . VAL B 1 24 ? 10.805 22.609 14.844 1 98.12 24 VAL B CA 1
ATOM 2617 C C . VAL B 1 24 ? 11.703 23.828 15.031 1 98.12 24 VAL B C 1
ATOM 2619 O O . VAL B 1 24 ? 12.789 23.906 14.445 1 98.12 24 VAL B O 1
ATOM 2622 N N . LEU B 1 25 ? 11.336 24.781 15.875 1 97.94 25 LEU B N 1
ATOM 2623 C CA . LEU B 1 25 ? 12.117 25.984 16.094 1 97.94 25 LEU B CA 1
ATOM 2624 C C . LEU B 1 25 ? 13.5 25.641 16.656 1 97.94 25 LEU B C 1
ATOM 2626 O O . LEU B 1 25 ? 14.5 26.25 16.266 1 97.94 25 LEU B O 1
ATOM 2630 N N . ALA B 1 26 ? 13.516 24.672 17.484 1 97.88 26 ALA B N 1
ATOM 2631 C CA . ALA B 1 26 ? 14.805 24.219 18.016 1 97.88 26 ALA B CA 1
ATOM 2632 C C . ALA B 1 26 ? 15.68 23.672 16.906 1 97.88 26 ALA B C 1
ATOM 2634 O O . ALA B 1 26 ? 16.906 23.875 16.906 1 97.88 26 ALA B O 1
ATOM 2635 N N . HIS B 1 27 ? 15.086 23 15.953 1 96.38 27 HIS B N 1
ATOM 2636 C CA . HIS B 1 27 ? 15.836 22.359 14.867 1 96.38 27 HIS B CA 1
ATOM 2637 C C . HIS B 1 27 ? 16.297 23.391 13.844 1 96.38 27 HIS B C 1
ATOM 2639 O O . HIS B 1 27 ? 17.234 23.125 13.078 1 96.38 27 HIS B O 1
ATOM 2645 N N . THR B 1 28 ? 15.664 24.516 13.781 1 95.31 28 THR B N 1
ATOM 2646 C CA . THR B 1 28 ? 16.016 25.531 12.789 1 95.31 28 THR B CA 1
ATOM 2647 C C . THR B 1 28 ? 17.234 26.328 13.25 1 95.31 28 THR B C 1
ATOM 2649 O O . THR B 1 28 ? 17.797 27.109 12.477 1 95.31 28 THR B O 1
ATOM 2652 N N . ARG B 1 29 ? 17.656 26.172 14.461 1 94.12 29 ARG B N 1
ATOM 2653 C CA . ARG B 1 29 ? 18.703 27.016 15.023 1 94.12 29 ARG B CA 1
ATOM 2654 C C . ARG B 1 29 ? 19.969 26.953 14.18 1 94.12 29 ARG B C 1
ATOM 2656 O O . ARG B 1 29 ? 20.438 25.859 13.844 1 94.12 29 ARG B O 1
ATOM 2663 N N . GLY B 1 30 ? 20.422 28.109 13.836 1 91.38 30 GLY B N 1
ATOM 2664 C CA . GLY B 1 30 ? 21.672 28.234 13.109 1 91.38 30 GLY B CA 1
ATOM 2665 C C . GLY B 1 30 ? 21.516 28.016 11.617 1 91.38 30 GLY B C 1
ATOM 2666 O O . GLY B 1 30 ? 22.5 27.984 10.883 1 91.38 30 GLY B O 1
ATOM 2667 N N . SER B 1 31 ? 20.266 27.828 11.156 1 90.12 31 SER B N 1
ATOM 2668 C CA . SER B 1 31 ? 20.047 27.562 9.742 1 90.12 31 SER B CA 1
ATOM 2669 C C . SER B 1 31 ? 18.984 28.5 9.172 1 90.12 31 SER B C 1
ATOM 2671 O O . SER B 1 31 ? 17.781 28.219 9.273 1 90.12 31 SER B O 1
ATOM 2673 N N . PRO B 1 32 ? 19.406 29.484 8.43 1 88.38 32 PRO B N 1
ATOM 2674 C CA . PRO B 1 32 ? 18.453 30.453 7.883 1 88.38 32 PRO B CA 1
ATOM 2675 C C . PRO B 1 32 ? 17.438 29.812 6.941 1 88.38 32 PRO B C 1
ATOM 2677 O O . PRO B 1 32 ? 16.281 30.234 6.902 1 88.38 32 PRO B O 1
ATOM 2680 N N . TRP B 1 33 ? 17.797 28.875 6.207 1 86.19 33 TRP B N 1
ATOM 2681 C CA . TRP B 1 33 ? 16.828 28.312 5.27 1 86.19 33 TRP B CA 1
ATOM 2682 C C . TRP B 1 33 ? 15.773 27.484 6 1 86.19 33 TRP B C 1
ATOM 2684 O O . TRP B 1 33 ? 14.617 27.453 5.59 1 86.19 33 TRP B O 1
ATOM 2694 N N . LYS B 1 34 ? 16.219 26.859 7.09 1 90.12 34 LYS B N 1
ATOM 2695 C CA . LYS B 1 34 ? 15.234 26.109 7.871 1 90.12 34 LYS B CA 1
ATOM 2696 C C . LYS B 1 34 ? 14.234 27.047 8.531 1 90.12 34 LYS B C 1
ATOM 2698 O O . LYS B 1 34 ? 13.039 26.734 8.617 1 90.12 34 LYS B O 1
ATOM 2703 N N . LEU B 1 35 ? 14.797 28.125 8.953 1 92.5 35 LEU B N 1
ATOM 2704 C CA . LEU B 1 35 ? 13.906 29.125 9.531 1 92.5 35 LEU B CA 1
ATOM 2705 C C . LEU B 1 35 ? 12.938 29.672 8.484 1 92.5 35 LEU B C 1
ATOM 2707 O O . LEU B 1 35 ? 11.758 29.859 8.758 1 92.5 35 LEU B O 1
ATOM 2711 N N . ALA B 1 36 ? 13.438 29.906 7.344 1 90.31 36 ALA B N 1
ATOM 2712 C CA . ALA B 1 36 ? 12.594 30.375 6.246 1 90.31 36 ALA B CA 1
ATOM 2713 C C . ALA B 1 36 ? 11.531 29.344 5.883 1 90.31 36 ALA B C 1
ATOM 2715 O O . ALA B 1 36 ? 10.398 29.688 5.562 1 90.31 36 ALA B O 1
ATOM 2716 N N . LEU B 1 37 ? 11.891 28.109 5.941 1 91.75 37 LEU B N 1
ATOM 2717 C CA . LEU B 1 37 ? 10.953 27.031 5.668 1 91.75 37 LEU B CA 1
ATOM 2718 C C . LEU B 1 37 ? 9.836 27.016 6.707 1 91.75 37 LEU B C 1
ATOM 2720 O O . LEU B 1 37 ? 8.664 26.859 6.359 1 91.75 37 LEU B O 1
ATOM 2724 N N . ALA B 1 38 ? 10.219 27.156 7.918 1 94.88 38 ALA B N 1
ATOM 2725 C CA . ALA B 1 38 ? 9.227 27.188 8.984 1 94.88 38 ALA B CA 1
ATOM 2726 C C . ALA B 1 38 ? 8.273 28.375 8.812 1 94.88 38 ALA B C 1
ATOM 2728 O O . ALA B 1 38 ? 7.059 28.234 8.977 1 94.88 38 ALA B O 1
ATOM 2729 N N . ALA B 1 39 ? 8.828 29.5 8.422 1 94.69 39 ALA B N 1
ATOM 2730 C CA . ALA B 1 39 ? 8.023 30.688 8.211 1 94.69 39 ALA B CA 1
ATOM 2731 C C . ALA B 1 39 ? 7.09 30.516 7.016 1 94.69 39 ALA B C 1
ATOM 2733 O O . ALA B 1 39 ? 5.922 30.906 7.07 1 94.69 39 ALA B O 1
ATOM 2734 N N . ALA B 1 40 ? 7.602 29.969 6.027 1 93.12 40 ALA B N 1
ATOM 2735 C CA . ALA B 1 40 ? 6.789 29.719 4.844 1 93.12 40 ALA B CA 1
ATOM 2736 C C . ALA B 1 40 ? 5.66 28.734 5.156 1 93.12 40 ALA B C 1
ATOM 2738 O O . ALA B 1 40 ? 4.559 28.844 4.617 1 93.12 40 ALA B O 1
ATOM 2739 N N . SER B 1 41 ? 5.941 27.75 5.996 1 94.75 41 SER B N 1
ATOM 2740 C CA . SER B 1 41 ? 4.93 26.781 6.406 1 94.75 41 SER B CA 1
ATOM 2741 C C . SER B 1 41 ? 3.801 27.453 7.18 1 94.75 41 SER B C 1
ATOM 2743 O O . SER B 1 41 ? 2.633 27.094 7.016 1 94.75 41 SER B O 1
ATOM 2745 N N . LEU B 1 42 ? 4.176 28.406 8 1 96.19 42 LEU B N 1
ATOM 2746 C CA . LEU B 1 42 ? 3.166 29.156 8.727 1 96.19 42 LEU B CA 1
ATOM 2747 C C . LEU B 1 42 ? 2.299 29.969 7.766 1 96.19 42 LEU B C 1
ATOM 2749 O O . LEU B 1 42 ? 1.073 29.984 7.887 1 96.19 42 LEU B O 1
ATOM 2753 N N . ALA B 1 43 ? 2.926 30.625 6.852 1 94.94 43 ALA B N 1
ATOM 2754 C CA . ALA B 1 43 ? 2.193 31.406 5.855 1 94.94 43 ALA B CA 1
ATOM 2755 C C . ALA B 1 43 ? 1.251 30.516 5.047 1 94.94 43 ALA B C 1
ATOM 2757 O O . ALA B 1 43 ? 0.109 30.891 4.781 1 94.94 43 ALA B O 1
ATOM 2758 N N . LEU B 1 44 ? 1.743 29.375 4.734 1 93.62 44 LEU B N 1
ATOM 2759 C CA . LEU B 1 44 ? 0.92 28.422 4.012 1 93.62 44 LEU B CA 1
ATOM 2760 C C . LEU B 1 44 ? -0.3 28.016 4.832 1 93.62 44 LEU B C 1
ATOM 2762 O O . LEU B 1 44 ? -1.41 27.938 4.305 1 93.62 44 LEU B O 1
ATOM 2766 N N . GLY B 1 45 ? -0.078 27.688 6.094 1 94.19 45 GLY B N 1
ATOM 2767 C CA . GLY B 1 45 ? -1.181 27.328 6.969 1 94.19 45 GLY B CA 1
ATOM 2768 C C . GLY B 1 45 ? -2.238 28.422 7.074 1 94.19 45 GLY B C 1
ATOM 2769 O O . GLY B 1 45 ? -3.434 28.141 6.973 1 94.19 45 GLY B O 1
ATOM 2770 N N . LEU B 1 46 ? -1.775 29.641 7.199 1 93.88 46 LEU B N 1
ATOM 2771 C CA . LEU B 1 46 ? -2.689 30.781 7.289 1 93.88 46 LEU B CA 1
ATOM 2772 C C . LEU B 1 46 ? -3.486 30.938 6 1 93.88 46 LEU B C 1
ATOM 2774 O O . LEU B 1 46 ? -4.711 31.078 6.035 1 93.88 46 LEU B O 1
ATOM 2778 N N . LEU B 1 47 ? -2.811 30.797 4.941 1 89.94 47 LEU B N 1
ATOM 2779 C CA . LEU B 1 47 ? -3.453 30.984 3.646 1 89.94 47 LEU B CA 1
ATOM 2780 C C . LEU B 1 47 ? -4.422 29.844 3.352 1 89.94 47 LEU B C 1
ATOM 2782 O O . LEU B 1 47 ? -5.574 30.078 2.979 1 89.94 47 LEU B O 1
ATOM 2786 N N . THR B 1 48 ? -4 28.625 3.551 1 89.5 48 THR B N 1
ATOM 2787 C CA . THR B 1 48 ? -4.812 27.453 3.227 1 89.5 48 THR B CA 1
ATOM 2788 C C . THR B 1 48 ? -6.055 27.406 4.109 1 89.5 48 THR B C 1
ATOM 2790 O O . THR B 1 48 ? -7.16 27.156 3.615 1 89.5 48 THR B O 1
ATOM 2793 N N . GLU B 1 49 ? -5.887 27.578 5.344 1 89.44 49 GLU B N 1
ATOM 2794 C CA . GLU B 1 49 ? -7.008 27.5 6.273 1 89.44 49 GLU B CA 1
ATOM 2795 C C . GLU B 1 49 ? -8.023 28.609 6.012 1 89.44 49 GLU B C 1
ATOM 2797 O O . GLU B 1 49 ? -9.227 28.359 5.953 1 89.44 49 GLU B O 1
ATOM 2802 N N . GLN B 1 50 ? -7.547 29.797 5.781 1 88.06 50 GLN B N 1
ATOM 2803 C CA . GLN B 1 50 ? -8.461 30.922 5.582 1 88.06 50 GLN B CA 1
ATOM 2804 C C . GLN B 1 50 ? -9.133 30.844 4.215 1 88.06 50 GLN B C 1
ATOM 2806 O O . GLN B 1 50 ? -10.328 31.125 4.09 1 88.06 50 GLN B O 1
ATOM 2811 N N . LEU B 1 51 ? -8.453 30.438 3.27 1 83.94 51 LEU B N 1
ATOM 2812 C CA . LEU B 1 51 ? -9.039 30.328 1.938 1 83.94 51 LEU B CA 1
ATOM 2813 C C . LEU B 1 51 ? -10.039 29.188 1.872 1 83.94 51 LEU B C 1
ATOM 2815 O O . LEU B 1 51 ? -11.07 29.297 1.206 1 83.94 51 LEU B O 1
ATOM 2819 N N . SER B 1 52 ? -9.75 28.094 2.527 1 85.75 52 SER B N 1
ATOM 2820 C CA . SER B 1 52 ? -10.656 26.953 2.521 1 85.75 52 SER B CA 1
ATOM 2821 C C . SER B 1 52 ? -11.984 27.281 3.191 1 85.75 52 SER B C 1
ATOM 2823 O O . SER B 1 52 ? -13.031 26.781 2.787 1 85.75 52 SER B O 1
ATOM 2825 N N . LEU B 1 53 ? -11.906 28.062 4.176 1 83.38 53 LEU B N 1
ATOM 2826 C CA 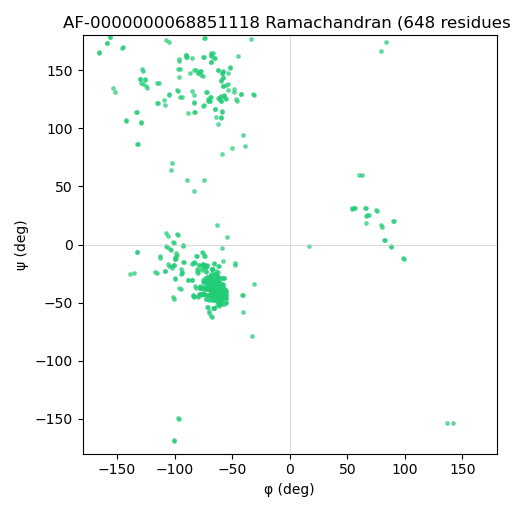. LEU B 1 53 ? -13.109 28.469 4.891 1 83.38 53 LEU B CA 1
ATOM 2827 C C . LEU B 1 53 ? -13.891 29.5 4.098 1 83.38 53 LEU B C 1
ATOM 2829 O O . LEU B 1 53 ? -15.117 29.391 3.961 1 83.38 53 LEU B O 1
ATOM 2833 N N . ARG B 1 54 ? -13.188 30.359 3.453 1 81.06 54 ARG B N 1
ATOM 2834 C CA . ARG B 1 54 ? -13.828 31.516 2.838 1 81.06 54 ARG B CA 1
ATOM 2835 C C . ARG B 1 54 ? -14.297 31.203 1.423 1 81.06 54 ARG B C 1
ATOM 2837 O O . ARG B 1 54 ? -15.273 31.781 0.943 1 81.06 54 ARG B O 1
ATOM 2844 N N . LEU B 1 55 ? -13.562 30.297 0.785 1 76.75 55 LEU B N 1
ATOM 2845 C CA . LEU B 1 55 ? -13.891 30.062 -0.616 1 76.75 55 LEU B CA 1
ATOM 2846 C C . LEU B 1 55 ? -14.688 28.766 -0.772 1 76.75 55 LEU B C 1
ATOM 2848 O O . LEU B 1 55 ? -15.422 28.594 -1.748 1 76.75 55 LEU B O 1
ATOM 2852 N N . GLY B 1 56 ? -14.672 27.891 0.184 1 78.56 56 GLY B N 1
ATOM 2853 C CA . GLY B 1 56 ? -15.312 26.609 -0.087 1 78.56 56 GLY B CA 1
ATOM 2854 C C . GLY B 1 56 ? -16.125 26.094 1.082 1 78.56 56 GLY B C 1
ATOM 2855 O O . GLY B 1 56 ? -17.062 25.312 0.894 1 78.56 56 GLY B O 1
ATOM 2856 N N . GLY B 1 57 ? -15.766 26.516 2.244 1 80.31 57 GLY B N 1
ATOM 2857 C CA . GLY B 1 57 ? -16.406 25.922 3.408 1 80.31 57 GLY B CA 1
ATOM 2858 C C . GLY B 1 57 ? -16.125 24.422 3.539 1 80.31 57 GLY B C 1
ATOM 2859 O O . GLY B 1 57 ? -17.062 23.625 3.652 1 80.31 57 GLY B O 1
ATOM 2860 N N . THR B 1 58 ? -14.867 24.109 3.645 1 85.75 58 THR B N 1
ATOM 2861 C CA . THR B 1 58 ? -14.484 22.703 3.545 1 85.75 58 THR B CA 1
ATOM 2862 C C . THR B 1 58 ? -14.617 22.016 4.898 1 85.75 58 THR B C 1
ATOM 2864 O O . THR B 1 58 ? -14.883 20.812 4.965 1 85.75 58 THR B O 1
ATOM 2867 N N . HIS B 1 59 ? -14.422 22.781 5.934 1 89.25 59 HIS B N 1
ATOM 2868 C CA . HIS B 1 59 ? -14.414 22.203 7.27 1 89.25 59 HIS B CA 1
ATOM 2869 C C . HIS B 1 59 ? -14.523 23.281 8.344 1 89.25 59 HIS B C 1
ATOM 2871 O O . HIS B 1 59 ? -14.422 24.469 8.039 1 89.25 59 HIS B O 1
ATOM 2877 N N . CYS B 1 60 ? -14.82 22.875 9.484 1 89.25 60 CYS B N 1
ATOM 2878 C CA . CYS B 1 60 ? -14.852 23.75 10.648 1 89.25 60 CYS B CA 1
ATOM 2879 C C . CYS B 1 60 ? -14.117 23.125 11.828 1 89.25 60 CYS B C 1
ATOM 2881 O O . CYS B 1 60 ? -14.547 22.094 12.344 1 89.25 60 CYS B O 1
ATOM 2883 N N . HIS B 1 61 ? -13.047 23.719 12.219 1 91 61 HIS B N 1
ATOM 2884 C CA . HIS B 1 61 ? -12.297 23.219 13.367 1 91 61 HIS B CA 1
ATOM 2885 C C . HIS B 1 61 ? -12.969 23.625 14.68 1 91 61 HIS B C 1
ATOM 2887 O O . HIS B 1 61 ? -13.562 24.703 14.773 1 91 61 HIS B O 1
ATOM 2893 N N . ALA B 1 62 ? -12.789 22.766 15.641 1 88.75 62 ALA B N 1
ATOM 2894 C CA . ALA B 1 62 ? -13.227 23.094 16.984 1 88.75 62 ALA B CA 1
ATOM 2895 C C . ALA B 1 62 ? -12.391 24.219 17.578 1 88.75 62 ALA B C 1
ATOM 2897 O O . ALA B 1 62 ? -11.242 24.438 17.172 1 88.75 62 ALA B O 1
ATOM 2898 N N . SER B 1 63 ? -12.977 24.859 18.516 1 87.25 63 SER B N 1
ATOM 2899 C CA . SER B 1 63 ? -12.273 25.969 19.172 1 87.25 63 SER B CA 1
ATOM 2900 C C . SER B 1 63 ? -11.156 25.438 20.078 1 87.25 63 SER B C 1
ATOM 2902 O O . SER B 1 63 ? -11.352 24.5 20.844 1 87.25 63 SER B O 1
ATOM 2904 N N . GLY B 1 64 ? -9.992 26.062 19.875 1 88.81 64 GLY B N 1
ATOM 2905 C CA . GLY B 1 64 ? -8.867 25.75 20.75 1 88.81 64 GLY B CA 1
ATOM 2906 C C . GLY B 1 64 ? -8.656 26.797 21.828 1 88.81 64 GLY B C 1
ATOM 2907 O O . GLY B 1 64 ? -9.555 27.578 22.141 1 88.81 64 GLY B O 1
ATOM 2908 N N . ILE B 1 65 ? -7.496 26.672 22.484 1 88.88 65 ILE B N 1
ATOM 2909 C CA . ILE B 1 65 ? -7.102 27.656 23.5 1 88.88 65 ILE B CA 1
ATOM 2910 C C . ILE B 1 65 ? -7.039 29.047 22.859 1 88.88 65 ILE B C 1
ATOM 2912 O O . ILE B 1 65 ? -7.445 30.031 23.469 1 88.88 65 ILE B O 1
ATOM 2916 N N . VAL B 1 66 ? -6.492 29.062 21.656 1 90.5 66 VAL B N 1
ATOM 2917 C CA . VAL B 1 66 ? -6.43 30.297 20.859 1 90.5 66 VAL B CA 1
ATOM 2918 C C . VAL B 1 66 ? -7.07 30.047 19.5 1 90.5 66 VAL B C 1
ATOM 2920 O O . VAL B 1 66 ? -6.863 29 18.875 1 90.5 66 VAL B O 1
ATOM 2923 N N . ASN B 1 67 ? -7.898 31 19.031 1 90.44 67 ASN B N 1
ATOM 2924 C CA . ASN B 1 67 ? -8.531 30.922 17.719 1 90.44 67 ASN B CA 1
ATOM 2925 C C . ASN B 1 67 ? -8.047 32.031 16.797 1 90.44 67 ASN B C 1
ATOM 2927 O O . ASN B 1 67 ? -7.848 33.156 17.219 1 90.44 67 ASN B O 1
ATOM 2931 N N . VAL B 1 68 ? -7.836 31.641 15.578 1 90.81 68 VAL B N 1
ATOM 2932 C CA . VAL B 1 68 ? -7.473 32.625 14.547 1 90.81 68 VAL B CA 1
ATOM 2933 C C . VAL B 1 68 ? -8.727 33.281 13.992 1 90.81 68 VAL B C 1
ATOM 2935 O O . VAL B 1 68 ? -8.758 34.5 13.789 1 90.81 68 VAL B O 1
ATOM 2938 N N . SER B 1 69 ? -9.711 32.531 13.742 1 86.12 69 SER B N 1
ATOM 2939 C CA . SER B 1 69 ? -11.039 32.938 13.32 1 86.12 69 SER B CA 1
ATOM 2940 C C . SER B 1 69 ? -12.094 31.891 13.664 1 86.12 69 SER B C 1
ATOM 2942 O O . SER B 1 69 ? -11.781 30.859 14.25 1 86.12 69 SER B O 1
ATOM 2944 N N . THR B 1 70 ? -13.32 32.281 13.312 1 84.75 70 THR B N 1
ATOM 2945 C CA . THR B 1 70 ? -14.367 31.281 13.438 1 84.75 70 THR B CA 1
ATOM 2946 C C . THR B 1 70 ? -14.062 30.062 12.57 1 84.75 70 THR B C 1
ATOM 2948 O O . THR B 1 70 ? -13.727 30.203 11.391 1 84.75 70 THR B O 1
ATOM 2951 N N . CYS B 1 71 ? -14.008 28.922 13.156 1 87.81 71 CYS B N 1
ATOM 2952 C CA . CYS B 1 71 ? -13.781 27.656 12.477 1 87.81 71 CYS B CA 1
ATOM 2953 C C . CYS B 1 71 ? -12.297 27.453 12.172 1 87.81 71 CYS B C 1
ATOM 2955 O O . CYS B 1 71 ? -11.938 26.609 11.344 1 87.81 71 CYS B O 1
ATOM 2957 N N . SER B 1 72 ? -11.523 28.266 12.844 1 90.12 72 SER B N 1
ATOM 2958 C CA . SER B 1 72 ? -10.078 28.125 12.68 1 90.12 72 SER B CA 1
ATOM 2959 C C . SER B 1 72 ? -9.344 28.344 14 1 90.12 72 SER B C 1
ATOM 2961 O O . SER B 1 72 ? -9.18 29.469 14.453 1 90.12 72 SER B O 1
ATOM 2963 N N . SER B 1 73 ? -8.883 27.281 14.508 1 91.25 73 SER B N 1
ATOM 2964 C CA . SER B 1 73 ? -8.102 27.359 15.742 1 91.25 73 SER B CA 1
ATOM 2965 C C . SER B 1 73 ? -6.617 27.531 15.445 1 91.25 73 SER B C 1
ATOM 2967 O O . SER B 1 73 ? -6.16 27.266 14.336 1 91.25 73 SER B O 1
ATOM 2969 N N . ALA B 1 74 ? -5.871 27.984 16.438 1 94.31 74 ALA B N 1
ATOM 2970 C CA . ALA B 1 74 ? -4.434 28.172 16.266 1 94.31 74 ALA B CA 1
ATOM 2971 C C . ALA B 1 74 ? -3.742 26.859 15.938 1 94.31 74 ALA B C 1
ATOM 2973 O O . ALA B 1 74 ? -2.783 26.828 15.164 1 94.31 74 ALA B O 1
ATOM 2974 N N . ASN B 1 75 ? -4.215 25.75 16.547 1 93.81 75 ASN B N 1
ATOM 2975 C CA . ASN B 1 75 ? -3.574 24.469 16.281 1 93.81 75 ASN B CA 1
ATOM 2976 C C . ASN B 1 75 ? -3.75 24.047 14.828 1 93.81 75 ASN B C 1
ATOM 2978 O O . ASN B 1 75 ? -2.877 23.391 14.266 1 93.81 75 ASN B O 1
ATOM 2982 N N . SER B 1 76 ? -4.867 24.375 14.195 1 93.69 76 SER B N 1
ATOM 2983 C CA . SER B 1 76 ? -5.086 24.016 12.805 1 93.69 76 SER B CA 1
ATOM 2984 C C . SER B 1 76 ? -4.098 24.734 11.883 1 93.69 76 SER B C 1
ATOM 2986 O O . SER B 1 76 ? -3.609 24.156 10.914 1 93.69 76 SER B O 1
ATOM 2988 N N . VAL B 1 77 ? -3.771 25.938 12.211 1 95.88 77 VAL B N 1
ATOM 2989 C CA . VAL B 1 77 ? -2.85 26.75 11.406 1 95.88 77 VAL B CA 1
ATOM 2990 C C . VAL B 1 77 ? -1.411 26.328 11.703 1 95.88 77 VAL B C 1
ATOM 2992 O O . VAL B 1 77 ? -0.62 26.109 10.789 1 95.88 77 VAL B O 1
ATOM 2995 N N . PHE B 1 78 ? -1.133 26.172 12.945 1 97.56 78 PHE B N 1
ATOM 2996 C CA . PHE B 1 78 ? 0.243 25.906 13.359 1 97.56 78 PHE B CA 1
ATOM 2997 C C . PHE B 1 78 ? 0.652 24.484 13.016 1 97.56 78 PHE B C 1
ATOM 2999 O O . PHE B 1 78 ? 1.843 24.172 12.922 1 97.56 78 PHE B O 1
ATOM 3006 N N . TRP B 1 79 ? -0.274 23.578 12.789 1 96.5 79 TRP B N 1
ATOM 3007 C CA . TRP B 1 79 ? 0.016 22.203 12.391 1 96.5 79 TRP B CA 1
ATOM 3008 C C . TRP B 1 79 ? 0.841 22.172 11.109 1 96.5 79 TRP B C 1
ATOM 3010 O O . TRP B 1 79 ? 1.682 21.297 10.93 1 96.5 79 TRP B O 1
ATOM 3020 N N . TYR B 1 80 ? 0.71 23.141 10.281 1 96.06 80 TYR B N 1
ATOM 3021 C CA . TYR B 1 80 ? 1.403 23.172 9 1 96.06 80 TYR B CA 1
ATOM 3022 C C . TYR B 1 80 ? 2.91 23.297 9.195 1 96.06 80 TYR B C 1
ATOM 3024 O O . TYR B 1 80 ? 3.688 22.875 8.336 1 96.06 80 TYR B O 1
ATOM 3032 N N . ILE B 1 81 ? 3.297 23.844 10.281 1 97.19 81 ILE B N 1
ATOM 3033 C CA . ILE B 1 81 ? 4.719 24.047 10.531 1 97.19 81 ILE B CA 1
ATOM 3034 C C . ILE B 1 81 ? 5.422 22.703 10.703 1 97.19 81 ILE B C 1
ATOM 3036 O O . ILE B 1 81 ? 6.254 22.328 9.875 1 97.19 81 ILE B O 1
ATOM 3040 N N . PRO B 1 82 ? 5.035 21.922 11.734 1 97.5 82 PRO B N 1
ATOM 3041 C CA . PRO B 1 82 ? 5.73 20.641 11.844 1 97.5 82 PRO B CA 1
ATOM 3042 C C . PRO B 1 82 ? 5.441 19.719 10.664 1 97.5 82 PRO B C 1
ATOM 3044 O O . PRO B 1 82 ? 6.289 18.906 10.289 1 97.5 82 PRO B O 1
ATOM 3047 N N . TRP B 1 83 ? 4.277 19.812 10.047 1 96 83 TRP B N 1
ATOM 3048 C CA . TRP B 1 83 ? 3.879 18.953 8.938 1 96 83 TRP B CA 1
ATOM 3049 C C . TRP B 1 83 ? 4.754 19.203 7.715 1 96 83 TRP B C 1
ATOM 3051 O O . TRP B 1 83 ? 5.465 18.312 7.262 1 96 83 TRP B O 1
ATOM 3061 N N . VAL B 1 84 ? 4.832 20.406 7.305 1 94.5 84 VAL B N 1
ATOM 3062 C CA . VAL B 1 84 ? 5.547 20.766 6.082 1 94.5 84 VAL B CA 1
ATOM 3063 C C . VAL B 1 84 ? 7.051 20.766 6.344 1 94.5 84 VAL B C 1
ATOM 3065 O O . VAL B 1 84 ? 7.828 20.25 5.531 1 94.5 84 VAL B O 1
ATOM 3068 N N . TYR B 1 85 ? 7.449 21.281 7.422 1 94.38 85 TYR B N 1
ATOM 3069 C CA . TYR B 1 85 ? 8.867 21.359 7.762 1 94.38 85 TYR B CA 1
ATOM 3070 C C . TYR B 1 85 ? 9.492 19.969 7.789 1 94.38 85 TYR B C 1
ATOM 3072 O O . TYR B 1 85 ? 10.523 19.734 7.16 1 94.38 85 TYR B O 1
ATOM 3080 N N . THR B 1 86 ? 8.836 19.078 8.523 1 95.12 86 THR B N 1
ATOM 3081 C CA . THR B 1 86 ? 9.367 17.719 8.664 1 95.12 86 THR B CA 1
ATOM 3082 C C . THR B 1 86 ? 9.297 16.969 7.34 1 95.12 86 THR B C 1
ATOM 3084 O O . THR B 1 86 ? 10.234 16.266 6.973 1 95.12 86 THR B O 1
ATOM 3087 N N . GLY B 1 87 ? 8.188 17.109 6.668 1 92.69 87 GLY B N 1
ATOM 3088 C CA . GLY B 1 87 ? 8.055 16.453 5.375 1 92.69 87 GLY B CA 1
ATOM 3089 C C . GLY B 1 87 ? 9.156 16.828 4.402 1 92.69 87 GLY B C 1
ATOM 3090 O O . GLY B 1 87 ? 9.797 15.961 3.812 1 92.69 87 GLY B O 1
ATOM 3091 N N . VAL B 1 88 ? 9.445 18.078 4.309 1 88.75 88 VAL B N 1
ATOM 3092 C CA . VAL B 1 88 ? 10.414 18.594 3.338 1 88.75 88 VAL B CA 1
ATOM 3093 C C . VAL B 1 88 ? 11.828 18.219 3.777 1 88.75 88 VAL B C 1
ATOM 3095 O O . VAL B 1 88 ? 12.625 17.719 2.975 1 88.75 88 VAL B O 1
ATOM 3098 N N . THR B 1 89 ? 12.156 18.422 5.012 1 89.81 89 THR B N 1
ATOM 3099 C CA . THR B 1 89 ? 13.508 18.172 5.512 1 89.81 89 THR B CA 1
ATOM 3100 C C . THR B 1 89 ? 13.852 16.688 5.43 1 89.81 89 THR B C 1
ATOM 3102 O O . THR B 1 89 ? 14.977 16.328 5.078 1 89.81 89 THR B O 1
ATOM 3105 N N . CYS B 1 90 ? 12.898 15.883 5.688 1 90 90 CYS B N 1
ATOM 3106 C CA . CYS B 1 90 ? 13.148 14.445 5.648 1 90 90 CYS B CA 1
ATOM 3107 C C . CYS B 1 90 ? 13.18 13.93 4.215 1 90 90 CYS B C 1
ATOM 3109 O O . CYS B 1 90 ? 13.953 13.031 3.889 1 90 90 CYS B O 1
ATOM 3111 N N . ALA B 1 91 ? 12.328 14.477 3.432 1 85.31 91 ALA B N 1
ATOM 3112 C CA . ALA B 1 91 ? 12.336 14.078 2.029 1 85.31 91 ALA B CA 1
ATOM 3113 C C . ALA B 1 91 ? 13.688 14.375 1.384 1 85.31 91 ALA B C 1
ATOM 3115 O O . ALA B 1 91 ? 14.195 13.57 0.597 1 85.31 91 ALA B O 1
ATOM 3116 N N . ARG B 1 92 ? 14.227 15.406 1.688 1 80.75 92 ARG B N 1
ATOM 3117 C CA . ARG B 1 92 ? 15.508 15.828 1.137 1 80.75 92 ARG B CA 1
ATOM 3118 C C . ARG B 1 92 ? 16.609 14.852 1.524 1 80.75 92 ARG B C 1
ATOM 3120 O O . ARG B 1 92 ? 17.594 14.695 0.793 1 80.75 92 ARG B O 1
ATOM 3127 N N . ARG B 1 93 ? 16.406 14.234 2.615 1 81.19 93 ARG B N 1
ATOM 3128 C CA . ARG B 1 93 ? 17.438 13.359 3.162 1 81.19 93 ARG B CA 1
ATOM 3129 C C . ARG B 1 93 ? 17.234 11.922 2.689 1 81.19 93 ARG B C 1
ATOM 3131 O O . ARG B 1 93 ? 18.125 11.078 2.863 1 81.19 93 ARG B O 1
ATOM 3138 N N . LEU B 1 94 ? 16.094 11.648 2.17 1 76.81 94 LEU B N 1
ATOM 3139 C CA . LEU B 1 94 ? 15.703 10.258 1.938 1 76.81 94 LEU B CA 1
ATOM 3140 C C . LEU B 1 94 ? 16.266 9.758 0.614 1 76.81 94 LEU B C 1
ATOM 3142 O O . LEU B 1 94 ? 16.656 8.586 0.504 1 76.81 94 LEU B O 1
ATOM 3146 N N . THR B 1 95 ? 16.188 10.547 -0.445 1 74.12 95 THR B N 1
ATOM 3147 C CA . THR B 1 95 ? 16.625 10.07 -1.755 1 74.12 95 THR B CA 1
ATOM 3148 C C . THR B 1 95 ? 17.25 11.195 -2.559 1 74.12 95 THR B C 1
ATOM 3150 O O . THR B 1 95 ? 17.344 12.336 -2.084 1 74.12 95 THR B O 1
ATOM 3153 N N . ASP B 1 96 ? 17.812 10.812 -3.582 1 76.25 96 ASP B N 1
ATOM 3154 C CA . ASP B 1 96 ? 18.391 11.789 -4.5 1 76.25 96 ASP B CA 1
ATOM 3155 C C . ASP B 1 96 ? 17.312 12.703 -5.07 1 76.25 96 ASP B C 1
ATOM 3157 O O . ASP B 1 96 ? 16.297 12.227 -5.609 1 76.25 96 ASP B O 1
ATOM 3161 N N . GLU B 1 97 ? 17.5 13.969 -4.93 1 78.25 97 GLU B N 1
ATOM 3162 C CA . GLU B 1 97 ? 16.5 14.953 -5.32 1 78.25 97 GLU B CA 1
ATOM 3163 C C . GLU B 1 97 ? 16.281 14.953 -6.832 1 78.25 97 GLU B C 1
ATOM 3165 O O . GLU B 1 97 ? 15.281 15.477 -7.32 1 78.25 97 GLU B O 1
ATOM 3170 N N . ARG B 1 98 ? 17.188 14.375 -7.535 1 81.06 98 ARG B N 1
ATOM 3171 C CA . ARG B 1 98 ? 17.047 14.328 -8.984 1 81.06 98 ARG B CA 1
ATOM 3172 C C . ARG B 1 98 ? 16.172 13.156 -9.422 1 81.06 98 ARG B C 1
ATOM 3174 O O . ARG B 1 98 ? 15.695 13.133 -10.555 1 81.06 98 ARG B O 1
ATOM 3181 N N . SER B 1 99 ? 15.977 12.211 -8.5 1 80.25 99 SER B N 1
ATOM 3182 C CA . SER B 1 99 ? 15.156 11.047 -8.805 1 80.25 99 SER B CA 1
ATOM 3183 C C . SER B 1 99 ? 13.672 11.367 -8.695 1 80.25 99 SER B C 1
ATOM 3185 O O . SER B 1 99 ? 13.25 12.109 -7.805 1 80.25 99 SER B O 1
ATOM 3187 N N . TRP B 1 100 ? 12.898 10.703 -9.516 1 84.62 100 TRP B N 1
ATOM 3188 C CA . TRP B 1 100 ? 11.453 10.891 -9.438 1 84.62 100 TRP B CA 1
ATOM 3189 C C . TRP B 1 100 ? 10.875 10.156 -8.227 1 84.62 100 TRP B C 1
ATOM 3191 O O . TRP B 1 100 ? 9.711 10.352 -7.879 1 84.62 100 TRP B O 1
ATOM 3201 N N . ALA B 1 101 ? 11.711 9.406 -7.594 1 84.75 101 ALA B N 1
ATOM 3202 C CA . ALA B 1 101 ? 11.297 8.836 -6.312 1 84.75 101 ALA B CA 1
ATOM 3203 C C . ALA B 1 101 ? 11.125 9.93 -5.258 1 84.75 101 ALA B C 1
ATOM 3205 O O . ALA B 1 101 ? 10.344 9.773 -4.316 1 84.75 101 ALA B O 1
ATOM 3206 N N . PHE B 1 102 ? 11.773 11.031 -5.527 1 87.31 102 PHE B N 1
ATOM 3207 C CA . PHE B 1 102 ? 11.82 12.094 -4.527 1 87.31 102 PHE B CA 1
ATOM 3208 C C . PHE B 1 102 ? 10.43 12.68 -4.297 1 87.31 102 PHE B C 1
ATOM 3210 O O . PHE B 1 102 ? 9.938 12.695 -3.168 1 87.31 102 PHE B O 1
ATOM 3217 N N . PRO B 1 103 ? 9.781 13.117 -5.281 1 92.12 103 PRO B N 1
ATOM 3218 C CA . PRO B 1 103 ? 8.445 13.656 -5.023 1 92.12 103 PRO B CA 1
ATOM 3219 C C . PRO B 1 103 ? 7.473 12.594 -4.512 1 92.12 103 PRO B C 1
ATOM 3221 O O . PRO B 1 103 ? 6.59 12.898 -3.703 1 92.12 103 PRO B O 1
ATOM 3224 N N . LEU B 1 104 ? 7.586 11.391 -4.953 1 91.81 104 LEU B N 1
ATOM 3225 C CA . LEU B 1 104 ? 6.695 10.32 -4.512 1 91.81 104 LEU B CA 1
ATOM 3226 C C . LEU B 1 104 ? 6.91 10.023 -3.031 1 91.81 104 LEU B C 1
ATOM 3228 O O . LEU B 1 104 ? 5.945 9.914 -2.27 1 91.81 104 LEU B O 1
ATOM 3232 N N . LEU B 1 105 ? 8.141 9.922 -2.643 1 89 105 LEU B N 1
ATOM 3233 C CA . LEU B 1 105 ? 8.453 9.656 -1.245 1 89 105 LEU B CA 1
ATOM 3234 C C . LEU B 1 105 ? 8.062 10.836 -0.362 1 89 105 LEU B C 1
ATOM 3236 O O . LEU B 1 105 ? 7.633 10.648 0.777 1 89 105 LEU B O 1
ATOM 3240 N N . SER B 1 106 ? 8.266 12.008 -0.938 1 92 106 SER B N 1
ATOM 3241 C CA . SER B 1 106 ? 7.809 13.195 -0.217 1 92 106 SER B CA 1
ATOM 3242 C C . SER B 1 106 ? 6.309 13.125 0.052 1 92 106 SER B C 1
ATOM 3244 O O . SER B 1 106 ? 5.863 13.375 1.175 1 92 106 SER B O 1
ATOM 3246 N N . GLY B 1 107 ? 5.574 12.82 -0.923 1 94 107 GLY B N 1
ATOM 3247 C CA . GLY B 1 107 ? 4.145 12.648 -0.741 1 94 107 GLY B CA 1
ATOM 3248 C C . GLY B 1 107 ? 3.793 11.625 0.325 1 94 107 GLY B C 1
ATOM 3249 O O . GLY B 1 107 ? 2.879 11.844 1.124 1 94 107 GLY B O 1
ATOM 3250 N N . MET B 1 108 ? 4.508 10.57 0.375 1 91.69 108 MET B N 1
ATOM 3251 C CA . MET B 1 108 ? 4.258 9.523 1.36 1 91.69 108 MET B CA 1
ATOM 3252 C C . MET B 1 108 ? 4.566 10.016 2.77 1 91.69 108 MET B C 1
ATOM 3254 O O . MET B 1 108 ? 3.857 9.672 3.721 1 91.69 108 MET B O 1
ATOM 3258 N N . LEU B 1 109 ? 5.613 10.773 2.881 1 92.88 109 LEU B N 1
ATOM 3259 C CA . LEU B 1 109 ? 5.957 11.344 4.176 1 92.88 109 LEU B CA 1
ATOM 3260 C C . LEU B 1 109 ? 4.859 12.281 4.668 1 92.88 109 LEU B C 1
ATOM 3262 O O . LEU B 1 109 ? 4.445 12.211 5.824 1 92.88 109 LEU B O 1
ATOM 3266 N N . PHE B 1 110 ? 4.406 13.07 3.73 1 95.25 110 PHE B N 1
ATOM 3267 C CA . PHE B 1 110 ? 3.346 14.008 4.078 1 95.25 110 PHE B CA 1
ATOM 3268 C C . PHE B 1 110 ? 2.072 13.273 4.469 1 95.25 110 PHE B C 1
ATOM 3270 O O . PHE B 1 110 ? 1.434 13.609 5.469 1 95.25 110 PHE B O 1
ATOM 3277 N N . PHE B 1 111 ? 1.76 12.297 3.725 1 93.38 111 PHE B N 1
ATOM 3278 C CA . PHE B 1 111 ? 0.591 11.477 4.031 1 93.38 111 PHE B CA 1
ATOM 3279 C C . PHE B 1 111 ? 0.767 10.758 5.363 1 93.38 111 PHE B C 1
ATOM 3281 O O . PHE B 1 111 ? -0.155 10.727 6.184 1 93.38 111 PHE B O 1
ATOM 3288 N N . GLY B 1 112 ? 1.911 10.211 5.582 1 91.25 112 GLY B N 1
ATOM 3289 C CA . GLY B 1 112 ? 2.174 9.477 6.812 1 91.25 112 GLY B CA 1
ATOM 3290 C C . GLY B 1 112 ? 2.068 10.352 8.055 1 91.25 112 GLY B C 1
ATOM 3291 O O . GLY B 1 112 ? 1.576 9.898 9.094 1 91.25 112 GLY B O 1
ATOM 3292 N N . LEU B 1 113 ? 2.48 11.523 7.949 1 91.88 113 LEU B N 1
ATOM 3293 C CA . LEU B 1 113 ? 2.508 12.422 9.102 1 91.88 113 LEU B CA 1
ATOM 3294 C C . LEU B 1 113 ? 1.115 12.961 9.398 1 91.88 113 LEU B C 1
ATOM 3296 O O . LEU B 1 113 ? 0.738 13.109 10.57 1 91.88 113 LEU B O 1
ATOM 3300 N N . CYS B 1 114 ? 0.382 13.188 8.375 1 92 114 CYS B N 1
ATOM 3301 C CA . CYS B 1 114 ? -0.88 13.891 8.578 1 92 114 CYS B CA 1
ATOM 3302 C C . CYS B 1 114 ? -2.061 12.93 8.477 1 92 114 CYS B C 1
ATOM 3304 O O . CYS B 1 114 ? -3.154 13.234 8.961 1 92 114 CYS B O 1
ATOM 3306 N N . GLY B 1 115 ? -1.854 11.812 7.906 1 90.5 115 GLY B N 1
ATOM 3307 C CA . GLY B 1 115 ? -2.949 10.883 7.688 1 90.5 115 GLY B CA 1
ATOM 3308 C C . GLY B 1 115 ? -3.566 10.375 8.977 1 90.5 115 GLY B C 1
ATOM 3309 O O . GLY B 1 115 ? -4.781 10.18 9.055 1 90.5 115 GLY B O 1
ATOM 3310 N N . VAL B 1 116 ? -2.773 10.188 9.945 1 89.56 116 VAL B N 1
ATOM 3311 C CA . VAL B 1 116 ? -3.24 9.68 11.227 1 89.56 116 VAL B CA 1
ATOM 3312 C C . VAL B 1 116 ? -4.109 10.727 11.914 1 89.56 116 VAL B C 1
ATOM 3314 O O . VAL B 1 116 ? -5.129 10.398 12.523 1 89.56 116 VAL B O 1
ATOM 3317 N N . TYR B 1 117 ? -3.672 11.938 11.812 1 90.31 117 TYR B N 1
ATOM 3318 C CA . TYR B 1 117 ? -4.402 13.086 12.336 1 90.31 117 TYR B CA 1
ATOM 3319 C C . TYR B 1 117 ? -5.723 13.273 11.594 1 90.31 117 TYR B C 1
ATOM 3321 O O . TYR B 1 117 ? -6.773 13.422 12.219 1 90.31 117 TYR B O 1
ATOM 3329 N N . GLU B 1 118 ? -5.66 13.125 10.383 1 89 118 GLU B N 1
ATOM 3330 C CA . GLU B 1 118 ? -6.816 13.344 9.516 1 89 118 GLU B CA 1
ATOM 3331 C C . GLU B 1 118 ? -7.867 12.25 9.719 1 89 118 GLU B C 1
ATOM 3333 O O . GLU B 1 118 ? -9.07 12.523 9.641 1 89 118 GLU B O 1
ATOM 3338 N N . ALA B 1 119 ? -7.484 11.117 9.914 1 90 119 ALA B N 1
ATOM 3339 C CA . ALA B 1 119 ? -8.391 9.984 10.023 1 90 119 ALA B CA 1
ATOM 3340 C C . ALA B 1 119 ? -9.148 10.008 11.352 1 90 119 ALA B C 1
ATOM 3342 O O . ALA B 1 119 ? -10.281 9.523 11.438 1 90 119 ALA B O 1
ATOM 3343 N N . GLN B 1 120 ? -8.633 10.648 12.32 1 89.44 120 GLN B N 1
ATOM 3344 C CA . GLN B 1 120 ? -9.219 10.602 13.656 1 89.44 120 GLN B CA 1
ATOM 3345 C C . GLN B 1 120 ? -10.07 11.844 13.93 1 89.44 120 GLN B C 1
ATOM 3347 O O . GLN B 1 120 ? -11.039 11.781 14.688 1 89.44 120 GLN B O 1
ATOM 3352 N N . GLY B 1 121 ? -9.789 12.93 13.375 1 88.56 121 GLY B N 1
ATOM 3353 C CA . GLY B 1 121 ? -10.281 14.25 13.742 1 88.56 121 GLY B CA 1
ATOM 3354 C C . GLY B 1 121 ? -11.789 14.336 13.773 1 88.56 121 GLY B C 1
ATOM 3355 O O . GLY B 1 121 ? -12.375 14.727 14.797 1 88.56 121 GLY B O 1
ATOM 3356 N N . PRO B 1 122 ? -12.406 13.883 12.727 1 85.38 122 PRO B N 1
ATOM 3357 C CA . PRO B 1 122 ? -13.867 14.008 12.703 1 85.38 122 PRO B CA 1
ATOM 3358 C C . PRO B 1 122 ? -14.547 13.141 13.766 1 85.38 122 PRO B C 1
ATOM 3360 O O . PRO B 1 122 ? -15.562 13.539 14.336 1 85.38 122 PRO B O 1
ATOM 3363 N N . LEU B 1 123 ? -14.039 12.055 14.117 1 85.69 123 LEU B N 1
ATOM 3364 C CA . LEU B 1 123 ? -14.672 11.11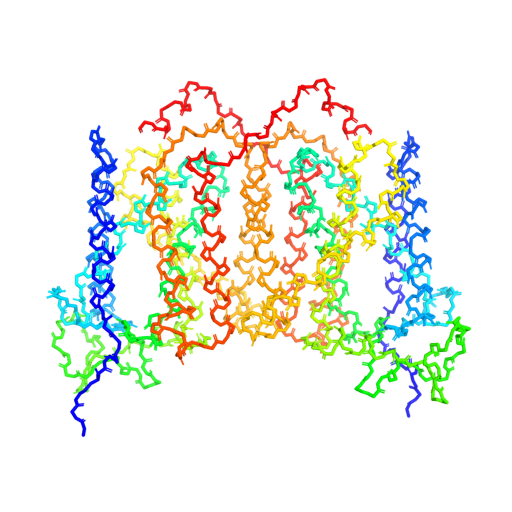7 15.039 1 85.69 123 LEU B CA 1
ATOM 3365 C C . LEU B 1 123 ? -14.469 11.562 16.484 1 85.69 123 LEU B C 1
ATOM 3367 O O . LEU B 1 123 ? -15.266 11.227 17.359 1 85.69 123 LEU B O 1
ATOM 3371 N N . VAL B 1 124 ? -13.43 12.328 16.672 1 86.75 124 VAL B N 1
ATOM 3372 C CA . VAL B 1 124 ? -13.156 12.75 18.047 1 86.75 124 VAL B CA 1
ATOM 3373 C C . VAL B 1 124 ? -13.508 14.227 18.203 1 86.75 124 VAL B C 1
ATOM 3375 O O . VAL B 1 124 ? -13.227 14.82 19.25 1 86.75 124 VAL B O 1
ATOM 3378 N N . GLY B 1 125 ? -13.953 14.875 17.156 1 84.19 125 GLY B N 1
ATOM 3379 C CA . GLY B 1 125 ? -14.5 16.219 17.25 1 84.19 125 GLY B CA 1
ATOM 3380 C C . GLY B 1 125 ? -13.453 17.312 17.078 1 84.19 125 GLY B C 1
ATOM 3381 O O . GLY B 1 125 ? -13.633 18.438 17.562 1 84.19 125 GLY B O 1
ATOM 3382 N N . TRP B 1 126 ? -12.344 17.016 16.5 1 89.5 126 TRP B N 1
ATOM 3383 C CA . TRP B 1 126 ? -11.344 18.047 16.25 1 89.5 126 TRP B CA 1
ATOM 3384 C C . TRP B 1 126 ? -11.797 19 15.148 1 89.5 126 TRP B C 1
ATOM 3386 O O . TRP B 1 126 ? -11.445 20.188 15.156 1 89.5 126 TRP B O 1
ATOM 3396 N N . TRP B 1 127 ? -12.531 18.531 14.234 1 89.56 127 TRP B N 1
ATOM 3397 C CA . TRP B 1 127 ? -13.188 19.328 13.211 1 89.56 127 TRP B CA 1
ATOM 3398 C C . TRP B 1 127 ? -14.367 18.594 12.609 1 89.56 127 TRP B C 1
ATOM 3400 O O . TRP B 1 127 ? -14.586 17.406 12.906 1 89.56 127 TRP B O 1
ATOM 3410 N N . ARG B 1 128 ? -15.102 19.344 11.75 1 88.69 128 ARG B N 1
ATOM 3411 C CA . ARG B 1 128 ? -16.266 18.781 11.07 1 88.69 128 ARG B CA 1
ATOM 3412 C C . ARG B 1 128 ? -16.188 19.031 9.57 1 88.69 128 ARG B C 1
ATOM 3414 O O . ARG B 1 128 ? -15.75 20.109 9.133 1 88.69 128 ARG B O 1
ATOM 3421 N N . TRP B 1 129 ? -16.578 17.953 8.984 1 90.25 129 TRP B N 1
ATOM 3422 C CA . TRP B 1 129 ? -16.812 18.078 7.551 1 90.25 129 TRP B CA 1
ATOM 3423 C C . TRP B 1 129 ? -18.266 18.484 7.273 1 90.25 129 TRP B C 1
ATOM 3425 O O . TRP B 1 129 ? -19.125 18.391 8.156 1 90.25 129 TRP B O 1
ATOM 3435 N N . PRO B 1 130 ? -18.484 18.953 6.051 1 88.38 130 PRO B N 1
ATOM 3436 C CA . PRO B 1 130 ? -19.875 19.312 5.727 1 88.38 130 PRO B CA 1
ATOM 3437 C C . PRO B 1 130 ? -20.844 18.141 5.895 1 88.38 130 PRO B C 1
ATOM 3439 O O . PRO B 1 130 ? -20.5 17 5.547 1 88.38 130 PRO B O 1
ATOM 3442 N N . ALA B 1 131 ? -22 18.453 6.332 1 87.94 131 ALA B N 1
ATOM 3443 C CA . ALA B 1 131 ? -23.078 17.469 6.375 1 87.94 131 ALA B CA 1
ATOM 3444 C C . ALA B 1 131 ? -23.625 17.203 4.973 1 87.94 131 ALA B C 1
ATOM 3446 O O . ALA B 1 131 ? -23.125 17.75 3.988 1 87.94 131 ALA B O 1
ATOM 3447 N N . ALA B 1 132 ? -24.547 16.312 4.965 1 85 132 ALA B N 1
ATOM 3448 C CA . ALA B 1 132 ? -25.125 15.906 3.684 1 85 132 ALA B CA 1
ATOM 3449 C C . ALA B 1 132 ? -25.75 17.094 2.967 1 85 132 ALA B C 1
ATOM 3451 O O . ALA B 1 132 ? -25.766 17.156 1.734 1 85 132 ALA B O 1
ATOM 3452 N N . ASP B 1 133 ? -26.203 18.062 3.713 1 85.12 133 ASP B N 1
ATOM 3453 C CA . ASP B 1 133 ? -26.875 19.219 3.123 1 85.12 133 ASP B CA 1
ATOM 3454 C C . ASP B 1 133 ? -25.891 20.344 2.854 1 85.12 133 ASP B C 1
ATOM 3456 O O . ASP B 1 133 ? -26.281 21.422 2.414 1 85.12 133 ASP B O 1
ATOM 3460 N N . GLY B 1 134 ? -24.688 20.141 3.191 1 86.75 134 GLY B N 1
ATOM 3461 C CA . GLY B 1 134 ? -23.656 21.125 2.9 1 86.75 134 GLY B CA 1
ATOM 3462 C C . GLY B 1 134 ? -23.328 22 4.086 1 86.75 134 GLY B C 1
ATOM 3463 O O . GLY B 1 134 ? -22.359 22.766 4.047 1 86.75 134 GLY B O 1
ATOM 3464 N N . LEU B 1 135 ? -24.141 21.953 5.121 1 86.25 135 LEU B N 1
ATOM 3465 C CA . LEU B 1 135 ? -23.875 22.766 6.301 1 86.25 135 LEU B CA 1
ATOM 3466 C C . LEU B 1 135 ? -22.641 22.281 7.035 1 86.25 135 LEU B C 1
ATOM 3468 O O . LEU B 1 135 ? -22.5 21.094 7.332 1 86.25 135 LEU B O 1
ATOM 3472 N N . VAL B 1 136 ? -21.75 23.219 7.25 1 85.62 136 VAL B N 1
ATOM 3473 C CA . VAL B 1 136 ? -20.516 22.891 7.941 1 85.62 136 VAL B CA 1
ATOM 3474 C C . VAL B 1 136 ? -20.594 23.344 9.398 1 85.62 136 VAL B C 1
ATOM 3476 O O . VAL B 1 136 ? -20.234 22.578 10.305 1 85.62 136 VAL B O 1
ATOM 3479 N N . ALA B 1 137 ? -21.078 24.578 9.594 1 82.69 137 ALA B N 1
ATOM 3480 C CA . ALA B 1 137 ? -21.188 25.156 10.93 1 82.69 137 ALA B CA 1
ATOM 3481 C C . ALA B 1 137 ? -22.297 26.203 10.992 1 82.69 137 ALA B C 1
ATOM 3483 O O . ALA B 1 137 ? -22.453 27.016 10.078 1 82.69 137 ALA B O 1
ATOM 3484 N N . SER B 1 138 ? -23.016 26.062 12.016 1 75.56 138 SER B N 1
ATOM 3485 C CA . SER B 1 138 ? -24.094 27.016 12.227 1 75.56 138 SER B CA 1
ATOM 3486 C C . SER B 1 138 ? -23.594 28.25 12.969 1 75.56 138 SER B C 1
ATOM 3488 O O . SER B 1 138 ? -22.703 28.172 13.805 1 75.56 138 SER B O 1
ATOM 3490 N N . GLY B 1 139 ? -24.219 29.406 12.648 1 69.81 139 GLY B N 1
ATOM 3491 C CA . GLY B 1 139 ? -23.969 30.641 13.375 1 69.81 139 GLY B CA 1
ATOM 3492 C C . GLY B 1 139 ? -22.547 31.156 13.18 1 69.81 139 GLY B C 1
ATOM 3493 O O . GLY B 1 139 ? -22.031 31.875 14.039 1 69.81 139 GLY B O 1
ATOM 3494 N N . CYS B 1 140 ? -21.953 30.781 12.109 1 66.81 140 CYS B N 1
ATOM 3495 C CA . CYS B 1 140 ? -20.594 31.219 11.883 1 66.81 140 CYS B CA 1
ATOM 3496 C C . CYS B 1 140 ? -20.547 32.594 11.227 1 66.81 140 CYS B C 1
ATOM 3498 O O . CYS B 1 140 ? -21.422 32.906 10.406 1 66.81 140 CYS B O 1
ATOM 3500 N N . THR B 1 141 ? -19.656 33.469 11.852 1 63.62 141 THR B N 1
ATOM 3501 C CA . THR B 1 141 ? -19.453 34.812 11.281 1 63.62 141 THR B CA 1
ATOM 3502 C C . THR B 1 141 ? -18.141 34.875 10.516 1 63.62 141 THR B C 1
ATOM 3504 O O . THR B 1 141 ? -17.109 35.25 11.07 1 63.62 141 THR B O 1
ATOM 3507 N N . ILE B 1 142 ? -18.109 34.094 9.492 1 62.47 142 ILE B N 1
ATOM 3508 C CA . ILE B 1 142 ? -16.906 34.125 8.672 1 62.47 142 ILE B CA 1
ATOM 3509 C C . ILE B 1 142 ? -17.094 35.125 7.516 1 62.47 142 ILE B C 1
ATOM 3511 O O . ILE B 1 142 ? -18.188 35.188 6.934 1 62.47 142 ILE B O 1
ATOM 3515 N N . TRP B 1 143 ? -16.141 36.031 7.43 1 59.59 143 TRP B N 1
ATOM 3516 C CA . TRP B 1 143 ? -16.141 36.875 6.238 1 59.59 143 TRP B CA 1
ATOM 3517 C C . TRP B 1 143 ? -15.875 36.062 4.984 1 59.59 143 TRP B C 1
ATOM 3519 O O . TRP B 1 143 ? -15.078 35.125 5.008 1 59.59 143 TRP B O 1
ATOM 3529 N N . GLN B 1 144 ? -16.75 36 4.117 1 55.72 144 GLN B N 1
ATOM 3530 C CA . GLN B 1 144 ? -16.516 35.219 2.91 1 55.72 144 GLN B CA 1
ATOM 3531 C C . GLN B 1 144 ? -16.344 36.125 1.691 1 55.72 144 GLN B C 1
ATOM 3533 O O . GLN B 1 144 ? -17.078 37.094 1.535 1 55.72 144 GLN B O 1
ATOM 3538 N N . ALA B 1 145 ? -15.289 35.906 1.135 1 52.06 145 ALA B N 1
ATOM 3539 C CA . ALA B 1 145 ? -15.148 36.531 -0.177 1 52.06 145 ALA B CA 1
ATOM 3540 C C . ALA B 1 145 ? -16.047 35.844 -1.207 1 52.06 145 ALA B C 1
ATOM 3542 O O . ALA B 1 145 ? -15.984 34.625 -1.401 1 52.06 145 ALA B O 1
ATOM 3543 N N . GLY B 1 146 ? -16.875 36.5 -1.833 1 51.59 146 GLY B N 1
ATOM 3544 C CA . GLY B 1 146 ? -17.797 36.094 -2.877 1 51.59 146 GLY B CA 1
ATOM 3545 C C . GLY B 1 146 ? -19.031 35.406 -2.338 1 51.59 146 GLY B C 1
ATOM 3546 O O . GLY B 1 146 ? -19.203 35.281 -1.122 1 51.59 146 GLY B O 1
ATOM 3547 N N . PRO B 1 147 ? -19.969 35.281 -3.158 1 50.19 147 PRO B N 1
ATOM 3548 C CA . PRO B 1 147 ? -21.219 34.688 -2.711 1 50.19 147 PRO B CA 1
ATOM 3549 C C . PRO B 1 147 ? -21.016 33.312 -2.061 1 50.19 147 PRO B C 1
ATOM 3551 O O . PRO B 1 147 ? -21.984 32.594 -1.865 1 50.19 147 PRO B O 1
ATOM 3554 N N . LEU B 1 148 ? -19.875 32.875 -1.849 1 47.66 148 LEU B N 1
ATOM 3555 C CA . LEU B 1 148 ? -19.656 31.516 -1.396 1 47.66 148 LEU B CA 1
ATOM 3556 C C . LEU B 1 148 ? -19.875 31.406 0.107 1 47.66 148 LEU B C 1
ATOM 3558 O O . LEU B 1 148 ? -19.922 32.406 0.815 1 47.66 148 LEU B O 1
ATOM 3562 N N . GLY B 1 149 ? -20.375 30.125 0.771 1 55.44 149 GLY B N 1
ATOM 3563 C CA . GLY B 1 149 ? -20.891 29.047 1.598 1 55.44 149 GLY B CA 1
ATOM 3564 C C . GLY B 1 149 ? -21.656 29.531 2.812 1 55.44 149 GLY B C 1
ATOM 3565 O O . GLY B 1 149 ? -21.672 28.875 3.852 1 55.44 149 GLY B O 1
ATOM 3566 N N . LEU B 1 150 ? -21.703 30.922 2.914 1 62.56 150 LEU B N 1
ATOM 3567 C CA . LEU B 1 150 ? -22.578 31.234 4.039 1 62.56 150 LEU B CA 1
ATOM 3568 C C . LEU B 1 150 ? -24.031 31.344 3.584 1 62.56 150 LEU B C 1
ATOM 3570 O O . LEU B 1 150 ? -24.312 31.906 2.521 1 62.56 150 LEU B O 1
ATOM 3574 N N . ASP B 1 151 ? -24.688 30.484 4.031 1 68.25 151 ASP B N 1
ATOM 3575 C CA . ASP B 1 151 ? -26.125 30.703 3.875 1 68.25 151 ASP B CA 1
ATOM 3576 C C . ASP B 1 151 ? -26.766 31.062 5.211 1 68.25 151 ASP B C 1
ATOM 3578 O O . ASP B 1 151 ? -26.078 31.344 6.188 1 68.25 151 ASP B O 1
ATOM 3582 N N . ALA B 1 152 ? -28.031 31.359 5.125 1 68.75 152 ALA B N 1
ATOM 3583 C CA . ALA B 1 152 ? -28.781 31.75 6.32 1 68.75 152 ALA B CA 1
ATOM 3584 C C . ALA B 1 152 ? -28.516 30.797 7.477 1 68.75 152 ALA B C 1
ATOM 3586 O O . ALA B 1 152 ? -28.656 31.156 8.641 1 68.75 152 ALA B O 1
ATOM 3587 N N . ARG B 1 153 ? -28.062 29.828 7.051 1 74.75 153 ARG B N 1
ATOM 3588 C CA . ARG B 1 153 ? -27.922 28.797 8.07 1 74.75 153 ARG B CA 1
ATOM 3589 C C . ARG B 1 153 ? -26.516 28.812 8.68 1 74.75 153 ARG B C 1
ATOM 3591 O O . ARG B 1 153 ? -26.297 28.25 9.758 1 74.75 153 ARG B O 1
ATOM 3598 N N . GLY B 1 154 ? -25.625 29.406 7.895 1 78.94 154 GLY B N 1
ATOM 3599 C CA . GLY B 1 154 ? -24.234 29.422 8.344 1 78.94 154 GLY B CA 1
ATOM 3600 C C . GLY B 1 154 ? -23.25 29.094 7.234 1 78.94 154 GLY B C 1
ATOM 3601 O O . GLY B 1 154 ? -23.453 29.484 6.082 1 78.94 154 GLY B O 1
ATOM 3602 N N . LEU B 1 155 ? -22.094 28.547 7.77 1 81.25 155 LEU B N 1
ATOM 3603 C CA . LEU B 1 155 ? -21.094 28.141 6.789 1 81.25 155 LEU B CA 1
ATOM 3604 C C . LEU B 1 155 ? -21.562 26.922 6.008 1 81.25 155 LEU B C 1
ATOM 3606 O O . LEU B 1 155 ? -21.859 25.875 6.594 1 81.25 155 LEU B O 1
ATOM 3610 N N . VAL B 1 156 ? -21.578 27.141 4.68 1 83.19 156 VAL B N 1
ATOM 3611 C CA . VAL B 1 156 ? -22.047 26.062 3.811 1 83.19 156 VAL B CA 1
ATOM 3612 C C . VAL B 1 156 ? -21 25.766 2.75 1 83.19 156 VAL B C 1
ATOM 3614 O O . VAL B 1 156 ? -20.375 26.672 2.207 1 83.19 156 VAL B O 1
ATOM 3617 N N . ALA B 1 157 ? -20.922 24.516 2.518 1 86.94 157 ALA B N 1
ATOM 3618 C CA . ALA B 1 157 ? -19.922 24.062 1.545 1 86.94 157 ALA B CA 1
ATOM 3619 C C . ALA B 1 157 ? -20.375 24.375 0.12 1 86.94 157 ALA B C 1
ATOM 3621 O O . ALA B 1 157 ? -21.562 24.25 -0.2 1 86.94 157 ALA B O 1
ATOM 3622 N N . SER B 1 158 ? -19.406 24.703 -0.728 1 83.69 158 SER B N 1
ATOM 3623 C CA . SER B 1 158 ? -19.688 24.828 -2.152 1 83.69 158 SER B CA 1
ATOM 3624 C C . SER B 1 158 ? -20.016 23.484 -2.785 1 83.69 158 SER B C 1
ATOM 3626 O O . SER B 1 158 ? -19.641 22.438 -2.252 1 83.69 158 SER B O 1
ATOM 3628 N N . PRO B 1 159 ? -20.641 23.516 -3.965 1 83.19 159 PRO B N 1
ATOM 3629 C CA . PRO B 1 159 ? -20.922 22.25 -4.66 1 83.19 159 PRO B CA 1
ATOM 3630 C C . PRO B 1 159 ? -19.672 21.469 -4.996 1 83.19 159 PRO B C 1
ATOM 3632 O O . PRO B 1 159 ? -19.672 20.234 -4.934 1 83.19 159 PRO B O 1
ATOM 3635 N N . HIS B 1 160 ? -18.672 22.156 -5.32 1 82.69 160 HIS B N 1
ATOM 3636 C CA . HIS B 1 160 ? -17.422 21.5 -5.641 1 82.69 160 HIS B CA 1
ATOM 3637 C C . HIS B 1 160 ? -16.859 20.766 -4.426 1 82.69 160 HIS B C 1
ATOM 3639 O O . HIS B 1 160 ? -16.359 19.656 -4.543 1 82.69 160 HIS B O 1
ATOM 3645 N N . VAL B 1 161 ? -17 21.375 -3.375 1 85.31 161 VAL B N 1
ATOM 3646 C CA . VAL B 1 161 ? -16.516 20.797 -2.129 1 85.31 161 VAL B CA 1
ATOM 3647 C C . VAL B 1 161 ? -17.375 19.578 -1.759 1 85.31 161 VAL B C 1
ATOM 3649 O O . VAL B 1 161 ? -16.844 18.562 -1.318 1 85.31 161 VAL B O 1
ATOM 3652 N N . MET B 1 162 ? -18.609 19.703 -1.979 1 87.5 162 MET B N 1
ATOM 3653 C CA . MET B 1 162 ? -19.516 18.594 -1.681 1 87.5 162 MET B CA 1
ATOM 3654 C C . MET B 1 162 ? -19.188 17.391 -2.543 1 87.5 162 MET B C 1
ATOM 3656 O O . MET B 1 162 ? -19.25 16.25 -2.07 1 87.5 162 MET B O 1
ATOM 3660 N N . GLU B 1 163 ? -18.844 17.688 -3.658 1 85.12 163 GLU B N 1
ATOM 3661 C CA . GLU B 1 163 ? -18.469 16.594 -4.562 1 85.12 163 GLU B CA 1
ATOM 3662 C C . GLU B 1 163 ? -17.156 15.953 -4.148 1 85.12 163 GLU B C 1
ATOM 3664 O O . GLU B 1 163 ? -17.031 14.727 -4.113 1 85.12 163 GLU B O 1
ATOM 3669 N N . ALA B 1 164 ? -16.234 16.719 -3.811 1 84.31 164 ALA B N 1
ATOM 3670 C CA . ALA B 1 164 ? -14.891 16.25 -3.469 1 84.31 164 ALA B CA 1
ATOM 3671 C C . ALA B 1 164 ? -14.898 15.461 -2.16 1 84.31 164 ALA B C 1
ATOM 3673 O O . ALA B 1 164 ? -14.172 14.484 -2.012 1 84.31 164 ALA B O 1
ATOM 3674 N N . LEU B 1 165 ? -15.805 15.883 -1.326 1 88.06 165 LEU B N 1
ATOM 3675 C CA . LEU B 1 165 ? -15.773 15.312 0.014 1 88.06 165 LEU B CA 1
ATOM 3676 C C . LEU B 1 165 ? -16.922 14.312 0.199 1 88.06 165 LEU B C 1
ATOM 3678 O O . LEU B 1 165 ? -17.125 13.805 1.303 1 88.06 165 LEU B O 1
ATOM 3682 N N . GLY B 1 166 ? -17.625 14.008 -0.815 1 89.06 166 GLY B N 1
ATOM 3683 C CA . GLY B 1 166 ? -18.859 13.242 -0.709 1 89.06 166 GLY B CA 1
ATOM 3684 C C . GLY B 1 166 ? -18.641 11.789 -0.349 1 89.06 166 GLY B C 1
ATOM 3685 O O . GLY B 1 166 ? -19.391 11.211 0.431 1 89.06 166 GLY B O 1
ATOM 3686 N N . GLU B 1 167 ? -17.672 11.148 -0.955 1 92.25 167 GLU B N 1
ATOM 3687 C CA . GLU B 1 167 ? -17.375 9.758 -0.61 1 92.25 167 GLU B CA 1
ATOM 3688 C C . GLU B 1 167 ? -16.484 9.672 0.626 1 92.25 167 GLU B C 1
ATOM 3690 O O . GLU B 1 167 ? -15.398 10.25 0.657 1 92.25 167 GLU B O 1
ATOM 3695 N N . ARG B 1 168 ? -17.047 8.93 1.646 1 91.44 168 ARG B N 1
ATOM 3696 C CA . ARG B 1 168 ? -16.359 8.898 2.928 1 91.44 168 ARG B CA 1
ATOM 3697 C C . ARG B 1 168 ? -16.188 7.461 3.418 1 91.44 168 ARG B C 1
ATOM 3699 O O . ARG B 1 168 ? -17 6.594 3.115 1 91.44 168 ARG B O 1
ATOM 3706 N N . LEU B 1 169 ? -15.078 7.215 4.023 1 87.69 169 LEU B N 1
ATOM 3707 C CA . LEU B 1 169 ? -14.805 6 4.785 1 87.69 169 LEU B CA 1
ATOM 3708 C C . LEU B 1 169 ? -14.602 6.32 6.262 1 87.69 169 LEU B C 1
ATOM 3710 O O . LEU B 1 169 ? -13.758 7.148 6.617 1 87.69 169 LEU B O 1
ATOM 3714 N N . PHE B 1 170 ? -15.328 5.797 7.094 1 84.06 170 PHE B N 1
ATOM 3715 C CA . PHE B 1 170 ? -15.344 6.055 8.531 1 84.06 170 PHE B CA 1
ATOM 3716 C C . PHE B 1 170 ? -15.57 7.531 8.812 1 84.06 170 PHE B C 1
ATOM 3718 O O . PHE B 1 170 ? -14.938 8.109 9.695 1 84.06 170 PHE B O 1
ATOM 3725 N N . GLY B 1 171 ? -16.312 8.18 7.949 1 82.88 171 GLY B N 1
ATOM 3726 C CA . GLY B 1 171 ? -16.641 9.578 8.148 1 82.88 171 GLY B CA 1
ATOM 3727 C C . GLY B 1 171 ? -15.609 10.523 7.57 1 82.88 171 GLY B C 1
ATOM 3728 O O . GLY B 1 171 ? -15.797 11.742 7.586 1 82.88 171 GLY B O 1
ATOM 3729 N N . VAL B 1 172 ? -14.594 9.977 7.035 1 87.06 172 VAL B N 1
ATOM 3730 C CA . VAL B 1 172 ? -13.523 10.797 6.465 1 87.06 172 VAL B CA 1
ATOM 3731 C C . VAL B 1 172 ? -13.617 10.766 4.941 1 87.06 172 VAL B C 1
ATOM 3733 O O . VAL B 1 172 ? -13.68 9.695 4.336 1 87.06 172 VAL B O 1
ATOM 3736 N N . PRO B 1 173 ? -13.602 11.977 4.426 1 90.31 173 PRO B N 1
ATOM 3737 C CA . PRO B 1 173 ? -13.562 11.961 2.961 1 90.31 173 PRO B CA 1
ATOM 3738 C C . PRO B 1 173 ? -12.359 11.203 2.412 1 90.31 173 PRO B C 1
ATOM 3740 O O . PRO B 1 173 ? -11.227 11.43 2.859 1 90.31 173 PRO B O 1
ATOM 3743 N N . VAL B 1 174 ? -12.539 10.367 1.396 1 89.69 174 VAL B N 1
ATOM 3744 C CA . VAL B 1 174 ? -11.484 9.5 0.883 1 89.69 174 VAL B CA 1
ATOM 3745 C C . VAL B 1 174 ? -10.445 10.336 0.136 1 89.69 174 VAL B C 1
ATOM 3747 O O . VAL B 1 174 ? -9.289 9.914 -0.005 1 89.69 174 VAL B O 1
ATOM 3750 N N . MET B 1 175 ? -10.797 11.492 -0.228 1 87.69 175 MET B N 1
ATOM 3751 C CA . MET B 1 175 ? -9.883 12.352 -0.976 1 87.69 175 MET B CA 1
ATOM 3752 C C . MET B 1 175 ? -8.922 13.07 -0.037 1 87.69 175 MET B C 1
ATOM 3754 O O . MET B 1 175 ? -7.891 13.594 -0.473 1 87.69 175 MET B O 1
ATOM 3758 N N . ALA B 1 176 ? -9.234 13.07 1.178 1 83.06 176 ALA B N 1
ATOM 3759 C CA . ALA B 1 176 ? -8.422 13.828 2.121 1 83.06 176 ALA B CA 1
ATOM 3760 C C . ALA B 1 176 ? -7 13.281 2.182 1 83.06 176 ALA B C 1
ATOM 3762 O O . ALA B 1 176 ? -6.031 14.023 1.998 1 83.06 176 ALA B O 1
ATOM 3763 N N . PRO B 1 177 ? -6.84 11.914 2.408 1 76.88 177 PRO B N 1
ATOM 3764 C CA . PRO B 1 177 ? -5.477 11.383 2.387 1 76.88 177 PRO B CA 1
ATOM 3765 C C . PRO B 1 177 ? -4.77 11.617 1.055 1 76.88 177 PRO B C 1
ATOM 3767 O O . PRO B 1 177 ? -3.564 11.875 1.027 1 76.88 177 PRO B O 1
ATOM 3770 N N . TYR B 1 178 ? -5.48 11.586 0.014 1 84 178 TYR B N 1
ATOM 3771 C CA . TYR B 1 178 ? -4.977 11.781 -1.34 1 84 178 TYR B CA 1
ATOM 3772 C C . TYR B 1 178 ? -4.453 13.203 -1.524 1 84 178 TYR B C 1
ATOM 3774 O O . TYR B 1 178 ? -3.422 13.414 -2.166 1 84 178 TYR B O 1
ATOM 3782 N N . PHE B 1 179 ? -5.082 14.062 -0.846 1 86 179 PHE B N 1
ATOM 3783 C CA . PHE B 1 179 ? -4.66 15.453 -0.946 1 86 179 PHE B CA 1
ATOM 3784 C C . PHE B 1 179 ? -3.375 15.688 -0.165 1 86 179 PHE B C 1
ATOM 3786 O O . PHE B 1 179 ? -2.518 16.469 -0.587 1 86 179 PHE B O 1
ATOM 3793 N N . HIS B 1 180 ? -3.201 15.07 0.944 1 91.12 180 HIS B N 1
ATOM 3794 C CA . HIS B 1 180 ? -1.977 15.219 1.723 1 91.12 180 HIS B CA 1
ATOM 3795 C C . HIS B 1 180 ? -0.775 14.656 0.976 1 91.12 180 HIS B C 1
ATOM 3797 O O . HIS B 1 180 ? 0.307 15.242 0.989 1 91.12 180 HIS B O 1
ATOM 3803 N N . PHE B 1 181 ? -0.984 13.523 0.334 1 94.19 181 PHE B N 1
ATOM 3804 C CA . PHE B 1 181 ? 0.054 12.984 -0.538 1 94.19 181 PHE B CA 1
ATOM 3805 C C . PHE B 1 181 ? 0.382 13.969 -1.656 1 94.19 181 PHE B C 1
ATOM 3807 O O . PHE B 1 181 ? 1.552 14.266 -1.904 1 94.19 181 PHE B O 1
ATOM 3814 N N . ALA B 1 182 ? -0.68 14.492 -2.273 1 93.56 182 ALA B N 1
ATOM 3815 C CA . ALA B 1 182 ? -0.509 15.406 -3.402 1 93.56 182 ALA B CA 1
ATOM 3816 C C . ALA B 1 182 ? 0.209 16.688 -2.975 1 93.56 182 ALA B C 1
ATOM 3818 O O . ALA B 1 182 ? 1.038 17.219 -3.717 1 93.56 182 ALA B O 1
ATOM 3819 N N . PHE B 1 183 ? -0.102 17.094 -1.802 1 92.62 183 PHE B N 1
ATOM 3820 C CA . PHE B 1 183 ? 0.506 18.297 -1.248 1 92.62 183 PHE B CA 1
ATOM 3821 C C . PHE B 1 183 ? 2.018 18.125 -1.131 1 92.62 183 PHE B C 1
ATOM 3823 O O . PHE B 1 183 ? 2.775 18.984 -1.603 1 92.62 183 PHE B O 1
ATOM 3830 N N . GLY B 1 184 ? 2.428 17.047 -0.538 1 94.31 184 GLY B N 1
ATOM 3831 C CA . GLY B 1 184 ? 3.85 16.766 -0.408 1 94.31 184 GLY B CA 1
ATOM 3832 C C . GLY B 1 184 ? 4.539 16.562 -1.741 1 94.31 184 GLY B C 1
ATOM 3833 O O . GLY B 1 184 ? 5.652 17.031 -1.956 1 94.31 184 GLY B O 1
ATOM 3834 N N . TRP B 1 185 ? 3.877 15.867 -2.592 1 95.19 185 TRP B N 1
ATOM 3835 C CA . TRP B 1 185 ? 4.395 15.625 -3.934 1 95.19 185 TRP B CA 1
ATOM 3836 C C . TRP B 1 185 ? 4.598 16.938 -4.688 1 95.19 185 TRP B C 1
ATOM 3838 O O . TRP B 1 185 ? 5.645 17.141 -5.301 1 95.19 185 TRP B O 1
ATOM 3848 N N . GLY B 1 186 ? 3.637 17.828 -4.613 1 95 186 GLY B N 1
ATOM 3849 C CA . GLY B 1 186 ? 3.717 19.109 -5.301 1 95 186 GLY B CA 1
ATOM 3850 C C . GLY B 1 186 ? 4.852 19.984 -4.805 1 95 186 GLY B C 1
ATOM 3851 O O . GLY B 1 186 ? 5.574 20.578 -5.605 1 95 186 GLY B O 1
ATOM 3852 N N . ILE B 1 187 ? 5.016 20.031 -3.539 1 93.75 187 ILE B N 1
ATOM 3853 C CA . ILE B 1 187 ? 6.102 20.812 -2.947 1 93.75 187 ILE B CA 1
ATOM 3854 C C . ILE B 1 187 ? 7.441 20.266 -3.426 1 93.75 187 ILE B C 1
ATOM 3856 O O . ILE B 1 187 ? 8.32 21.031 -3.846 1 93.75 187 ILE B O 1
ATOM 3860 N N . ALA B 1 188 ? 7.555 18.984 -3.439 1 92.69 188 ALA B N 1
ATOM 3861 C CA . ALA B 1 188 ? 8.805 18.328 -3.838 1 92.69 188 ALA B CA 1
ATOM 3862 C C . ALA B 1 188 ? 9.094 18.562 -5.32 1 92.69 188 ALA B C 1
ATOM 3864 O O . ALA B 1 188 ? 10.25 18.75 -5.711 1 92.69 188 ALA B O 1
ATOM 3865 N N . VAL B 1 189 ? 8.07 18.578 -6.086 1 93.69 189 VAL B N 1
ATOM 3866 C CA . VAL B 1 189 ? 8.242 18.812 -7.516 1 93.69 189 VAL B CA 1
ATOM 3867 C C . VAL B 1 189 ? 8.812 20.203 -7.746 1 93.69 189 VAL B C 1
ATOM 3869 O O . VAL B 1 189 ? 9.719 20.391 -8.562 1 93.69 189 VAL B O 1
ATOM 3872 N N . VAL B 1 190 ? 8.328 21.141 -7.023 1 92.5 190 VAL B N 1
ATOM 3873 C CA . VAL B 1 190 ? 8.828 22.5 -7.184 1 92.5 190 VAL B CA 1
ATOM 3874 C C . VAL B 1 190 ? 10.266 22.594 -6.684 1 92.5 190 VAL B C 1
ATOM 3876 O O . VAL B 1 190 ? 11.102 23.266 -7.285 1 92.5 190 VAL B O 1
ATOM 3879 N N . TYR B 1 191 ? 10.57 21.953 -5.668 1 89.88 191 TYR B N 1
ATOM 3880 C CA . TYR B 1 191 ? 11.953 21.891 -5.203 1 89.88 191 TYR B CA 1
ATOM 3881 C C . TYR B 1 191 ? 12.859 21.281 -6.266 1 89.88 191 TYR B C 1
ATOM 3883 O O . TYR B 1 191 ? 13.977 21.766 -6.484 1 89.88 191 TYR B O 1
ATOM 3891 N N . GLN B 1 192 ? 12.414 20.219 -6.805 1 87.19 192 GLN B N 1
ATOM 3892 C CA . GLN B 1 192 ? 13.195 19.562 -7.848 1 87.19 192 GLN B CA 1
ATOM 3893 C C . GLN B 1 192 ? 13.422 20.5 -9.031 1 87.19 192 GLN B C 1
ATOM 3895 O O . GLN B 1 192 ? 14.531 20.594 -9.555 1 87.19 192 GLN B O 1
ATOM 3900 N N . LEU B 1 193 ? 12.375 21.156 -9.422 1 87.38 193 LEU B N 1
ATOM 3901 C CA . LEU B 1 193 ? 12.438 22.031 -10.586 1 87.38 193 LEU B CA 1
ATOM 3902 C C . LEU B 1 193 ? 13.312 23.25 -10.297 1 87.38 193 LEU B C 1
ATOM 3904 O O . LEU B 1 193 ? 13.945 23.797 -11.203 1 87.38 193 LEU B O 1
ATOM 3908 N N . THR B 1 194 ? 13.461 23.641 -9.062 1 86.94 194 THR B N 1
ATOM 3909 C CA . THR B 1 194 ? 14.25 24.812 -8.695 1 86.94 194 THR B CA 1
ATOM 3910 C C . THR B 1 194 ? 15.625 24.391 -8.172 1 86.94 194 THR B C 1
ATOM 3912 O O . THR B 1 194 ? 16.391 25.234 -7.711 1 86.94 194 THR B O 1
ATOM 3915 N N . ALA B 1 195 ? 15.914 23.172 -8.156 1 82.38 195 ALA B N 1
ATOM 3916 C CA . ALA B 1 195 ? 17.172 22.609 -7.684 1 82.38 195 ALA B CA 1
ATOM 3917 C C . ALA B 1 195 ? 17.484 23.078 -6.266 1 82.38 195 ALA B C 1
ATOM 3919 O O . ALA B 1 195 ? 18.625 23.406 -5.949 1 82.38 195 ALA B O 1
ATOM 3920 N N . PHE B 1 196 ? 16.406 23.328 -5.492 1 80 196 PHE B N 1
ATOM 3921 C CA . PHE B 1 196 ? 16.5 23.672 -4.078 1 80 196 PHE B CA 1
ATOM 3922 C C . PHE B 1 196 ? 17.125 25.047 -3.895 1 80 196 PHE B C 1
ATOM 3924 O O . PHE B 1 196 ? 17.703 25.344 -2.844 1 80 196 PHE B O 1
ATOM 3931 N N . LYS B 1 197 ? 17.016 25.859 -4.855 1 80.12 197 LYS B N 1
ATOM 3932 C CA . LYS B 1 197 ? 17.562 27.219 -4.785 1 80.12 197 LYS B CA 1
ATOM 3933 C C . LYS B 1 197 ? 16.625 28.141 -4.008 1 80.12 197 LYS B C 1
ATOM 3935 O O . LYS B 1 197 ? 17.047 29.219 -3.55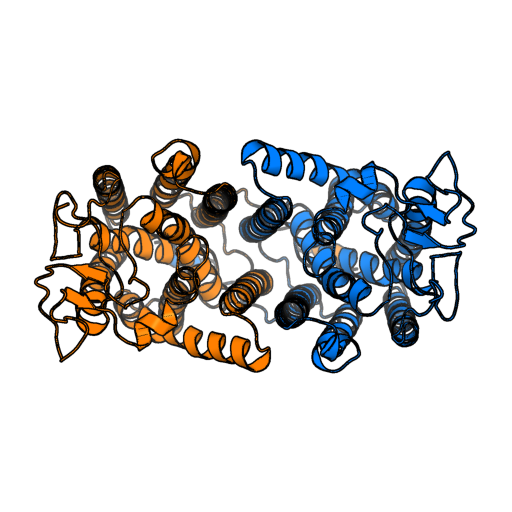5 1 80.12 197 LYS B O 1
ATOM 3940 N N . SER B 1 198 ? 15.383 27.703 -3.941 1 79.75 198 SER B N 1
ATOM 3941 C CA . SER B 1 198 ? 14.422 28.469 -3.162 1 79.75 198 SER B CA 1
ATOM 3942 C C . SER B 1 198 ? 13.688 27.594 -2.158 1 79.75 198 SER B C 1
ATOM 3944 O O . SER B 1 198 ? 13.508 26.391 -2.391 1 79.75 198 SER B O 1
ATOM 3946 N N . HIS B 1 199 ? 13.273 28.219 -1.033 1 78.19 199 HIS B N 1
ATOM 3947 C CA . HIS B 1 199 ? 12.555 27.438 -0.033 1 78.19 199 HIS B CA 1
ATOM 3948 C C . HIS B 1 199 ? 11.141 27.953 0.164 1 78.19 199 HIS B C 1
ATOM 3950 O O . HIS B 1 199 ? 10.242 27.203 0.547 1 78.19 199 HIS B O 1
ATOM 3956 N N . ALA B 1 200 ? 10.938 29.188 -0.159 1 80.69 200 ALA B N 1
ATOM 3957 C CA . ALA B 1 200 ? 9.602 29.75 -0.004 1 80.69 200 ALA B CA 1
ATOM 3958 C C . ALA B 1 200 ? 8.719 29.406 -1.2 1 80.69 200 ALA B C 1
ATOM 3960 O O . ALA B 1 200 ? 7.543 29.062 -1.036 1 80.69 200 ALA B O 1
ATOM 3961 N N . LEU B 1 201 ?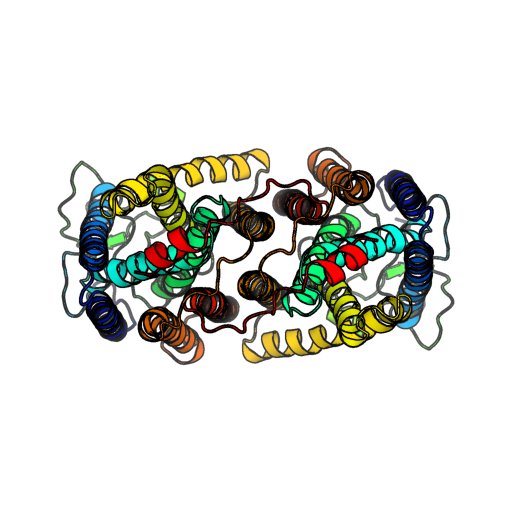 9.234 29.359 -2.338 1 85.5 201 LEU B N 1
ATOM 3962 C CA . LEU B 1 201 ? 8.477 29.156 -3.564 1 85.5 201 LEU B CA 1
ATOM 3963 C C . LEU B 1 201 ? 7.879 27.75 -3.604 1 85.5 201 LEU B C 1
ATOM 3965 O O . LEU B 1 201 ? 6.695 27.594 -3.91 1 85.5 201 LEU B O 1
ATOM 3969 N N . PRO B 1 202 ? 8.625 26.766 -3.254 1 88 202 PRO B N 1
ATOM 3970 C CA . PRO B 1 202 ? 8.055 25.422 -3.301 1 88 202 PRO B CA 1
ATOM 3971 C C . PRO B 1 202 ? 6.898 25.234 -2.32 1 88 202 PRO B C 1
ATOM 3973 O O . PRO B 1 202 ? 5.895 24.594 -2.654 1 88 202 PRO B O 1
ATOM 3976 N N . VAL B 1 203 ? 6.996 25.875 -1.248 1 86.81 203 VAL B N 1
ATOM 3977 C CA . VAL B 1 203 ? 5.977 25.719 -0.215 1 86.81 203 VAL B CA 1
ATOM 3978 C C . VAL B 1 203 ? 4.703 26.453 -0.626 1 86.81 203 VAL B C 1
ATOM 3980 O O . VAL B 1 203 ? 3.596 25.938 -0.451 1 86.81 203 VAL B O 1
ATOM 3983 N N . LEU B 1 204 ? 4.867 27.531 -1.342 1 86.56 204 LEU B N 1
ATOM 3984 C CA . LEU B 1 204 ? 3.705 28.359 -1.647 1 86.56 204 LEU B CA 1
ATOM 3985 C C . LEU B 1 204 ? 3.092 27.969 -2.986 1 86.56 204 LEU B C 1
ATOM 3987 O O . LEU B 1 204 ? 1.878 28.078 -3.174 1 86.56 204 LEU B O 1
ATOM 3991 N N . LEU B 1 205 ? 3.934 27.375 -3.852 1 88.5 205 LEU B N 1
ATOM 3992 C CA . LEU B 1 205 ? 3.438 27 -5.168 1 88.5 205 LEU B CA 1
ATOM 3993 C C . LEU B 1 205 ? 3.105 25.5 -5.219 1 88.5 205 LEU B C 1
ATOM 3995 O O . LEU B 1 205 ? 2.359 25.062 -6.094 1 88.5 205 LEU B O 1
ATOM 3999 N N . GLY B 1 206 ? 3.637 24.781 -4.281 1 90.31 206 GLY B N 1
ATOM 4000 C CA . GLY B 1 206 ? 3.477 23.328 -4.242 1 90.31 206 GLY B CA 1
ATOM 4001 C C . GLY B 1 206 ? 2.023 22.891 -4.262 1 90.31 206 GLY B C 1
ATOM 4002 O O . GLY B 1 206 ? 1.643 22.031 -5.051 1 90.31 206 GLY B O 1
ATOM 4003 N N . PRO B 1 207 ? 1.178 23.547 -3.502 1 86.12 207 PRO B N 1
ATOM 4004 C CA . PRO B 1 207 ? -0.235 23.156 -3.465 1 86.12 207 PRO B CA 1
ATOM 4005 C C . PRO B 1 207 ? -0.922 23.312 -4.82 1 86.12 207 PRO B C 1
ATOM 4007 O O . PRO B 1 207 ? -1.822 22.531 -5.148 1 86.12 207 PRO B O 1
ATOM 4010 N N . THR B 1 208 ? -0.477 24.25 -5.602 1 87.88 208 THR B N 1
ATOM 4011 C CA . THR B 1 208 ? -1.05 24.422 -6.934 1 87.88 208 THR B CA 1
ATOM 4012 C C . THR B 1 208 ? -0.636 23.266 -7.848 1 87.88 208 THR B C 1
ATOM 4014 O O . THR B 1 208 ? -1.451 22.75 -8.617 1 87.88 208 THR B O 1
ATOM 4017 N N . ILE B 1 209 ? 0.574 22.828 -7.695 1 89.81 209 ILE B N 1
ATOM 4018 C CA . ILE B 1 209 ? 1.073 21.719 -8.5 1 89.81 209 ILE B CA 1
ATOM 4019 C C . ILE B 1 209 ? 0.403 20.422 -8.062 1 89.81 209 ILE B C 1
ATOM 4021 O O . ILE B 1 209 ? 0.157 19.531 -8.883 1 89.81 209 ILE B O 1
ATOM 4025 N N . ALA B 1 210 ? 0.036 20.406 -6.824 1 90.25 210 ALA B N 1
ATOM 4026 C CA . ALA B 1 210 ? -0.637 19.234 -6.258 1 90.25 210 ALA B CA 1
ATOM 4027 C C . ALA B 1 210 ? -1.964 18.984 -6.965 1 90.25 210 ALA B C 1
ATOM 4029 O O . ALA B 1 210 ? -2.457 17.844 -6.973 1 90.25 210 ALA B O 1
ATOM 4030 N N . LEU B 1 211 ? -2.523 19.922 -7.652 1 86.69 211 LEU B N 1
ATOM 4031 C CA . LEU B 1 211 ? -3.846 19.828 -8.258 1 86.69 211 LEU B CA 1
ATOM 4032 C C . LEU B 1 211 ? -3.818 18.938 -9.484 1 86.69 211 LEU B C 1
ATOM 4034 O O . LEU B 1 211 ? -4.867 18.516 -9.977 1 86.69 211 LEU B O 1
ATOM 4038 N N . VAL B 1 212 ? -2.699 18.531 -9.969 1 87.5 212 VAL B N 1
ATOM 4039 C CA . VAL B 1 212 ? -2.602 17.641 -11.109 1 87.5 212 VAL B CA 1
ATOM 4040 C C . VAL B 1 212 ? -3.139 16.25 -10.734 1 87.5 212 VAL B C 1
ATOM 4042 O O . VAL B 1 212 ? -3.547 15.484 -11.602 1 87.5 212 VAL B O 1
ATOM 4045 N N . TRP B 1 213 ? -3.168 15.961 -9.477 1 89.56 213 TRP B N 1
ATOM 4046 C CA . TRP B 1 213 ? -3.629 14.656 -9 1 89.56 213 TRP B CA 1
ATOM 4047 C C . TRP B 1 213 ? -5.148 14.562 -9.078 1 89.56 213 TRP B C 1
ATOM 4049 O O . TRP B 1 213 ? -5.707 13.461 -9.047 1 89.56 213 TRP B O 1
ATOM 4059 N N . ASP B 1 214 ? -5.824 15.68 -9.211 1 86.62 214 ASP B N 1
ATOM 4060 C CA . ASP B 1 214 ? -7.281 15.664 -9.289 1 86.62 214 ASP B CA 1
ATOM 4061 C C . ASP B 1 214 ? -7.75 15.078 -10.625 1 86.62 214 ASP B C 1
ATOM 4063 O O . ASP B 1 214 ? -8.547 14.141 -10.648 1 86.62 214 ASP B O 1
ATOM 4067 N N . PRO B 1 215 ? -7.273 15.602 -11.734 1 87.31 215 PRO B N 1
ATOM 4068 C CA . PRO B 1 215 ? -7.684 14.984 -12.992 1 87.31 215 PRO B CA 1
ATOM 4069 C C . PRO B 1 215 ? -7.238 13.523 -13.102 1 87.31 215 PRO B C 1
ATOM 4071 O O . PRO B 1 215 ? -7.926 12.711 -13.727 1 87.31 215 PRO B O 1
ATOM 4074 N N . ALA B 1 216 ? -6.148 13.172 -12.547 1 88.56 216 ALA B N 1
ATOM 4075 C CA . ALA B 1 216 ? -5.703 11.781 -12.57 1 88.56 216 ALA B CA 1
ATOM 4076 C C . ALA B 1 216 ? -6.719 10.867 -11.891 1 88.56 216 ALA B C 1
ATOM 4078 O O . ALA B 1 216 ? -7.043 9.797 -12.414 1 88.56 216 ALA B O 1
ATOM 4079 N N . MET B 1 217 ? -7.168 11.297 -10.805 1 90.06 217 MET B N 1
ATOM 4080 C CA . MET B 1 217 ? -8.18 10.531 -10.078 1 90.06 217 MET B CA 1
ATOM 4081 C C . MET B 1 217 ? -9.461 10.414 -10.891 1 90.06 217 MET B C 1
ATOM 4083 O O . MET B 1 217 ? -10.055 9.336 -10.961 1 90.06 217 MET B O 1
ATOM 4087 N N . ARG B 1 218 ? -9.828 11.438 -11.539 1 90.75 218 ARG B N 1
ATOM 4088 C CA . ARG B 1 218 ? -11.047 11.438 -12.336 1 90.75 218 ARG B CA 1
ATOM 4089 C C . ARG B 1 218 ? -10.922 10.5 -13.531 1 90.75 218 ARG B C 1
ATOM 4091 O O . ARG B 1 218 ? -11.875 9.805 -13.883 1 90.75 218 ARG B O 1
ATOM 4098 N N . VAL B 1 219 ? -9.844 10.5 -14.07 1 93.31 219 VAL B N 1
ATOM 4099 C CA . VAL B 1 219 ? -9.602 9.633 -15.219 1 93.31 219 VAL B CA 1
ATOM 4100 C C . VAL B 1 219 ? -9.711 8.172 -14.805 1 93.31 219 VA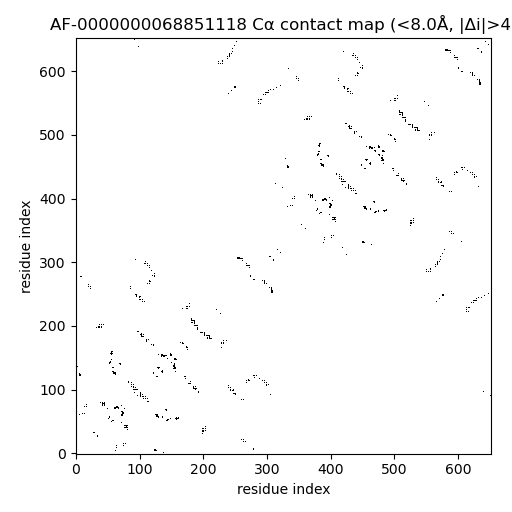L B C 1
ATOM 4102 O O . VAL B 1 219 ? -10.328 7.363 -15.5 1 93.31 219 VAL B O 1
ATOM 4105 N N . VAL B 1 220 ? -9.18 7.84 -13.656 1 93.81 220 VAL B N 1
ATOM 4106 C CA . VAL B 1 220 ? -9.219 6.461 -13.18 1 93.81 220 VAL B CA 1
ATOM 4107 C C . VAL B 1 220 ? -10.664 6.07 -12.859 1 93.81 220 VAL B C 1
ATOM 4109 O O . VAL B 1 220 ? -11.125 4.992 -13.242 1 93.81 220 VAL B O 1
ATOM 4112 N N . CYS B 1 221 ? -11.336 6.957 -12.211 1 94 221 CYS B N 1
ATOM 4113 C CA . CYS B 1 221 ? -12.734 6.688 -11.875 1 94 221 CYS B CA 1
ATOM 4114 C C . CYS B 1 221 ? -13.57 6.496 -13.133 1 94 221 CYS B C 1
ATOM 4116 O O . CYS B 1 221 ? -14.367 5.555 -13.211 1 94 221 CYS B O 1
ATOM 4118 N N . THR B 1 222 ? -13.32 7.332 -14.094 1 94.31 222 THR B N 1
ATOM 4119 C CA . THR B 1 222 ? -14.117 7.305 -15.32 1 94.31 222 THR B CA 1
ATOM 4120 C C . THR B 1 222 ? -13.742 6.105 -16.188 1 94.31 222 THR B C 1
ATOM 4122 O O . THR B 1 222 ? -14.617 5.418 -16.719 1 94.31 222 THR B O 1
ATOM 4125 N N . ALA B 1 223 ? -12.531 5.828 -16.312 1 93.31 223 ALA B N 1
ATOM 4126 C CA . ALA B 1 223 ? -12.062 4.762 -17.188 1 93.31 223 ALA B CA 1
ATOM 4127 C C . ALA B 1 223 ? -12.516 3.395 -16.672 1 93.31 223 ALA B C 1
ATOM 4129 O O . ALA B 1 223 ? -12.82 2.5 -17.469 1 93.31 223 ALA B O 1
ATOM 4130 N N . PHE B 1 224 ? -12.672 3.264 -15.383 1 94.56 224 PHE B N 1
ATOM 4131 C CA . PHE B 1 224 ? -12.969 1.946 -14.836 1 94.56 224 PHE B CA 1
ATOM 4132 C C . PHE B 1 224 ? -14.375 1.903 -14.258 1 94.56 224 PHE B C 1
ATOM 4134 O O . PHE B 1 224 ? -14.883 0.831 -13.922 1 94.56 224 PHE B O 1
ATOM 4141 N N . GLY B 1 225 ? -14.945 3.088 -14.141 1 93.25 225 GLY B N 1
ATOM 4142 C CA . GLY B 1 225 ? -16.203 3.131 -13.43 1 93.25 225 GLY B CA 1
ATOM 4143 C C . GLY B 1 225 ? -16.078 2.779 -11.961 1 93.25 225 GLY B C 1
ATOM 4144 O O . GLY B 1 225 ? -16.969 2.152 -11.383 1 93.25 225 GLY B O 1
ATOM 4145 N N . ALA B 1 226 ? -14.984 3.1 -11.406 1 94.38 226 ALA B N 1
ATOM 4146 C CA . ALA B 1 226 ? -14.688 2.727 -10.031 1 94.38 226 ALA B CA 1
ATOM 4147 C C . ALA B 1 226 ? -15.023 3.861 -9.07 1 94.38 226 ALA B C 1
ATOM 4149 O O . ALA B 1 226 ? -15.148 5.016 -9.477 1 94.38 226 ALA B O 1
ATOM 4150 N N . SER B 1 227 ? -15.188 3.533 -7.855 1 93.88 227 SER B N 1
ATOM 4151 C CA . SER B 1 227 ? -15.414 4.52 -6.801 1 93.88 227 SER B CA 1
ATOM 4152 C C . SER B 1 227 ? -14.156 5.355 -6.555 1 93.88 227 SER B C 1
ATOM 4154 O O . SER B 1 227 ? -13.062 4.977 -6.973 1 93.88 227 SER B O 1
ATOM 4156 N N . LYS B 1 228 ? -14.305 6.473 -5.867 1 93.06 228 LYS B N 1
ATOM 4157 C CA . LYS B 1 228 ? -13.164 7.309 -5.5 1 93.06 228 LYS B CA 1
ATOM 4158 C C . LYS B 1 228 ? -12.234 6.578 -4.539 1 93.06 228 LYS B C 1
ATOM 4160 O O . LYS B 1 228 ? -11.016 6.73 -4.609 1 93.06 228 LYS B O 1
ATOM 4165 N N . LEU B 1 229 ? -12.867 5.832 -3.734 1 93 229 LEU B N 1
ATOM 4166 C CA . LEU B 1 229 ? -12.062 5.062 -2.789 1 93 229 LEU B CA 1
ATOM 4167 C C . LEU B 1 229 ? -11.117 4.117 -3.52 1 93 229 LEU B C 1
ATOM 4169 O O . LEU B 1 229 ? -9.922 4.074 -3.221 1 93 229 LEU B O 1
ATOM 4173 N N . ALA B 1 230 ? -11.664 3.418 -4.445 1 93.62 230 ALA B N 1
ATOM 4174 C CA . ALA B 1 230 ? -10.852 2.479 -5.207 1 93.62 230 ALA B CA 1
ATOM 4175 C C . ALA B 1 230 ? -9.773 3.207 -6.008 1 93.62 230 ALA B C 1
ATOM 4177 O O . ALA B 1 230 ? -8.633 2.742 -6.094 1 93.62 230 ALA B O 1
ATOM 4178 N N . ALA B 1 231 ? -10.125 4.309 -6.539 1 94.31 231 ALA B N 1
ATOM 4179 C CA . ALA B 1 231 ? -9.18 5.086 -7.34 1 94.31 231 ALA B CA 1
ATOM 4180 C C . ALA B 1 231 ? -8.047 5.625 -6.477 1 94.31 231 ALA B C 1
ATOM 4182 O O . ALA B 1 231 ? -6.879 5.57 -6.875 1 94.31 231 ALA B O 1
ATOM 4183 N N . VAL B 1 232 ? -8.367 6.121 -5.32 1 93 232 VAL B N 1
ATOM 4184 C CA . VAL B 1 232 ? -7.355 6.633 -4.398 1 93 232 VAL B CA 1
ATOM 4185 C C . VAL B 1 232 ? -6.422 5.5 -3.98 1 93 232 VAL B C 1
ATOM 4187 O O . VAL B 1 232 ? -5.199 5.668 -3.963 1 93 232 VAL B O 1
ATOM 4190 N N . CYS B 1 233 ? -6.965 4.355 -3.672 1 92.19 233 CYS B N 1
ATOM 4191 C CA . CYS B 1 233 ? -6.148 3.209 -3.293 1 92.19 233 CYS B CA 1
ATOM 4192 C C . CYS B 1 233 ? -5.211 2.809 -4.426 1 92.19 233 CYS B C 1
ATOM 4194 O O . CYS B 1 233 ? -4.031 2.545 -4.195 1 92.19 233 CYS B O 1
ATOM 4196 N N . ALA B 1 234 ? -5.75 2.818 -5.637 1 94.31 234 ALA B N 1
ATOM 4197 C CA . ALA B 1 234 ? -4.949 2.445 -6.801 1 94.31 234 ALA B CA 1
ATOM 4198 C C . ALA B 1 234 ? -3.805 3.428 -7.016 1 94.31 234 ALA B C 1
ATOM 4200 O O . ALA B 1 234 ? -2.664 3.021 -7.254 1 94.31 234 ALA B O 1
ATOM 4201 N N . LEU B 1 235 ? -4.074 4.652 -6.906 1 93.25 235 LEU B N 1
ATOM 4202 C CA . LEU B 1 235 ? -3.066 5.68 -7.148 1 93.25 235 LEU B CA 1
ATOM 4203 C C . LEU B 1 235 ? -2.02 5.688 -6.043 1 93.25 235 LEU B C 1
ATOM 4205 O O . LEU B 1 235 ? -0.83 5.879 -6.309 1 93.25 235 LEU B O 1
ATOM 4209 N N . MET B 1 236 ? -2.49 5.473 -4.82 1 91.25 236 MET B N 1
ATOM 4210 C CA . MET B 1 236 ? -1.544 5.41 -3.711 1 91.25 236 MET B CA 1
ATOM 4211 C C . MET B 1 236 ? -0.648 4.184 -3.824 1 91.25 236 MET B C 1
ATOM 4213 O O . MET B 1 236 ? 0.56 4.266 -3.596 1 91.25 236 MET B O 1
ATOM 4217 N N . LEU B 1 237 ? -1.251 3.072 -4.156 1 90.56 237 LEU B N 1
ATOM 4218 C CA . LEU B 1 237 ? -0.472 1.855 -4.359 1 90.56 237 LEU B CA 1
ATOM 4219 C C . LEU B 1 237 ? 0.519 2.029 -5.508 1 90.56 237 LEU B C 1
ATOM 4221 O O . LEU B 1 237 ? 1.696 1.689 -5.371 1 90.56 237 LEU B O 1
ATOM 4225 N N . GLY B 1 238 ? 0.027 2.572 -6.602 1 91 238 GLY B N 1
ATOM 4226 C CA . GLY B 1 238 ? 0.896 2.834 -7.738 1 91 238 GLY B CA 1
ATOM 4227 C C . GLY B 1 238 ? 2.055 3.754 -7.402 1 91 238 GLY B C 1
ATOM 4228 O O . GLY B 1 238 ? 3.188 3.516 -7.828 1 91 238 GLY B O 1
ATOM 4229 N N . SER B 1 239 ? 1.785 4.711 -6.621 1 90.56 239 SER B N 1
ATOM 4230 C CA . SER B 1 239 ? 2.826 5.66 -6.238 1 90.56 239 SER B CA 1
ATOM 4231 C C . SER B 1 239 ? 3.865 5.004 -5.332 1 90.56 239 SER B C 1
ATOM 4233 O O . SER B 1 239 ? 5.059 5.289 -5.445 1 90.56 239 SER B O 1
ATOM 4235 N N . THR B 1 240 ? 3.43 4.18 -4.465 1 87.25 240 THR B N 1
ATOM 4236 C CA . THR B 1 240 ? 4.344 3.492 -3.559 1 87.25 240 THR B CA 1
ATOM 4237 C C . THR B 1 240 ? 5.262 2.551 -4.332 1 87.25 240 THR B C 1
ATOM 4239 O O . THR B 1 240 ? 6.473 2.533 -4.102 1 87.25 240 THR B O 1
ATOM 4242 N N . PHE B 1 241 ? 4.711 1.828 -5.27 1 88.06 241 PHE B N 1
ATOM 4243 C CA . PHE B 1 241 ? 5.516 0.909 -6.066 1 88.06 241 PHE B CA 1
ATOM 4244 C C . PHE B 1 241 ? 6.457 1.674 -6.988 1 88.06 241 PHE B C 1
ATOM 4246 O O . PHE B 1 241 ? 7.586 1.241 -7.234 1 88.06 241 PHE B O 1
ATOM 4253 N N . ALA B 1 242 ? 5.977 2.764 -7.461 1 88 242 ALA B N 1
ATOM 4254 C CA . ALA B 1 242 ? 6.84 3.6 -8.289 1 88 242 ALA B CA 1
ATOM 4255 C C . ALA B 1 242 ? 8.023 4.137 -7.48 1 88 242 ALA B C 1
ATOM 4257 O O . ALA B 1 242 ? 9.148 4.172 -7.969 1 88 242 ALA B O 1
ATOM 4258 N N . ALA B 1 243 ? 7.734 4.523 -6.293 1 85.62 243 ALA B N 1
ATOM 4259 C CA . ALA B 1 243 ? 8.812 4.988 -5.426 1 85.62 243 ALA B CA 1
ATOM 4260 C C . ALA B 1 243 ? 9.82 3.877 -5.16 1 85.62 243 ALA B C 1
ATOM 4262 O O . ALA B 1 243 ? 11.031 4.109 -5.199 1 85.62 243 ALA B O 1
ATOM 4263 N N . LEU B 1 244 ? 9.359 2.717 -4.953 1 79.62 244 LEU B N 1
ATOM 4264 C CA . LEU B 1 244 ? 10.219 1.562 -4.719 1 79.62 244 LEU B CA 1
ATOM 4265 C C . LEU B 1 244 ? 11.062 1.252 -5.949 1 79.62 244 LEU B C 1
ATOM 4267 O O . LEU B 1 244 ? 12.258 0.961 -5.832 1 79.62 244 LEU B O 1
ATOM 4271 N N . ALA B 1 245 ? 10.414 1.402 -7.078 1 80.75 245 ALA B N 1
ATOM 4272 C CA . ALA B 1 245 ? 11.086 1.047 -8.328 1 80.75 245 ALA B CA 1
ATOM 4273 C C . ALA B 1 245 ? 12.125 2.098 -8.711 1 80.75 245 ALA B C 1
ATOM 4275 O O . ALA B 1 245 ? 13.172 1.768 -9.273 1 80.75 245 ALA B O 1
ATOM 4276 N N . LEU B 1 246 ? 11.844 3.305 -8.328 1 78.06 246 LEU B N 1
ATOM 4277 C CA . LEU B 1 246 ? 12.68 4.395 -8.812 1 78.06 246 LEU B CA 1
ATOM 4278 C C . LEU B 1 246 ? 13.711 4.805 -7.762 1 78.06 246 LEU B C 1
ATOM 4280 O O . LEU B 1 246 ? 14.578 5.641 -8.031 1 78.06 246 LEU B O 1
ATOM 4284 N N . SER B 1 247 ? 13.523 4.336 -6.605 1 71.25 247 SER B N 1
ATOM 4285 C CA . SER B 1 247 ? 14.445 4.738 -5.547 1 71.25 247 SER B CA 1
ATOM 4286 C C . SER B 1 247 ? 15.883 4.359 -5.891 1 71.25 247 SER B C 1
ATOM 4288 O O . SER B 1 247 ? 16.141 3.256 -6.371 1 71.25 247 SER B O 1
ATOM 4290 N N . ALA B 1 248 ? 16.609 5.492 -6.047 1 59.03 248 ALA B N 1
ATOM 4291 C CA . ALA B 1 248 ? 18.047 5.312 -6.301 1 59.03 248 ALA B CA 1
ATOM 4292 C C . ALA B 1 248 ? 18.781 4.914 -5.027 1 59.03 248 ALA B C 1
ATOM 4294 O O . ALA B 1 248 ? 18.234 5.035 -3.926 1 59.03 248 ALA B O 1
ATOM 4295 N N . PRO B 1 249 ? 19.953 4.371 -5.34 1 52.19 249 PRO B N 1
ATOM 4296 C CA . PRO B 1 249 ? 20.797 4.051 -4.176 1 52.19 249 PRO B CA 1
ATOM 4297 C C . PRO B 1 249 ? 20.844 5.191 -3.158 1 52.19 249 PRO B C 1
ATOM 4299 O O . PRO B 1 249 ? 20.828 6.363 -3.537 1 52.19 249 PRO B O 1
ATOM 4302 N N . PRO B 1 250 ? 20.422 4.656 -1.991 1 49.59 250 PRO B N 1
ATOM 4303 C CA . PRO B 1 250 ? 20.578 5.734 -1.012 1 49.59 250 PRO B CA 1
ATOM 4304 C C . PRO B 1 250 ? 21.953 6.41 -1.082 1 49.59 250 PRO B C 1
ATOM 4306 O O . PRO B 1 250 ? 22.938 5.758 -1.406 1 49.59 250 PRO B O 1
ATOM 4309 N N . GLN B 1 251 ? 21.891 7.648 -1.071 1 54.62 251 GLN B N 1
ATOM 4310 C CA . GLN B 1 251 ? 23.062 8.453 -0.762 1 54.62 251 GLN B CA 1
ATOM 4311 C C . GLN B 1 251 ? 23.703 8.008 0.55 1 54.62 251 GLN B C 1
ATOM 4313 O O . GLN B 1 251 ? 23.094 7.281 1.332 1 54.62 251 GLN B O 1
ATOM 4318 N N . PRO B 1 252 ? 24.891 8.188 0.666 1 58.81 252 PRO B N 1
ATOM 4319 C CA . PRO B 1 252 ? 25.438 7.945 2.006 1 58.81 252 PRO B CA 1
ATOM 4320 C C . PRO B 1 252 ? 24.422 8.258 3.111 1 58.81 252 PRO B C 1
ATOM 4322 O O . PRO B 1 252 ? 23.594 9.156 2.961 1 58.81 252 PRO B O 1
ATOM 4325 N N . SER B 1 253 ? 24.25 7.312 3.996 1 63.94 253 SER B N 1
ATOM 4326 C CA . SER B 1 253 ? 23.328 7.508 5.117 1 63.94 253 SER B CA 1
ATOM 4327 C C . SER B 1 253 ? 23.469 8.906 5.703 1 63.94 253 SER B C 1
ATOM 4329 O O . SER B 1 253 ? 24.578 9.391 5.926 1 63.94 253 SER B O 1
ATOM 4331 N N . PRO B 1 254 ? 22.344 9.516 5.816 1 72.88 254 PRO B N 1
ATOM 4332 C CA . PRO B 1 254 ? 22.391 10.828 6.473 1 72.88 254 PRO B CA 1
ATOM 4333 C C . PRO B 1 254 ? 22.875 10.742 7.922 1 72.88 254 PRO B C 1
ATOM 4335 O O . PRO B 1 254 ? 22.797 9.672 8.539 1 72.88 254 PRO B O 1
ATOM 4338 N N . PRO B 1 255 ? 23.516 11.797 8.375 1 81.06 255 PRO B N 1
ATOM 4339 C CA . PRO B 1 255 ? 23.891 11.812 9.789 1 81.06 255 PRO B CA 1
ATOM 4340 C C . PRO B 1 255 ? 22.688 11.656 10.719 1 81.06 255 PRO B C 1
ATOM 4342 O O . PRO B 1 255 ? 21.578 12.102 10.383 1 81.06 255 PRO B O 1
ATOM 4345 N N . ARG B 1 256 ? 23 11.062 11.797 1 89.19 256 ARG B N 1
ATOM 4346 C CA . ARG B 1 256 ? 21.953 10.867 12.789 1 89.19 256 ARG B CA 1
ATOM 4347 C C . ARG B 1 256 ? 21.391 12.211 13.258 1 89.19 256 ARG B C 1
ATOM 4349 O O . ARG B 1 256 ? 22.141 13.117 13.602 1 89.19 256 ARG B O 1
ATOM 4356 N N . ASP B 1 257 ? 20.078 12.352 13.188 1 93.62 257 ASP B N 1
ATOM 4357 C CA . ASP B 1 257 ? 19.375 13.562 13.586 1 93.62 257 ASP B CA 1
ATOM 4358 C C . ASP B 1 257 ? 18.188 13.227 14.484 1 93.62 257 ASP B C 1
ATOM 4360 O O . ASP B 1 257 ? 17.047 13.195 14.031 1 93.62 257 ASP B O 1
ATOM 4364 N N . LEU B 1 258 ? 18.422 13.125 15.75 1 95.06 258 LEU B N 1
ATOM 4365 C CA . LEU B 1 258 ? 17.422 12.703 16.719 1 95.06 258 LEU B CA 1
ATOM 4366 C C . LEU B 1 258 ? 16.375 13.805 16.938 1 95.06 258 LEU B C 1
ATOM 4368 O O . LEU B 1 258 ? 15.203 13.508 17.188 1 95.06 258 LEU B O 1
ATOM 4372 N N . LEU B 1 259 ? 16.859 15 16.812 1 95.75 259 LEU B N 1
ATOM 4373 C CA . LEU B 1 259 ? 15.938 16.094 17.031 1 95.75 259 LEU B CA 1
ATOM 4374 C C . LEU B 1 259 ? 14.891 16.156 15.93 1 95.75 259 LEU B C 1
ATOM 4376 O O . LEU B 1 259 ? 13.695 16.312 16.203 1 95.75 259 LEU B O 1
ATOM 4380 N N . LEU B 1 260 ? 15.273 16.016 14.773 1 95.44 260 LEU B N 1
ATOM 4381 C CA . LEU B 1 260 ? 14.336 15.977 13.656 1 95.44 260 LEU B CA 1
ATOM 4382 C C . LEU B 1 260 ? 13.398 14.773 13.773 1 95.44 260 LEU B C 1
ATOM 4384 O O . LEU B 1 260 ? 12.195 14.898 13.555 1 95.44 260 LEU B O 1
ATOM 4388 N N . PHE B 1 261 ? 13.914 13.68 14.164 1 96.75 261 PHE B N 1
ATOM 4389 C CA . PHE B 1 261 ? 13.133 12.453 14.266 1 96.75 261 PHE B CA 1
ATOM 4390 C C . PHE B 1 261 ? 12.109 12.555 15.391 1 96.75 261 PHE B C 1
ATOM 4392 O O . PHE B 1 261 ? 11.047 11.93 15.336 1 96.75 261 PHE B O 1
ATOM 4399 N N . SER B 1 262 ? 12.406 13.289 16.375 1 97.44 262 SER B N 1
ATOM 4400 C CA . SER B 1 262 ? 11.516 13.383 17.531 1 97.44 262 SER B CA 1
ATOM 4401 C C . SER B 1 262 ? 10.164 13.961 17.141 1 97.44 262 SER B C 1
ATOM 4403 O O . SER B 1 262 ? 9.156 13.703 17.797 1 97.44 262 SER B O 1
ATOM 4405 N N . ILE B 1 263 ? 10.055 14.703 16.078 1 96.19 263 ILE B N 1
ATOM 4406 C CA . ILE B 1 263 ? 8.82 15.352 15.656 1 96.19 263 ILE B CA 1
ATOM 4407 C C . ILE B 1 263 ? 7.824 14.305 15.164 1 96.19 263 ILE B C 1
ATOM 4409 O O . ILE B 1 263 ? 6.75 14.141 15.75 1 96.19 263 ILE B O 1
ATOM 4413 N N . PRO B 1 264 ? 8.203 13.516 14.164 1 95.62 264 PRO B N 1
ATOM 4414 C CA . PRO B 1 264 ? 7.246 12.492 13.734 1 95.62 264 PRO B CA 1
ATOM 4415 C C . PRO B 1 264 ? 7.055 11.391 14.773 1 95.62 264 PRO B C 1
ATOM 4417 O O . PRO B 1 264 ? 5.977 10.789 14.852 1 95.62 264 PRO B O 1
ATOM 4420 N N . LEU B 1 265 ? 8.047 11.141 15.578 1 96.44 265 LEU B N 1
ATOM 4421 C CA . LEU B 1 265 ? 7.895 10.133 16.625 1 96.44 265 LEU B CA 1
ATOM 4422 C C . LEU B 1 265 ? 6.84 10.562 17.641 1 96.44 265 LEU B C 1
ATOM 4424 O O . LEU B 1 265 ? 5.965 9.773 18 1 96.44 265 LEU B O 1
ATOM 4428 N N . LEU B 1 266 ? 6.965 11.789 18.047 1 96.38 266 LEU B N 1
ATOM 4429 C CA . LEU B 1 266 ? 6.031 12.297 19.047 1 96.38 266 LEU B CA 1
ATOM 4430 C C . LEU B 1 266 ? 4.621 12.391 18.469 1 96.38 266 LEU B C 1
ATOM 4432 O O . LEU B 1 266 ? 3.654 11.977 19.109 1 96.38 266 LEU B O 1
ATOM 4436 N N . SER B 1 267 ? 4.457 12.945 17.328 1 94.94 267 SER B N 1
ATOM 4437 C CA . SER B 1 267 ? 3.135 13.078 16.719 1 94.94 267 SER B CA 1
ATOM 4438 C C . SER B 1 267 ? 2.52 11.711 16.438 1 94.94 267 SER B C 1
ATOM 4440 O O . SER B 1 267 ? 1.382 11.438 16.828 1 94.94 267 SER B O 1
ATOM 4442 N N . GLY B 1 268 ? 3.301 10.82 15.805 1 94 268 GLY B N 1
ATOM 4443 C CA . GLY B 1 268 ? 2.809 9.484 15.477 1 94 268 GLY B CA 1
ATOM 4444 C C . GLY B 1 268 ? 2.406 8.688 16.703 1 94 268 GLY B C 1
ATOM 4445 O O . GLY B 1 268 ? 1.361 8.031 16.703 1 94 268 GLY B O 1
ATOM 4446 N N . THR B 1 269 ? 3.201 8.758 17.688 1 94.19 269 THR B N 1
ATOM 4447 C CA . THR B 1 269 ? 2.918 8.023 18.922 1 94.19 269 THR B CA 1
ATOM 4448 C C . THR B 1 269 ? 1.673 8.578 19.609 1 94.19 269 THR B C 1
ATOM 4450 O O . THR B 1 269 ? 0.846 7.82 20.109 1 94.19 269 THR B O 1
ATOM 4453 N N . THR B 1 270 ? 1.534 9.828 19.641 1 93 270 THR B N 1
ATOM 4454 C CA . THR B 1 270 ? 0.384 10.453 20.281 1 93 270 THR B CA 1
ATOM 4455 C C . THR B 1 270 ? -0.911 10.055 19.578 1 93 270 THR B C 1
ATOM 4457 O O . THR B 1 270 ? -1.89 9.688 20.234 1 93 270 THR B O 1
ATOM 4460 N N . PHE B 1 271 ? -0.934 10.102 18.328 1 92.5 271 PHE B N 1
ATOM 4461 C CA . PHE B 1 271 ? -2.15 9.781 17.594 1 92.5 271 PHE B CA 1
ATOM 4462 C C . PHE B 1 271 ? -2.453 8.289 17.672 1 92.5 271 PHE B C 1
ATOM 4464 O O . PHE B 1 271 ? -3.617 7.887 17.75 1 92.5 271 PHE B O 1
ATOM 4471 N N . ALA B 1 272 ? -1.406 7.48 17.641 1 92.88 272 ALA B N 1
ATOM 4472 C CA . ALA B 1 272 ? -1.615 6.047 17.797 1 92.88 272 ALA B CA 1
ATOM 4473 C C . ALA B 1 272 ? -2.203 5.734 19.172 1 92.88 272 ALA B C 1
ATOM 4475 O O . ALA B 1 272 ? -3.137 4.938 19.297 1 92.88 272 ALA B O 1
ATOM 4476 N N . LEU B 1 273 ? -1.679 6.375 20.172 1 91.44 273 LEU B N 1
ATOM 4477 C CA . LEU B 1 273 ? -2.17 6.16 21.516 1 91.44 273 LEU B CA 1
ATOM 4478 C C . LEU B 1 273 ? -3.586 6.703 21.688 1 91.44 273 LEU B C 1
ATOM 4480 O O . LEU B 1 273 ? -4.402 6.121 22.391 1 91.44 273 LEU B O 1
ATOM 4484 N N . HIS B 1 274 ? -3.811 7.75 21.031 1 89.88 274 HIS B N 1
ATOM 4485 C CA . HIS B 1 274 ? -5.16 8.305 21.047 1 89.88 274 HIS B CA 1
ATOM 4486 C C . HIS B 1 274 ? -6.172 7.309 20.484 1 89.88 274 HIS B C 1
ATOM 4488 O O . HIS B 1 274 ? -7.281 7.188 21.016 1 89.88 274 HIS B O 1
ATOM 4494 N N . ALA B 1 275 ? -5.824 6.613 19.484 1 89.56 275 ALA B N 1
ATOM 4495 C CA . ALA B 1 275 ? -6.711 5.656 18.828 1 89.56 275 ALA B CA 1
ATOM 4496 C C . ALA B 1 275 ? -6.938 4.426 19.688 1 89.56 275 ALA B C 1
ATOM 4498 O O . ALA B 1 275 ? -8.031 3.859 19.703 1 89.56 275 ALA B O 1
ATOM 4499 N N . ILE B 1 276 ? -5.945 4.059 20.422 1 90.5 276 ILE B N 1
ATOM 4500 C CA . ILE B 1 276 ? -5.996 2.773 21.094 1 90.5 276 ILE B CA 1
ATOM 4501 C C . ILE B 1 276 ? -6.48 2.973 22.531 1 90.5 276 ILE B C 1
ATOM 4503 O O . ILE B 1 276 ? -7.23 2.148 23.062 1 90.5 276 ILE B O 1
ATOM 4507 N N . VAL B 1 277 ? -6.078 4.078 23.234 1 87.5 277 VAL B N 1
ATOM 4508 C CA . VAL B 1 277 ? -6.379 4.199 24.656 1 87.5 277 VAL B CA 1
ATOM 4509 C C . VAL B 1 277 ? -6.945 5.586 24.953 1 87.5 277 VAL B C 1
ATOM 4511 O O . VAL B 1 277 ? -7.449 5.836 26.047 1 87.5 277 VAL B O 1
ATOM 4514 N N . GLY B 1 278 ? -6.953 6.43 24.031 1 83.5 278 GLY B N 1
ATOM 4515 C CA . GLY B 1 278 ? -7.438 7.785 24.266 1 83.5 278 GLY B CA 1
ATOM 4516 C C . GLY B 1 278 ? -8.883 7.98 23.844 1 83.5 278 GLY B C 1
ATOM 4517 O O . GLY B 1 278 ? -9.703 7.07 23.984 1 83.5 278 GLY B O 1
ATOM 4518 N N . ALA B 1 279 ? -9.148 9.195 23.438 1 78.88 279 ALA B N 1
ATOM 4519 C CA . ALA B 1 279 ? -10.516 9.578 23.094 1 78.88 279 ALA B CA 1
ATOM 4520 C C . ALA B 1 279 ? -11.016 8.781 21.891 1 78.88 279 ALA B C 1
ATOM 4522 O O . ALA B 1 279 ? -12.219 8.547 21.75 1 78.88 279 ALA B O 1
ATOM 4523 N N . GLY B 1 280 ? -10.094 8.336 21.094 1 82.06 280 GLY B N 1
ATOM 4524 C CA . GLY B 1 280 ? -10.469 7.574 19.906 1 82.06 280 GLY B CA 1
ATOM 4525 C C . GLY B 1 280 ? -10.82 6.133 20.219 1 82.06 280 GLY B C 1
ATOM 4526 O O . GLY B 1 280 ? -11.477 5.465 19.422 1 82.06 280 GLY B O 1
ATOM 4527 N N . ALA B 1 281 ? -10.43 5.688 21.344 1 82.69 281 ALA B N 1
ATOM 4528 C CA . ALA B 1 281 ? -10.57 4.277 21.688 1 82.69 281 ALA B CA 1
ATOM 4529 C C . ALA B 1 281 ? -12.031 3.848 21.641 1 82.69 281 ALA B C 1
ATOM 4531 O O . ALA B 1 281 ? -12.352 2.748 21.188 1 82.69 281 ALA B O 1
ATOM 4532 N N . LEU B 1 282 ? -12.891 4.73 22.031 1 83.56 282 LEU B N 1
ATOM 4533 C CA . LEU B 1 282 ? -14.305 4.355 22.094 1 83.56 282 LEU B CA 1
ATOM 4534 C C . LEU B 1 282 ? -15.047 4.832 20.859 1 83.56 282 LEU B C 1
ATOM 4536 O O . LEU B 1 282 ? -16.141 4.352 20.562 1 83.56 282 LEU B O 1
ATOM 4540 N N . ARG B 1 283 ? -14.406 5.648 20.109 1 85.88 283 ARG B N 1
ATOM 4541 C CA . ARG B 1 283 ? -15.141 6.309 19.031 1 85.88 283 ARG B CA 1
ATOM 4542 C C . ARG B 1 283 ? -14.727 5.754 17.672 1 85.88 283 ARG B C 1
ATOM 4544 O O . ARG B 1 283 ? -15.508 5.785 16.719 1 85.88 283 ARG B O 1
ATOM 4551 N N . GLU B 1 284 ? -13.578 5.203 17.625 1 90 284 GLU B N 1
ATOM 4552 C CA . GLU B 1 284 ? -13.062 4.707 16.359 1 90 284 GLU B CA 1
ATOM 4553 C C . GLU B 1 284 ? -13.32 3.213 16.203 1 90 284 GLU B C 1
ATOM 4555 O O . GLU B 1 284 ? -13.109 2.439 17.125 1 90 284 GLU B O 1
ATOM 4560 N N . PRO B 1 285 ? -13.836 2.836 15.055 1 92.62 285 PRO B N 1
ATOM 4561 C CA . PRO B 1 285 ? -13.984 1.399 14.805 1 92.62 285 PRO B CA 1
ATOM 4562 C C . PRO B 1 285 ? -12.641 0.679 14.719 1 92.62 285 PRO B C 1
ATOM 4564 O O . PRO B 1 285 ? -11.609 1.313 14.477 1 92.62 285 PRO B O 1
ATOM 4567 N N . PRO B 1 286 ? -12.641 -0.587 14.891 1 93.44 286 PRO B N 1
ATOM 4568 C CA . PRO B 1 286 ? -11.406 -1.376 14.922 1 93.44 286 PRO B CA 1
ATOM 4569 C C . PRO B 1 286 ? -10.562 -1.201 13.664 1 93.44 286 PRO B C 1
ATOM 4571 O O . PRO B 1 286 ? -9.336 -1.11 13.75 1 93.44 286 PRO B O 1
ATOM 4574 N N . GLU B 1 287 ? -11.164 -1.115 12.5 1 93.62 287 GLU B N 1
ATOM 4575 C CA . GLU B 1 287 ? -10.445 -0.985 11.234 1 93.62 287 GLU B CA 1
ATOM 4576 C C . GLU B 1 287 ? -9.703 0.345 11.164 1 93.62 287 GLU B C 1
ATOM 4578 O O . GLU B 1 287 ? -8.594 0.415 10.617 1 93.62 287 GLU B O 1
ATOM 4583 N N . LEU B 1 288 ? -10.305 1.317 11.734 1 92.94 288 LEU B N 1
ATOM 4584 C CA . LEU B 1 288 ? -9.664 2.629 11.727 1 92.94 288 LEU B CA 1
ATOM 4585 C C . LEU B 1 288 ? -8.5 2.674 12.711 1 92.94 288 LEU B C 1
ATOM 4587 O O . LEU B 1 288 ? -7.453 3.262 12.414 1 92.94 288 LEU B O 1
ATOM 4591 N N . LYS B 1 289 ? -8.742 2.084 13.891 1 94.5 289 LYS B N 1
ATOM 4592 C CA . LYS B 1 289 ? -7.652 1.995 14.859 1 94.5 289 LYS B CA 1
ATOM 4593 C C . LYS B 1 289 ? -6.438 1.295 14.25 1 94.5 289 LYS B C 1
ATOM 4595 O O . LYS B 1 289 ? -5.309 1.771 14.391 1 94.5 289 LYS B O 1
ATOM 4600 N N . LEU B 1 290 ? -6.746 0.221 13.602 1 95.5 290 LEU B N 1
ATOM 4601 C CA . LEU B 1 290 ? -5.676 -0.535 12.961 1 95.5 290 LEU B CA 1
ATOM 4602 C C . LEU B 1 290 ? -5.004 0.293 11.867 1 95.5 290 LEU B C 1
ATOM 4604 O O . LEU B 1 290 ? -3.777 0.271 11.734 1 95.5 290 LEU B O 1
ATOM 4608 N N . PHE B 1 291 ? -5.75 0.989 11.109 1 93.31 291 PHE B N 1
ATOM 4609 C CA . PHE B 1 291 ? -5.207 1.836 10.055 1 93.31 291 PHE B CA 1
ATOM 4610 C C . PHE B 1 291 ? -4.293 2.908 10.641 1 93.31 291 PHE B C 1
ATOM 4612 O O . PHE B 1 291 ? -3.186 3.123 10.141 1 93.31 291 PHE B O 1
ATOM 4619 N N . VAL B 1 292 ? -4.719 3.541 11.703 1 93.5 292 VAL B N 1
ATOM 4620 C CA . VAL B 1 292 ? -3.98 4.633 12.328 1 93.5 292 VAL B CA 1
ATOM 4621 C C . VAL B 1 292 ? -2.656 4.113 12.883 1 93.5 292 VAL B C 1
ATOM 4623 O O . VAL B 1 292 ? -1.601 4.699 12.641 1 93.5 292 VAL B O 1
ATOM 4626 N N . VAL B 1 293 ? -2.713 3.031 13.523 1 95.31 293 VAL B N 1
ATOM 4627 C CA . VAL B 1 293 ? -1.509 2.467 14.125 1 95.31 293 VAL B CA 1
ATOM 4628 C C . VAL B 1 293 ? -0.551 2.008 13.031 1 95.31 293 VAL B C 1
ATOM 4630 O O . VAL B 1 293 ? 0.656 2.25 13.109 1 95.31 293 VAL B O 1
ATOM 4633 N N . THR B 1 294 ? -1.095 1.39 12 1 95.12 294 THR B N 1
ATOM 4634 C CA . THR B 1 294 ? -0.268 0.922 10.891 1 95.12 294 THR B CA 1
ATOM 4635 C C . THR B 1 294 ? 0.4 2.096 10.18 1 95.12 294 THR B C 1
ATOM 4637 O O . THR B 1 294 ? 1.605 2.068 9.922 1 95.12 294 THR B O 1
ATOM 4640 N N . LEU B 1 295 ? -0.345 3.076 9.906 1 93.44 295 LEU B N 1
ATOM 4641 C CA . LEU B 1 295 ? 0.191 4.234 9.195 1 93.44 295 LEU B CA 1
ATOM 4642 C C . LEU B 1 295 ? 1.24 4.949 10.047 1 93.44 295 LEU B C 1
ATOM 4644 O O . LEU B 1 295 ? 2.273 5.379 9.523 1 93.44 295 LEU B O 1
ATOM 4648 N N . ALA B 1 296 ? 0.942 5.09 11.305 1 94.31 296 ALA B N 1
ATOM 4649 C CA . ALA B 1 296 ? 1.901 5.727 12.203 1 94.31 296 ALA B CA 1
ATOM 4650 C C . ALA B 1 296 ? 3.223 4.965 12.227 1 94.31 296 ALA B C 1
ATOM 4652 O O . ALA B 1 296 ? 4.297 5.57 12.172 1 94.31 296 ALA B O 1
ATOM 4653 N N . LEU B 1 297 ? 3.145 3.689 12.266 1 93.12 297 LEU B N 1
ATOM 4654 C CA . LEU B 1 297 ? 4.344 2.861 12.289 1 93.12 297 LEU B CA 1
ATOM 4655 C C . LEU B 1 297 ? 5.098 2.961 10.961 1 93.12 297 LEU B C 1
ATOM 4657 O O . LEU B 1 297 ? 6.324 3.088 10.953 1 93.12 297 LEU B O 1
ATOM 4661 N N . CYS B 1 298 ? 4.363 2.922 9.883 1 92.31 298 CYS B N 1
ATOM 4662 C CA . CYS B 1 298 ? 4.957 3.027 8.555 1 92.31 298 CYS B CA 1
ATOM 4663 C C . CYS B 1 298 ? 5.668 4.363 8.383 1 92.31 298 CYS B C 1
ATOM 4665 O O . CYS B 1 298 ? 6.812 4.41 7.93 1 92.31 298 CYS B O 1
ATOM 4667 N N . ALA B 1 299 ? 5.012 5.355 8.773 1 91.12 299 ALA B N 1
ATOM 4668 C CA . ALA B 1 299 ? 5.598 6.691 8.664 1 91.12 299 ALA B CA 1
ATOM 4669 C C . ALA B 1 299 ? 6.844 6.812 9.531 1 91.12 299 ALA B C 1
ATOM 4671 O O . ALA B 1 299 ? 7.867 7.348 9.094 1 91.12 299 ALA B O 1
ATOM 4672 N N . THR B 1 300 ? 6.785 6.312 10.695 1 91.94 300 THR B N 1
ATOM 4673 C CA . THR B 1 300 ? 7.91 6.383 11.625 1 91.94 300 THR B CA 1
ATOM 4674 C C . THR B 1 300 ? 9.125 5.668 11.047 1 91.94 300 THR B C 1
ATOM 4676 O O . THR B 1 300 ? 10.258 6.129 11.211 1 91.94 300 THR B O 1
ATOM 4679 N N . LEU B 1 301 ? 8.898 4.637 10.391 1 89.38 301 LEU B N 1
ATOM 4680 C CA . LEU B 1 301 ? 10 3.898 9.781 1 89.38 301 LEU B CA 1
ATOM 4681 C C . LEU B 1 301 ? 10.664 4.719 8.68 1 89.38 301 LEU B C 1
ATOM 4683 O O . LEU B 1 301 ? 11.891 4.762 8.578 1 89.38 301 LEU B O 1
ATOM 4687 N N . LEU B 1 302 ? 9.898 5.312 7.91 1 89.25 302 LEU B N 1
ATOM 4688 C CA . LEU B 1 302 ? 10.438 6.117 6.82 1 89.25 302 LEU B CA 1
ATOM 4689 C C . LEU B 1 302 ? 11.172 7.344 7.363 1 89.25 302 LEU B C 1
ATOM 4691 O O . LEU B 1 302 ? 12.219 7.723 6.84 1 89.25 302 LEU B O 1
ATOM 4695 N N . PHE B 1 303 ? 10.594 7.902 8.406 1 93.25 303 PHE B N 1
ATOM 4696 C CA . PHE B 1 303 ? 11.25 9.047 9.031 1 93.25 303 PHE B CA 1
ATOM 4697 C C . PHE B 1 303 ? 12.547 8.617 9.711 1 93.25 303 PHE B C 1
ATOM 4699 O O . PHE B 1 303 ? 13.539 9.359 9.695 1 93.25 303 PHE B O 1
ATOM 4706 N N . ALA B 1 304 ? 12.539 7.473 10.312 1 91.5 304 ALA B N 1
ATOM 4707 C CA . ALA B 1 304 ? 13.758 6.957 10.922 1 91.5 304 ALA B CA 1
ATOM 4708 C C . ALA B 1 304 ? 14.867 6.781 9.891 1 91.5 304 ALA B C 1
ATOM 4710 O O . ALA B 1 304 ? 16.031 7.086 10.156 1 91.5 304 ALA B O 1
ATOM 4711 N N . ARG B 1 305 ? 14.492 6.344 8.781 1 87.12 305 ARG B N 1
ATOM 4712 C CA . ARG B 1 305 ? 15.461 6.211 7.695 1 87.12 305 ARG B CA 1
ATOM 4713 C C . ARG B 1 305 ? 16.016 7.57 7.289 1 87.12 305 ARG B C 1
ATOM 4715 O O . ARG B 1 305 ? 17.234 7.723 7.121 1 87.12 305 ARG B O 1
ATOM 4722 N N . SER B 1 306 ? 15.156 8.445 7.129 1 86.94 306 SER B N 1
ATOM 4723 C CA . SER B 1 306 ? 15.555 9.781 6.707 1 86.94 306 SER B CA 1
ATOM 4724 C C . SER B 1 306 ? 16.469 10.438 7.738 1 86.94 306 SER B C 1
ATOM 4726 O O . SER B 1 306 ? 17.312 11.258 7.391 1 86.94 306 SER B O 1
ATOM 4728 N N . CYS B 1 307 ? 16.312 10.047 8.953 1 90.88 307 CYS B N 1
ATOM 4729 C CA . CYS B 1 307 ? 17.078 10.672 10.031 1 90.88 307 CYS B CA 1
ATOM 4730 C C . CYS B 1 307 ? 18.312 9.844 10.375 1 90.88 307 CYS B C 1
ATOM 4732 O O . CYS B 1 307 ? 18.953 10.094 11.391 1 90.88 307 CYS B O 1
ATOM 4734 N N . GLY B 1 308 ? 18.609 8.812 9.578 1 86.44 308 GLY B N 1
ATOM 4735 C CA . GLY B 1 308 ? 19.828 8.039 9.734 1 86.44 308 GLY B CA 1
ATOM 4736 C C . GLY B 1 308 ? 19.781 7.082 10.906 1 86.44 308 GLY B C 1
ATOM 4737 O O . GLY B 1 308 ? 20.812 6.77 11.508 1 86.44 308 GLY B O 1
ATOM 4738 N N . LEU B 1 309 ? 18.641 6.637 11.234 1 88.69 309 LEU B N 1
ATOM 4739 C CA . LEU B 1 309 ? 18.516 5.832 12.445 1 88.69 309 LEU B CA 1
ATOM 4740 C C . LEU B 1 309 ? 18.375 4.352 12.102 1 88.69 309 LEU B C 1
ATOM 4742 O O . LEU B 1 309 ? 18.328 3.506 12.992 1 88.69 309 LEU B O 1
ATOM 4746 N N . LEU B 1 310 ? 18.297 3.977 10.82 1 83.44 310 LEU B N 1
ATOM 4747 C CA . LEU B 1 310 ? 18.219 2.574 10.43 1 83.44 310 LEU B CA 1
ATOM 4748 C C . LEU B 1 310 ? 19.609 2.049 10.047 1 83.44 310 LEU B C 1
ATOM 4750 O O . LEU B 1 310 ? 20.484 2.82 9.641 1 83.44 310 LEU B O 1
ATOM 4754 N N . PRO B 1 311 ? 19.719 0.708 10.297 1 72.44 311 PRO B N 1
ATOM 4755 C CA . PRO B 1 311 ? 21.047 0.148 10.023 1 72.44 311 PRO B CA 1
ATOM 4756 C C . PRO B 1 311 ? 21.484 0.338 8.57 1 72.44 311 PRO B C 1
ATOM 4758 O O . PRO B 1 311 ? 20.641 0.308 7.664 1 72.44 311 PRO B O 1
ATOM 4761 N N . ARG B 1 312 ? 22.875 0.499 8.508 1 61.84 312 ARG B N 1
ATOM 4762 C CA . ARG B 1 312 ? 23.516 0.631 7.203 1 61.84 312 ARG B CA 1
ATOM 4763 C C . ARG B 1 312 ? 23.75 -0.735 6.566 1 61.84 312 ARG B C 1
ATOM 4765 O O . ARG B 1 312 ? 24.109 -1.692 7.258 1 61.84 312 ARG B O 1
ATOM 4772 N N . VAL B 1 313 ? 23.094 -0.974 5.504 1 58.06 313 VAL B N 1
ATOM 4773 C CA . VAL B 1 313 ? 23.516 -2.203 4.84 1 58.06 313 VAL B CA 1
ATOM 4774 C C . VAL B 1 313 ? 24.844 -1.971 4.121 1 58.06 313 VAL B C 1
ATOM 4776 O O . VAL B 1 313 ? 25 -0.998 3.381 1 58.06 313 VAL B O 1
ATOM 4779 N N . PRO B 1 314 ? 25.828 -2.777 4.582 1 54.59 314 PRO B N 1
ATOM 4780 C CA . PRO B 1 314 ? 27.109 -2.6 3.906 1 54.59 314 PRO B CA 1
ATOM 4781 C C . PRO B 1 314 ? 27.016 -2.771 2.393 1 54.59 314 PRO B C 1
ATOM 4783 O O . PRO B 1 314 ? 26.25 -3.602 1.91 1 54.59 314 PRO B O 1
ATOM 4786 N N . ILE B 1 315 ? 27.484 -1.731 1.636 1 51.91 315 ILE B N 1
ATOM 4787 C CA . ILE B 1 315 ? 27.578 -1.834 0.184 1 51.91 315 ILE B CA 1
ATOM 4788 C C . ILE B 1 315 ? 28.5 -2.992 -0.194 1 51.91 315 ILE B C 1
ATOM 4790 O O . ILE B 1 315 ? 29.625 -3.076 0.284 1 51.91 315 ILE B O 1
ATOM 4794 N N . ALA B 1 316 ? 27.906 -4.047 -0.713 1 50.44 316 ALA B N 1
ATOM 4795 C CA . ALA B 1 316 ? 28.75 -5.156 -1.155 1 50.44 316 ALA B CA 1
ATOM 4796 C C . ALA B 1 316 ? 29.828 -4.672 -2.127 1 50.44 316 ALA B C 1
ATOM 4798 O O . ALA B 1 316 ? 29.594 -3.736 -2.898 1 50.44 316 ALA B O 1
ATOM 4799 N N . SER B 1 317 ? 31.062 -5.172 -1.973 1 50.47 317 SER B N 1
ATOM 4800 C CA . SER B 1 317 ? 32.188 -4.898 -2.875 1 50.47 317 SER B CA 1
ATOM 4801 C C . SER B 1 317 ? 31.859 -5.352 -4.297 1 50.47 317 SER B C 1
ATOM 4803 O O . SER B 1 317 ? 31.047 -6.25 -4.5 1 50.47 317 SER B O 1
ATOM 4805 N N . THR B 1 318 ? 32.281 -4.566 -5.359 1 49.12 318 THR B N 1
ATOM 4806 C CA . THR B 1 318 ? 32.094 -4.773 -6.797 1 49.12 318 THR B CA 1
ATOM 4807 C C . THR B 1 318 ? 32.312 -6.242 -7.156 1 49.12 318 THR B C 1
ATOM 4809 O O . THR B 1 318 ? 31.641 -6.77 -8.047 1 49.12 318 THR B O 1
ATOM 4812 N N . ALA B 1 319 ? 33.344 -6.902 -6.621 1 45.06 319 ALA B N 1
ATOM 4813 C CA . ALA B 1 319 ? 33.75 -8.273 -6.961 1 45.06 319 ALA B CA 1
ATOM 4814 C C . ALA B 1 319 ? 32.625 -9.25 -6.613 1 45.06 319 ALA B C 1
ATOM 4816 O O . ALA B 1 319 ? 32.312 -10.172 -7.383 1 45.06 319 ALA B O 1
ATOM 4817 N N . THR B 1 320 ? 32 -9.109 -5.586 1 49.16 320 THR B N 1
ATOM 4818 C CA . THR B 1 320 ? 30.953 -9.992 -5.102 1 49.16 320 THR B CA 1
ATOM 4819 C C . THR B 1 320 ? 29.672 -9.773 -5.883 1 49.16 320 THR B C 1
ATOM 4821 O O . THR B 1 320 ? 28.844 -10.68 -5.988 1 49.16 320 THR B O 1
ATOM 4824 N N . GLU B 1 321 ? 29.562 -8.711 -6.535 1 54.5 321 GLU B N 1
ATOM 4825 C CA . GLU B 1 321 ? 28.375 -8.273 -7.281 1 54.5 321 GLU B CA 1
ATOM 4826 C C . GLU B 1 321 ? 28.266 -9.008 -8.609 1 54.5 321 GLU B C 1
ATOM 4828 O O . GLU B 1 321 ? 27.172 -9.391 -9.023 1 54.5 321 GLU B O 1
ATOM 4833 N N . ALA B 1 322 ? 29.359 -9.148 -9.273 1 48.62 322 ALA B N 1
ATOM 4834 C CA . ALA B 1 322 ? 29.344 -9.82 -10.578 1 48.62 322 ALA B CA 1
ATOM 4835 C C . ALA B 1 322 ? 28.797 -11.234 -10.453 1 48.62 322 ALA B C 1
ATOM 4837 O O . ALA B 1 322 ? 28.125 -11.727 -11.359 1 48.62 322 ALA B O 1
ATOM 4838 N N . LYS B 1 323 ? 29.078 -11.883 -9.367 1 51.19 323 LYS B N 1
ATOM 4839 C CA . LYS B 1 323 ? 28.672 -13.273 -9.195 1 51.19 323 LYS B CA 1
ATOM 4840 C C . LYS B 1 323 ? 27.156 -13.367 -8.969 1 51.19 323 LYS B C 1
ATOM 4842 O O . LYS B 1 323 ? 26.547 -14.391 -9.281 1 51.19 323 LYS B O 1
ATOM 4847 N N . LYS B 1 324 ? 26.531 -12.336 -8.586 1 55.75 324 LYS B N 1
ATOM 4848 C CA . LYS B 1 324 ? 25.109 -12.289 -8.258 1 55.75 324 LYS B CA 1
ATOM 4849 C C . LYS B 1 324 ? 24.25 -12.398 -9.516 1 55.75 324 LYS B C 1
ATOM 4851 O O . LYS B 1 324 ? 23.125 -12.906 -9.469 1 55.75 324 LYS B O 1
ATOM 4856 N N . TRP B 1 325 ? 24.938 -11.891 -10.602 1 53.84 325 TRP B N 1
ATOM 4857 C CA . TRP B 1 325 ? 24.109 -11.797 -11.805 1 53.84 325 TRP B CA 1
ATOM 4858 C C . TRP B 1 325 ? 24.359 -12.977 -12.734 1 53.84 325 TRP B C 1
ATOM 4860 O O . TRP B 1 325 ? 23.688 -13.109 -13.766 1 53.84 325 TRP B O 1
ATOM 4870 N N . ALA B 1 326 ? 25.375 -13.766 -12.367 1 49 326 ALA B N 1
ATOM 4871 C CA . ALA B 1 326 ? 25.719 -14.883 -13.234 1 49 326 ALA B CA 1
ATOM 4872 C C . ALA B 1 326 ? 24.781 -16.062 -13 1 49 326 ALA B C 1
ATOM 4874 O O . ALA B 1 326 ? 24.344 -16.297 -11.867 1 49 326 ALA B O 1
#

pLDDT: mean 84.38, std 13.79, range [22.69, 98.31]

Foldseek 3Di:
DALACLPACCAVLVVLLVVLLVLQVVVCPPPPLSVVLLVLLLVLLVCVVLCCQQPFNFKAFHEYPAAPFGSGYPSSSSNSRSLRSLLVLLLPLQADLLFLLSLLVSLLLQLLQCVLVQLQCCLSRRMFGADPQFDHHAPGDRDHDDPQDPDPGGRGGDPVSCVQQVDDDQRGRLCPSVLSSLLRSQLSVVCSVVVVPDNNCSNNCSSVSSCVVVVVLVCVCVVVVDDSNVSSVVVNVVSVVVSVVGGDPRDPQDEADVSSLVSLVSSLVVSLCCCCPNSNNVRPDPVSSVVSNVSSVVSSVSSCRSNRNDDDDDDDDPVVVVVVVD/DDDDCLPAACAVLVVLLVVLLVLQVVVCPPPVLSVVLLVLLLVLLVCVVLCCQQPFNFKAFDEYPAAPFGSGYPSSSSNSRSLRSLLVLLLPLQADLLFLLSLLVSLLLQLLQCVLVQLQCCLSRRMFGADPQFDHGAPGDRHHDDPDQQDPGGGGGDPVSCVQQVDDDQRGRLCPSVLSSLLRSQLSVVCSVVVVPHNNCSNNCSSVSSCVVVVVLVCVCVVVVDDSNVSSVVVNVVSVVVSVVGGDPRDPQDEADVSSLVSLVSSLVVSLCCCCPNSNNVRPDPVSSVVSNVSSVVSSVSSCRSNRNDDDDDDDDPVVVVVVVD

Secondary structure (DSSP, 8-state):
--TT---S-HHHHHHHHHHHHHHHHHHHTT-HHHHHHHHHHHHHHHHHHHHIIIII---EEPP-SSEEETTEEHHHHHTHHHHHHHHHHHHHHHS-TTSTHHHHHHHHHHHHHHHHHHHHHHHHTSEE---TTSEEEET-----SSS-EEETTEEE--HHHHHHH-SEETTEETHHHHHHHHHHHHHHHHHHHTTTS-SHHHHHHHHHHGGGHHHHHHHHHHHHT--HHHHHHHHHHHHHHHHHHH-PPPPS-PPP-HHHHHHHHHHHHHHHHHHHTSTHHHHS-HHHHHHHHHHHHHHHHHHHHHTT-S-------HHHHHHHH-/--S----S-THHHHHHHHHHHHHHHHHTTT-HHHHHHHHHHHHHHHHHHHHIIIII---EEPP-SSEEETTEEHHHHHTHHHHHHHHHHHHHHHS-TTSTHHHHHHHHHHHHHHHHHHHHHHHHTSEE---TTSEEEET-----SSS-SEETTEEE--HHHHHHH-SEETTEETHHHHHHHHHHHHHHHHHHHTTTS-SHHHHHHHHHHGGGHHHHHHHHHHHHT--HHHHHHHHHHHHHHHHHHH-----S-PPP-HHHHHHHHHHHHHHHHHHHTSTHHHHS-HHHHHHHHHHHHHHHHHHHHHTT-S-------HHHHHHHH-

Sequence (652 aa):
MTVDEFPGSVHSLDVLVFTLVLLVLAHTRGSPWKLALAAASLALGLLTEQLSLRLGGTHCHASGIVNVSTCSSANSVFWYIPWVYTGVTCARRLTDERSWAFPLLSGMLFFGLCGVYEAQGPLVGWWRWPAADGLVASGCTIWQAGPLGLDARGLVASPHVMEALGERLFGVPVMAPYFHFAFGWGIAVVYQLTAFKSHALPVLLGPTIALVWDPAMRVVCTAFGASKLAAVCALMLGSTFAALALSAPPQPSPPRDLLLFSIPLLSGTTFALHAIVGAGALREPPELKLFVVTLALCATLLFARSCGLLPRVPIASTATEAKKWAMTVDEFPGSVHSLDVLVFTLVLLVLAHTRGSPWKLALAAASLALGLLTEQLSLRLGGTHCHASGIVNVSTCSSANSVFWYIPWVYTGVTCARRLTDERSWAFPLLSGMLFFGLCGVYEAQGPLVGWWRWPAADGLVAS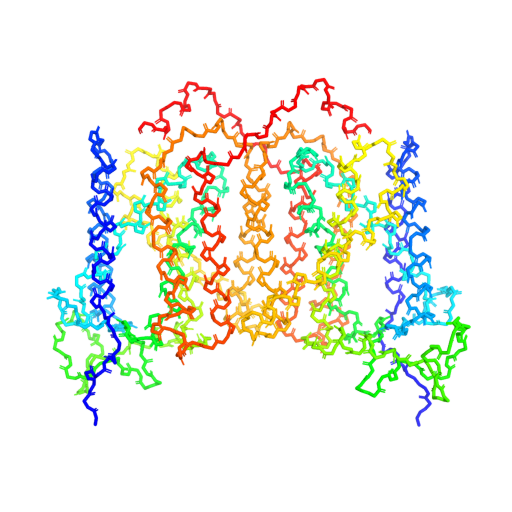GCTIWQAGPLGLDARGLVASPHVMEALGERLFGVPVMAPYFHFAFGWGIAVVYQLTAFKSHALPVLLGPTIALVWDPAMRVVCTAFGASKLAAVCALMLGSTFAALALSAPPQPSPPRDLLLFSIPLLSGTTFALHAIVGAGALREPPELKLFVVTLALCATLLFARSCGLLPRVPIASTATEAKKWA

Organism: Emiliania huxleyi (strain CCMP1516) (NCBI:txid280463)

Solvent-accessible surface area (backbone atoms only — not comparable to full-atom values): 32442 Å² total; per-residue (Å²): 132,73,86,69,73,43,77,54,76,42,56,60,49,37,52,49,35,52,52,37,42,51,51,46,56,62,68,23,62,96,34,70,65,49,43,47,32,38,51,39,22,40,53,42,19,52,49,51,54,51,45,37,47,20,58,28,20,55,47,28,34,41,79,43,94,48,64,75,47,78,46,30,16,42,45,69,28,47,40,29,24,45,49,48,41,50,26,52,58,35,32,60,48,51,35,51,65,87,34,77,18,28,24,44,48,14,7,48,42,26,21,28,67,45,36,45,56,58,64,43,26,56,70,40,25,47,28,32,59,45,42,96,86,22,48,33,39,61,79,53,77,64,83,48,66,61,86,36,38,64,46,99,61,13,35,19,28,30,70,68,44,48,60,59,47,59,57,57,58,93,81,32,35,50,46,53,53,51,46,36,22,25,35,27,23,15,24,36,46,40,26,46,76,49,70,63,74,51,60,51,56,20,61,70,46,5,58,66,54,18,52,62,56,53,60,53,44,50,49,48,20,63,77,44,65,29,50,67,59,52,32,46,52,41,52,52,51,43,43,52,38,46,24,60,40,45,50,51,41,49,56,81,77,39,68,73,34,65,71,68,39,47,47,56,48,51,53,33,50,50,51,32,43,27,32,67,73,36,76,28,38,83,57,46,54,34,58,52,36,47,48,32,41,40,39,26,52,34,32,42,44,42,44,33,36,22,22,30,68,52,84,80,64,78,80,76,58,73,76,66,50,60,62,70,77,101,133,76,90,85,72,50,79,44,78,40,53,64,52,39,54,50,36,53,51,38,42,52,50,46,56,62,69,22,64,96,34,70,66,49,43,45,33,39,51,37,21,39,53,41,18,51,49,52,56,50,46,37,47,20,61,27,19,56,48,27,34,38,78,42,94,48,64,76,46,76,47,31,16,43,46,70,29,48,41,29,23,46,49,48,42,50,26,52,60,34,32,62,48,51,34,49,66,87,34,75,19,29,24,42,49,14,7,48,43,27,21,28,69,44,38,45,56,58,64,43,27,57,69,40,21,45,29,33,60,45,44,96,85,22,50,34,40,71,80,52,78,63,80,44,66,63,92,40,25,59,49,100,64,13,33,16,31,32,71,68,44,48,60,59,48,58,58,57,58,91,81,31,36,50,47,54,54,52,45,36,22,26,35,26,23,15,23,37,46,40,27,45,76,49,70,63,75,54,60,52,57,20,59,69,48,5,57,65,54,20,53,62,55,53,61,54,44,50,49,47,20,63,77,42,65,29,51,69,59,52,32,46,51,41,52,51,51,41,42,52,38,47,23,60,42,45,49,47,42,47,56,78,77,39,68,73,35,66,70,68,38,47,47,56,48,50,54,32,49,51,51,32,44,26,31,67,73,37,75,27,37,82,57,46,53,36,56,54,36,49,47,32,42,40,40,26,52,35,32,42,44,44,44,32,37,22,23,30,69,53,85,81,64,78,77,77,58,72,78,66,49,60,61,68,76,101